Protein AF-A0A0V0QZ47-F1 (afdb_monomer_lite)

Organism: Pseudocohnilembus persalinus (NCBI:txid266149)

pLDDT: mean 82.03, std 21.11, range [30.64, 98.69]

Foldseek 3Di:
DKAFAQPDPPALQGAFLELLQLVLLLFQLGGCSQQVGRYLPAEGDLPGDGLLNLCCVVPVPAAAAAEEADPSVCRHCVNRVVSHPHHDYDDPPDDPLCSLVSQCCSCVVPVHDGPYYDYYDCVLVVCLQVPNPDVVSVVVVVVVVVSVVSVVVVVVVVCVVPVVDDDKDKDKDSFFADPRSNHGRDLPDHALRRGIMDIDIPPCVQFACLAVPQFQAPDCPNNRSLSHAYSSQNSQQSCVVVVGDPDDDHQHKHRGDDDWFANWDDDPLKIFTGQDPDQPWPFWKFKDFQNHTDDIHGSRDGMDDPDPVVSVVNLVGQKMWIAGPNIIHIDGNPPPPPPSVVVCVVPDPPPPPVCVVVVVVVVCVVVVVVVVVVVVVVVVVVVVVVVVVPPDDDDPDPVVVVVVVVVVVVVVVVVVVVVD

Structure (mmCIF, N/CA/C/O backbone):
data_AF-A0A0V0QZ47-F1
#
_entry.id   AF-A0A0V0QZ47-F1
#
loop_
_atom_site.group_PDB
_atom_site.id
_atom_site.type_symbol
_atom_site.label_atom_id
_atom_site.label_alt_id
_atom_site.label_comp_id
_atom_site.label_asym_id
_atom_site.label_entity_id
_atom_site.label_seq_id
_atom_site.pdbx_PDB_ins_code
_atom_site.Cartn_x
_atom_site.Cartn_y
_atom_site.Cartn_z
_atom_site.occupancy
_atom_site.B_iso_or_equiv
_atom_site.auth_seq_id
_atom_site.auth_comp_id
_atom_site.auth_asym_id
_atom_site.auth_atom_id
_atom_site.pdbx_PDB_model_num
ATOM 1 N N . MET A 1 1 ? 5.734 12.785 -1.862 1.00 92.19 1 MET A N 1
ATOM 2 C CA . MET A 1 1 ? 5.568 13.004 -0.408 1.00 92.19 1 MET A CA 1
ATOM 3 C C . MET A 1 1 ? 6.354 11.926 0.332 1.00 92.19 1 MET A C 1
ATOM 5 O O . MET A 1 1 ? 6.414 10.802 -0.159 1.00 92.19 1 MET A O 1
ATOM 9 N N . ILE A 1 2 ? 6.985 12.250 1.467 1.00 96.12 2 ILE A N 1
ATOM 10 C CA . ILE A 1 2 ? 7.538 11.212 2.358 1.00 96.12 2 ILE A CA 1
ATOM 11 C C . ILE A 1 2 ? 6.374 10.350 2.860 1.00 96.12 2 ILE A C 1
ATOM 13 O O . ILE A 1 2 ? 5.298 10.867 3.138 1.00 96.12 2 ILE A O 1
ATOM 17 N N . ALA A 1 3 ? 6.589 9.047 2.966 1.00 97.31 3 ALA A N 1
ATOM 18 C CA . ALA A 1 3 ? 5.653 8.098 3.549 1.00 97.31 3 ALA A CA 1
ATOM 19 C C . ALA A 1 3 ? 6.381 7.206 4.560 1.00 97.31 3 ALA A C 1
ATOM 21 O O . ALA A 1 3 ? 7.601 7.309 4.727 1.00 97.31 3 ALA A O 1
ATOM 22 N N . TYR A 1 4 ? 5.650 6.315 5.227 1.00 97.19 4 TYR A N 1
ATOM 23 C CA . TYR A 1 4 ? 6.252 5.347 6.138 1.00 97.19 4 TYR A CA 1
ATOM 24 C C . TYR A 1 4 ? 5.822 3.900 5.883 1.00 97.19 4 TYR A C 1
ATOM 26 O O . TYR A 1 4 ? 4.698 3.610 5.461 1.00 97.19 4 TYR A O 1
ATOM 34 N N . ALA A 1 5 ? 6.745 2.997 6.202 1.00 97.00 5 ALA A N 1
ATOM 35 C CA . ALA A 1 5 ? 6.612 1.550 6.170 1.00 97.00 5 ALA A CA 1
ATOM 36 C C . ALA A 1 5 ? 6.872 0.931 7.559 1.00 97.00 5 ALA A C 1
ATOM 38 O O . ALA A 1 5 ? 7.309 1.597 8.502 1.00 97.00 5 ALA A O 1
ATOM 39 N N . GLY A 1 6 ? 6.601 -0.370 7.686 1.00 93.56 6 GLY A N 1
ATOM 40 C CA . GLY A 1 6 ? 6.900 -1.156 8.891 1.00 93.56 6 GLY A CA 1
ATOM 41 C C . GLY A 1 6 ? 5.922 -0.984 10.058 1.00 93.56 6 GLY A C 1
ATOM 42 O O . GLY A 1 6 ? 6.195 -1.491 11.144 1.00 93.56 6 GLY A O 1
ATOM 43 N N . GLY A 1 7 ? 4.809 -0.272 9.857 1.00 92.12 7 GLY A N 1
ATOM 44 C CA . GLY A 1 7 ? 3.781 -0.061 10.878 1.00 92.12 7 GLY A CA 1
ATOM 45 C C . GLY A 1 7 ? 4.287 0.595 12.168 1.00 92.12 7 GLY A C 1
ATOM 46 O O . GLY A 1 7 ? 5.392 1.141 12.223 1.00 92.12 7 GLY A O 1
ATOM 47 N N . GLU A 1 8 ? 3.454 0.557 13.205 1.00 89.56 8 GLU A N 1
ATOM 48 C CA . GLU A 1 8 ? 3.720 1.189 14.501 1.00 89.56 8 GLU A CA 1
ATOM 49 C C . GLU A 1 8 ? 4.536 0.238 15.384 1.00 89.56 8 GLU A C 1
ATOM 51 O O . GLU A 1 8 ? 4.085 -0.868 15.677 1.00 89.56 8 GLU A O 1
ATOM 56 N N . VAL A 1 9 ? 5.726 0.655 15.817 1.00 86.19 9 VAL A N 1
ATOM 57 C CA . VAL A 1 9 ? 6.603 -0.162 16.677 1.00 86.19 9 VAL A CA 1
ATOM 58 C C . VAL A 1 9 ? 5.950 -0.435 18.033 1.00 86.19 9 VAL A C 1
ATOM 60 O O . VAL A 1 9 ? 5.280 0.432 18.591 1.00 86.19 9 VAL A O 1
ATOM 63 N N . GLY A 1 10 ? 6.117 -1.655 18.551 1.00 80.56 10 GLY A N 1
ATOM 64 C CA . GLY A 1 10 ? 5.531 -2.097 19.819 1.00 80.56 10 GLY A CA 1
ATOM 65 C C . GLY A 1 10 ? 4.042 -2.439 19.734 1.00 80.56 10 GLY A C 1
ATOM 66 O O . GLY A 1 10 ? 3.440 -2.834 20.733 1.00 80.56 10 GLY A O 1
ATOM 67 N N . ASN A 1 11 ? 3.441 -2.328 18.548 1.00 81.38 11 ASN A N 1
ATOM 68 C CA . ASN A 1 11 ? 2.014 -2.506 18.334 1.00 81.38 11 ASN A CA 1
ATOM 69 C C . ASN A 1 11 ? 1.701 -3.646 17.371 1.00 81.38 11 ASN A C 1
ATOM 71 O O . ASN A 1 11 ? 2.548 -4.202 16.680 1.00 81.38 11 ASN A O 1
ATOM 75 N N . THR A 1 12 ? 0.416 -3.988 17.292 1.00 83.88 12 THR A N 1
ATOM 76 C CA . THR A 1 12 ? -0.062 -5.078 16.428 1.00 83.88 12 THR A CA 1
ATOM 77 C C . THR A 1 12 ? 0.155 -4.821 14.941 1.00 83.88 12 THR A C 1
ATOM 79 O O . THR A 1 12 ? 0.037 -5.760 14.170 1.00 83.88 12 THR A O 1
ATOM 82 N N . THR A 1 13 ? 0.415 -3.584 14.520 1.00 89.75 13 THR A N 1
ATOM 83 C CA . THR A 1 13 ? 0.698 -3.234 13.123 1.00 89.75 13 THR A CA 1
ATOM 84 C C . THR A 1 13 ? 2.189 -3.275 12.801 1.00 89.75 13 THR A C 1
ATOM 86 O O . THR A 1 13 ? 2.532 -3.159 11.628 1.00 89.75 13 THR A O 1
ATOM 89 N N . GLU A 1 14 ? 3.066 -3.462 13.798 1.00 90.06 14 GLU A N 1
ATOM 90 C CA . GLU A 1 14 ? 4.507 -3.548 13.581 1.00 90.06 14 GLU A CA 1
ATOM 91 C C . GLU A 1 14 ? 4.841 -4.637 12.559 1.00 90.06 14 GLU A C 1
ATOM 93 O O . GLU A 1 14 ? 4.364 -5.774 12.629 1.00 90.06 14 GLU A O 1
ATOM 98 N N . GLN A 1 15 ? 5.693 -4.278 11.609 1.00 91.25 15 GLN A N 1
ATOM 99 C CA . GLN A 1 15 ? 6.084 -5.133 10.509 1.00 91.25 15 GLN A CA 1
ATOM 100 C C . GLN A 1 15 ? 7.587 -5.004 10.240 1.00 91.25 15 GLN A C 1
ATOM 102 O O . GLN A 1 15 ? 8.116 -3.890 10.253 1.00 91.25 15 GLN A O 1
ATOM 107 N N . PRO A 1 16 ? 8.282 -6.115 9.929 1.00 91.38 16 PRO A N 1
ATOM 108 C CA . PRO A 1 16 ? 9.663 -6.058 9.468 1.00 91.38 16 PRO A CA 1
ATOM 109 C C . PRO A 1 16 ? 9.806 -5.204 8.205 1.00 91.38 16 PRO A C 1
ATOM 111 O O . PRO A 1 16 ? 9.024 -5.335 7.263 1.00 91.38 16 PRO A O 1
ATOM 114 N N . LEU A 1 17 ? 10.851 -4.380 8.152 1.00 92.94 17 LEU A N 1
ATOM 115 C CA . LEU A 1 17 ? 11.202 -3.556 6.989 1.00 92.94 17 LEU A CA 1
ATOM 116 C C . LEU A 1 17 ? 11.919 -4.412 5.937 1.00 92.94 17 LEU A C 1
ATOM 118 O O . LEU A 1 17 ? 13.105 -4.249 5.676 1.00 92.94 17 LEU A O 1
ATOM 122 N N . LYS A 1 18 ? 11.196 -5.413 5.431 1.00 93.38 18 LYS A N 1
ATOM 123 C CA . LYS A 1 18 ? 11.619 -6.358 4.396 1.00 93.38 18 LYS A CA 1
ATOM 124 C C . LYS A 1 18 ? 10.706 -6.206 3.189 1.00 93.38 18 LYS A C 1
ATOM 126 O O . LYS A 1 18 ? 9.489 -6.091 3.360 1.00 93.38 18 LYS A O 1
ATOM 131 N N . SER A 1 19 ? 11.270 -6.326 1.994 1.00 95.44 19 SER A N 1
ATOM 132 C CA . SER A 1 19 ? 10.555 -6.101 0.738 1.00 95.44 19 SER A CA 1
ATOM 133 C C . SER A 1 19 ? 9.289 -6.940 0.609 1.00 95.44 19 SER A C 1
ATOM 135 O O . SER A 1 19 ? 8.220 -6.406 0.336 1.00 95.44 19 SER A O 1
ATOM 137 N N . GLY A 1 20 ? 9.349 -8.243 0.903 1.00 96.25 20 GLY A N 1
ATOM 138 C CA . GLY A 1 20 ? 8.173 -9.118 0.840 1.00 96.25 20 GLY A CA 1
ATOM 139 C C . GLY A 1 20 ? 7.027 -8.648 1.741 1.00 96.25 20 GLY A C 1
ATOM 140 O O . GLY A 1 20 ? 5.865 -8.681 1.340 1.00 96.25 20 GLY A O 1
ATOM 141 N N . ALA A 1 21 ? 7.346 -8.162 2.944 1.00 96.19 21 ALA A N 1
ATOM 142 C CA . ALA A 1 21 ? 6.348 -7.652 3.873 1.00 96.19 21 ALA A CA 1
ATOM 143 C C . ALA A 1 21 ? 5.767 -6.316 3.382 1.00 96.19 21 ALA A C 1
ATOM 145 O O . ALA A 1 21 ? 4.549 -6.180 3.281 1.00 96.19 21 ALA A O 1
ATOM 146 N N . SER A 1 22 ? 6.624 -5.359 3.019 1.00 97.62 22 SER A N 1
ATOM 147 C CA . SER A 1 22 ? 6.204 -4.034 2.555 1.00 97.62 22 SER A CA 1
ATOM 148 C C . SER A 1 22 ? 5.412 -4.069 1.247 1.00 97.62 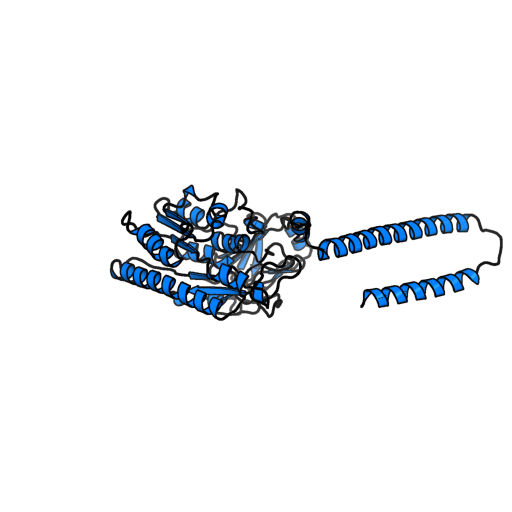22 SER A C 1
ATOM 150 O O . SER A 1 22 ? 4.359 -3.440 1.157 1.00 97.62 22 SER A O 1
ATOM 152 N N . TRP A 1 23 ? 5.843 -4.850 0.252 1.00 98.06 23 TRP A N 1
ATOM 153 C CA . TRP A 1 23 ? 5.089 -5.014 -0.993 1.00 98.06 23 TRP A CA 1
ATOM 154 C C . TRP A 1 23 ? 3.734 -5.669 -0.759 1.00 98.06 23 TRP A C 1
ATOM 156 O O . TRP A 1 23 ? 2.743 -5.264 -1.363 1.00 98.06 23 TRP A O 1
ATOM 166 N N . MET A 1 24 ? 3.648 -6.627 0.167 1.00 97.62 24 MET A N 1
ATOM 167 C CA . MET A 1 24 ? 2.354 -7.192 0.533 1.00 97.62 24 MET A CA 1
ATOM 168 C C . MET A 1 24 ? 1.462 -6.165 1.242 1.00 97.62 24 MET A C 1
ATOM 170 O O . MET A 1 24 ? 0.251 -6.160 1.024 1.00 97.62 24 MET A O 1
ATOM 174 N N . THR A 1 25 ? 2.026 -5.246 2.028 1.00 98.19 25 THR A N 1
ATOM 175 C CA . THR A 1 25 ? 1.259 -4.116 2.564 1.00 98.19 25 THR A CA 1
ATOM 176 C C . THR A 1 25 ? 0.718 -3.224 1.456 1.00 98.19 25 THR A C 1
ATOM 178 O O . THR A 1 25 ? -0.475 -2.926 1.449 1.00 98.19 25 THR A O 1
ATOM 181 N N . ILE A 1 26 ? 1.555 -2.865 0.483 1.00 98.50 26 ILE A N 1
ATOM 182 C CA . ILE A 1 26 ? 1.159 -2.062 -0.682 1.00 98.50 26 ILE A CA 1
ATOM 183 C C . ILE A 1 26 ? 0.062 -2.760 -1.493 1.00 98.50 26 ILE A C 1
ATOM 185 O O . ILE A 1 26 ? -0.861 -2.102 -1.955 1.00 98.50 26 ILE A O 1
ATOM 189 N N . LEU A 1 27 ? 0.124 -4.086 -1.640 1.00 98.00 27 LEU A N 1
ATOM 190 C CA . LEU A 1 27 ? -0.852 -4.864 -2.410 1.00 98.00 27 LEU A CA 1
ATOM 191 C C . LEU A 1 27 ? -2.157 -5.142 -1.656 1.00 98.00 27 LEU A C 1
ATOM 193 O O . LEU A 1 27 ? -3.144 -5.508 -2.291 1.00 98.00 27 LEU A O 1
ATOM 197 N N . THR A 1 28 ? -2.190 -5.001 -0.326 1.00 97.06 28 THR A N 1
ATOM 198 C CA . THR A 1 28 ? -3.361 -5.362 0.503 1.00 97.06 28 THR A CA 1
ATOM 199 C C . THR A 1 28 ? -3.966 -4.207 1.295 1.00 97.06 28 THR A C 1
ATOM 201 O O . THR A 1 28 ? -5.059 -4.366 1.837 1.00 97.06 28 THR A O 1
ATOM 204 N N . GLY A 1 29 ? -3.269 -3.074 1.418 1.00 96.94 29 GLY A N 1
ATOM 205 C CA . GLY A 1 29 ? -3.649 -1.959 2.291 1.00 96.94 29 GLY A CA 1
ATOM 206 C C . GLY A 1 29 ? -3.652 -2.310 3.784 1.00 96.94 29 GLY A C 1
ATOM 207 O O . GLY A 1 29 ? -4.336 -1.673 4.590 1.00 96.94 29 GLY A O 1
ATOM 208 N N . ASN A 1 30 ? -2.939 -3.373 4.155 1.00 95.12 30 ASN A N 1
ATOM 209 C CA . ASN A 1 30 ? -2.915 -3.929 5.498 1.00 95.12 30 ASN A CA 1
ATOM 210 C C . ASN A 1 30 ? -1.495 -4.343 5.889 1.00 95.12 30 ASN A C 1
ATOM 212 O O . ASN A 1 30 ? -0.710 -4.710 5.028 1.00 95.12 30 ASN A O 1
ATOM 216 N N . TRP A 1 31 ? -1.166 -4.328 7.177 1.00 95.00 31 TRP A N 1
ATOM 217 C CA . TRP A 1 31 ? 0.149 -4.736 7.679 1.00 95.00 31 TRP A CA 1
ATOM 218 C C . TRP A 1 31 ? 0.247 -6.260 7.870 1.00 95.00 31 TRP A C 1
ATOM 220 O O . TRP A 1 31 ? -0.719 -7.015 7.689 1.00 95.00 31 TRP A O 1
ATOM 230 N N . ALA A 1 32 ? 1.428 -6.739 8.268 1.00 93.00 32 ALA A N 1
ATOM 231 C CA . ALA A 1 32 ? 1.744 -8.160 8.402 1.00 93.00 32 ALA A CA 1
ATOM 232 C C . ALA A 1 32 ? 0.845 -8.913 9.387 1.00 93.00 32 ALA A C 1
ATOM 234 O O . ALA A 1 32 ? 0.647 -10.122 9.244 1.00 93.00 32 ALA A O 1
ATOM 235 N N . ASN A 1 33 ? 0.223 -8.224 10.339 1.00 88.81 33 ASN A N 1
ATOM 236 C CA . ASN A 1 33 ? -0.803 -8.808 11.198 1.00 88.81 33 ASN A CA 1
ATOM 237 C C . ASN A 1 33 ? -2.042 -9.299 10.438 1.00 88.81 33 ASN A C 1
ATOM 239 O O . ASN A 1 33 ? -2.720 -10.201 10.930 1.00 88.81 33 ASN A O 1
ATOM 243 N N . TYR A 1 34 ? -2.313 -8.787 9.241 1.00 91.19 34 TYR A N 1
ATOM 244 C CA . TYR A 1 34 ? -3.342 -9.292 8.341 1.00 91.19 34 TYR A CA 1
ATOM 245 C C . TYR A 1 34 ? -2.769 -10.293 7.330 1.00 91.19 34 TYR A C 1
ATOM 247 O O . TYR A 1 34 ? -3.167 -11.462 7.315 1.00 91.19 34 TYR A O 1
ATOM 255 N N . HIS A 1 35 ? -1.813 -9.864 6.496 1.00 93.19 35 HIS A N 1
ATOM 256 C CA . HIS A 1 35 ? -1.352 -10.675 5.361 1.00 93.19 35 HIS A CA 1
ATOM 257 C C . HIS A 1 35 ? -0.374 -11.794 5.742 1.00 93.19 35 HIS A C 1
ATOM 259 O O . HIS A 1 35 ? -0.236 -12.7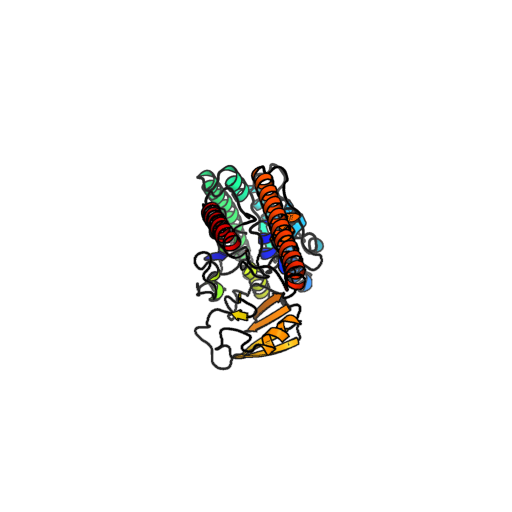61 4.992 1.00 93.19 35 HIS A O 1
ATOM 265 N N . LYS A 1 36 ? 0.242 -11.721 6.929 1.00 92.31 36 LYS A N 1
ATOM 266 C CA . LYS A 1 36 ? 1.201 -12.695 7.489 1.00 92.31 36 LYS A CA 1
ATOM 267 C C . LYS A 1 36 ? 2.528 -12.824 6.729 1.00 92.31 36 LYS A C 1
ATOM 269 O O . LYS A 1 36 ? 3.276 -13.769 6.967 1.00 92.31 36 LYS A O 1
ATOM 274 N N . VAL A 1 37 ? 2.845 -11.883 5.841 1.00 93.44 37 VAL A N 1
ATOM 275 C CA . VAL A 1 37 ? 4.159 -11.816 5.174 1.00 93.44 37 VAL A CA 1
ATOM 276 C C . VAL A 1 37 ? 5.101 -10.986 6.031 1.00 93.44 37 VAL A C 1
ATOM 278 O O . VAL A 1 37 ? 4.808 -9.831 6.309 1.00 93.44 37 VAL A O 1
ATOM 281 N N . VAL A 1 38 ? 6.199 -11.591 6.476 1.00 91.06 38 VAL A N 1
ATOM 282 C CA . VAL A 1 38 ? 7.155 -10.990 7.429 1.00 91.06 38 VAL A CA 1
ATOM 283 C C . VAL A 1 38 ? 8.612 -11.142 6.979 1.00 91.06 38 VAL A C 1
ATOM 285 O O . VAL A 1 38 ? 9.534 -10.708 7.662 1.00 91.06 38 VAL A O 1
ATOM 288 N N . SER A 1 39 ? 8.834 -11.814 5.853 1.00 90.50 39 SER A N 1
ATOM 289 C CA . SER A 1 39 ? 10.146 -12.133 5.304 1.00 90.50 39 SER A CA 1
ATOM 290 C C . SER A 1 39 ? 10.076 -12.141 3.780 1.00 90.50 39 SER A C 1
ATOM 292 O O . SER A 1 39 ? 8.992 -12.145 3.196 1.00 90.50 39 SER A O 1
ATOM 294 N N . ASN A 1 40 ? 11.237 -12.207 3.137 1.00 91.06 40 ASN A N 1
ATOM 295 C CA . ASN A 1 40 ? 11.337 -12.307 1.682 1.00 91.06 40 ASN A CA 1
ATOM 296 C C . ASN A 1 40 ? 11.122 -13.744 1.173 1.00 91.06 40 ASN A C 1
ATOM 298 O O . ASN A 1 40 ? 11.129 -13.984 -0.029 1.00 91.06 40 ASN A O 1
ATOM 302 N N . GLN A 1 41 ? 10.956 -14.711 2.077 1.00 88.44 41 GLN A N 1
ATOM 303 C CA . GLN A 1 41 ? 10.890 -16.137 1.761 1.00 88.44 41 GLN A CA 1
ATOM 304 C C . GLN A 1 41 ? 9.488 -16.723 1.958 1.00 88.44 41 GLN A C 1
ATOM 306 O O . GLN A 1 41 ? 9.218 -17.833 1.499 1.00 88.44 41 GLN A O 1
ATOM 311 N N . ASN A 1 42 ? 8.583 -16.006 2.632 1.00 91.94 42 ASN A N 1
ATOM 312 C CA . ASN A 1 42 ? 7.255 -16.515 2.955 1.00 91.94 42 ASN A CA 1
ATOM 313 C C . ASN A 1 42 ? 6.155 -15.866 2.107 1.00 91.94 42 ASN A C 1
ATOM 315 O O . ASN A 1 42 ? 6.223 -14.697 1.751 1.00 91.94 42 ASN A O 1
ATOM 319 N N . GLY A 1 43 ? 5.115 -16.641 1.802 1.00 91.38 43 GLY A N 1
ATOM 320 C CA . GLY A 1 43 ? 3.924 -16.138 1.115 1.00 91.38 43 GLY A CA 1
ATOM 321 C C . GLY A 1 43 ? 2.791 -15.777 2.076 1.00 91.38 43 GLY A C 1
ATOM 322 O O . GLY A 1 43 ? 2.873 -16.075 3.274 1.00 91.38 43 GLY A O 1
ATOM 323 N N . PRO A 1 44 ? 1.708 -15.182 1.556 1.00 93.75 44 PRO A N 1
ATOM 324 C CA . PRO A 1 44 ? 0.605 -14.697 2.372 1.00 93.75 44 PRO A CA 1
ATOM 325 C C . PRO A 1 44 ? -0.220 -15.833 2.981 1.00 93.75 44 PRO A C 1
ATOM 327 O O . PRO A 1 44 ? -0.214 -16.976 2.499 1.00 93.75 44 PRO A O 1
ATOM 330 N N . SER A 1 45 ? -0.982 -15.499 4.024 1.00 90.50 45 SER A N 1
ATOM 331 C CA . SER A 1 45 ? -2.041 -16.371 4.543 1.00 90.50 45 SER A CA 1
ATOM 332 C C . SER A 1 45 ? -3.132 -16.603 3.495 1.00 90.50 45 SER A C 1
ATOM 334 O O . SER A 1 45 ? -3.360 -15.757 2.635 1.00 90.50 45 SER A O 1
ATOM 336 N N . LYS A 1 46 ? -3.859 -17.725 3.584 1.00 88.75 46 LYS A N 1
ATOM 337 C CA . LYS A 1 46 ? -4.952 -18.062 2.644 1.00 88.75 46 LYS A CA 1
ATOM 338 C C . LYS A 1 46 ? -6.092 -17.036 2.622 1.00 88.75 46 LYS A C 1
ATOM 340 O O . LYS A 1 46 ? -6.845 -16.983 1.661 1.00 88.75 46 LYS A O 1
ATOM 345 N N . THR A 1 47 ? -6.250 -16.265 3.695 1.00 87.12 47 THR A N 1
ATOM 346 C CA . THR A 1 47 ? -7.324 -15.274 3.849 1.00 87.12 47 THR A CA 1
ATOM 347 C C . THR A 1 47 ? -6.917 -13.877 3.397 1.00 87.12 47 THR A C 1
ATOM 349 O O . THR A 1 47 ? -7.762 -12.984 3.383 1.00 87.12 47 THR A O 1
ATOM 352 N N . SER A 1 48 ? -5.637 -13.664 3.082 1.00 91.19 48 SER A N 1
ATOM 353 C CA . SER A 1 48 ? -5.155 -12.378 2.597 1.00 91.19 48 SER A CA 1
ATOM 354 C C . SER A 1 48 ? -5.646 -12.142 1.175 1.00 91.19 48 SER A C 1
ATOM 356 O O . SER A 1 48 ? -5.493 -13.013 0.318 1.00 91.19 48 SER A O 1
ATOM 358 N N . LYS A 1 49 ? -6.233 -10.966 0.958 1.00 93.88 49 LYS A N 1
ATOM 359 C CA . LYS A 1 49 ? -6.729 -10.502 -0.335 1.00 93.88 49 LYS A CA 1
ATOM 360 C C . LYS A 1 49 ? -5.911 -9.305 -0.777 1.00 93.88 49 LYS A C 1
ATOM 362 O O . LYS A 1 49 ? -5.813 -8.326 -0.034 1.00 93.88 49 LYS A O 1
ATOM 367 N N . THR A 1 50 ? -5.351 -9.390 -1.972 1.00 97.06 50 THR A N 1
ATOM 368 C CA . THR A 1 50 ? -4.720 -8.261 -2.650 1.00 97.06 50 THR A CA 1
ATOM 369 C C . THR A 1 50 ? -5.760 -7.417 -3.381 1.00 97.06 50 THR A C 1
ATOM 371 O O . THR A 1 50 ? -6.915 -7.821 -3.542 1.00 97.06 50 THR A O 1
ATOM 374 N N . ILE A 1 51 ? -5.345 -6.253 -3.870 1.00 97.94 51 ILE A N 1
ATOM 375 C CA . ILE A 1 51 ? -6.150 -5.383 -4.726 1.00 97.94 51 ILE A CA 1
ATOM 376 C C . ILE A 1 51 ? -6.750 -6.117 -5.939 1.00 97.94 51 ILE A C 1
ATOM 378 O O . ILE A 1 51 ? -7.913 -5.887 -6.262 1.00 97.94 51 ILE A O 1
ATOM 382 N N . PHE A 1 52 ? -6.029 -7.077 -6.532 1.00 98.31 52 PHE A N 1
ATOM 383 C CA . PHE A 1 52 ? -6.520 -7.886 -7.654 1.00 98.31 52 PHE A CA 1
ATOM 384 C C . PHE A 1 52 ? -7.812 -8.638 -7.312 1.00 98.31 52 PHE A C 1
ATOM 386 O O . PHE A 1 52 ? -8.745 -8.682 -8.113 1.00 98.31 52 PHE A O 1
ATOM 393 N N . ASN A 1 53 ? -7.897 -9.177 -6.092 1.00 97.00 53 ASN A N 1
ATOM 394 C CA . ASN A 1 53 ? -9.089 -9.861 -5.598 1.00 97.00 53 ASN A CA 1
ATOM 395 C C . ASN A 1 53 ? -10.280 -8.905 -5.510 1.00 97.00 53 ASN A C 1
ATOM 397 O O . ASN A 1 53 ? -11.361 -9.219 -6.006 1.00 97.00 53 ASN A O 1
ATOM 401 N N . TYR A 1 54 ? -10.075 -7.737 -4.892 1.00 97.44 54 TYR A N 1
ATOM 402 C CA . TYR A 1 54 ? -11.127 -6.737 -4.706 1.00 97.44 54 TYR A CA 1
ATOM 403 C C . TYR A 1 54 ? -11.673 -6.246 -6.046 1.00 97.44 54 TYR A C 1
ATOM 405 O O . TYR A 1 54 ? -12.892 -6.226 -6.224 1.00 97.44 54 TYR A O 1
ATOM 413 N N . ILE A 1 55 ? -10.784 -5.930 -6.995 1.00 98.31 55 ILE A N 1
ATOM 414 C CA . ILE A 1 55 ? -11.180 -5.486 -8.333 1.00 98.31 55 ILE A CA 1
ATOM 415 C C . ILE A 1 55 ? -11.945 -6.594 -9.051 1.00 98.31 55 ILE A C 1
ATOM 417 O O . ILE A 1 55 ? -13.114 -6.404 -9.381 1.00 98.31 55 ILE A O 1
ATOM 421 N N . LYS A 1 56 ? -11.354 -7.781 -9.221 1.00 97.88 56 LYS A N 1
ATOM 422 C CA . LYS A 1 56 ? -11.975 -8.834 -10.033 1.00 97.88 56 LYS A CA 1
ATOM 423 C C . LYS A 1 56 ? -13.280 -9.368 -9.433 1.00 97.88 56 LYS A C 1
ATOM 425 O O . LYS A 1 56 ? -14.165 -9.791 -10.171 1.00 97.88 56 LYS A O 1
ATOM 430 N N . LYS A 1 57 ? -13.451 -9.342 -8.105 1.00 97.06 57 LYS A N 1
ATOM 431 C CA . LYS A 1 57 ? -14.705 -9.782 -7.468 1.00 97.06 57 LYS A CA 1
ATOM 432 C C . LYS A 1 57 ? -15.894 -8.873 -7.755 1.00 97.06 57 LYS A C 1
ATOM 434 O O . LYS A 1 57 ? -17.009 -9.382 -7.810 1.00 97.06 57 LYS A O 1
ATOM 439 N N . GLN A 1 58 ? -15.670 -7.573 -7.909 1.00 97.88 58 GLN A N 1
ATOM 440 C CA . GLN A 1 58 ? -16.742 -6.597 -8.138 1.00 97.88 58 GLN A CA 1
ATOM 441 C C . GLN A 1 58 ? -16.834 -6.161 -9.599 1.00 97.88 58 GLN A C 1
ATOM 443 O O . GLN A 1 58 ? -17.910 -5.804 -10.069 1.00 97.88 58 GLN A O 1
ATOM 448 N N . LYS A 1 59 ? -15.729 -6.265 -10.339 1.00 97.81 59 LYS A N 1
ATOM 449 C CA . LYS A 1 59 ? -15.638 -6.012 -11.776 1.00 97.81 59 LYS A CA 1
ATOM 450 C C . LYS A 1 59 ? -15.033 -7.236 -12.483 1.00 97.81 59 LYS A C 1
ATOM 452 O O . LYS A 1 59 ? -13.876 -7.196 -12.881 1.00 97.81 59 LYS A O 1
ATOM 457 N N . PRO A 1 60 ? -15.780 -8.342 -12.673 1.00 97.44 60 PRO A N 1
ATOM 458 C CA . PRO A 1 60 ? -15.232 -9.586 -13.236 1.00 97.44 60 PRO A CA 1
ATOM 459 C C . PRO A 1 60 ? -14.632 -9.459 -14.642 1.00 97.44 60 PRO A C 1
ATOM 461 O O . PRO A 1 60 ? -13.803 -10.280 -15.023 1.00 97.44 60 PRO A O 1
ATOM 464 N N . HIS A 1 61 ? -15.038 -8.436 -15.397 1.00 96.38 61 HIS A N 1
ATOM 465 C CA . HIS A 1 61 ? -14.552 -8.160 -16.750 1.00 96.38 61 HIS A CA 1
ATOM 466 C C . HIS A 1 61 ? -13.349 -7.212 -16.801 1.00 96.38 61 HIS A C 1
ATOM 468 O O . HIS A 1 61 ? -12.832 -6.983 -17.888 1.00 96.38 61 HIS A O 1
ATOM 474 N N . SER A 1 62 ? -12.903 -6.662 -15.665 1.00 97.25 62 SER A N 1
ATOM 475 C CA . SER A 1 62 ? -11.736 -5.777 -15.645 1.00 97.25 62 SER A CA 1
ATOM 476 C C . SER A 1 62 ? -10.494 -6.527 -16.113 1.00 97.25 62 SER A C 1
ATOM 478 O O . SER A 1 62 ? -10.304 -7.658 -15.661 1.00 97.25 62 SER A O 1
ATOM 480 N N . LYS A 1 63 ? -9.615 -5.918 -16.904 1.00 97.69 63 LYS A N 1
ATOM 481 C CA . LYS A 1 63 ? -8.312 -6.509 -17.242 1.00 97.69 63 LYS A CA 1
ATOM 482 C C . LYS A 1 63 ? -7.253 -6.052 -16.238 1.00 97.69 63 LYS A C 1
ATOM 484 O O . LYS A 1 63 ? -7.098 -4.858 -16.009 1.00 97.69 63 LYS A O 1
ATOM 489 N N . LEU A 1 64 ? -6.529 -6.988 -15.627 1.00 98.50 64 LEU A N 1
ATOM 490 C CA . LEU A 1 64 ? -5.541 -6.723 -14.578 1.00 98.50 64 LEU A CA 1
ATOM 491 C C . LEU A 1 64 ? -4.148 -7.199 -15.004 1.00 98.50 64 LEU A C 1
ATOM 493 O O . LEU A 1 64 ? -3.974 -8.343 -15.431 1.00 98.50 64 LEU A O 1
ATOM 497 N N . SER A 1 65 ? -3.158 -6.320 -14.852 1.00 98.56 65 SER A N 1
ATOM 498 C CA . SER A 1 65 ? -1.773 -6.537 -15.270 1.00 98.56 65 SER A CA 1
ATOM 499 C C . SER A 1 65 ? -0.805 -6.478 -14.085 1.00 98.56 65 SER A C 1
ATOM 501 O O . SER A 1 65 ? -0.921 -5.630 -13.196 1.00 98.56 65 SER A O 1
ATOM 503 N N . TYR A 1 66 ? 0.158 -7.396 -14.064 1.00 98.56 66 TYR A N 1
ATOM 504 C CA . TYR A 1 66 ? 1.160 -7.544 -13.015 1.00 98.56 66 TYR A CA 1
ATOM 505 C C . TYR A 1 66 ? 2.525 -7.874 -13.616 1.00 98.56 66 TYR A C 1
ATOM 507 O O . TYR A 1 66 ? 2.786 -8.997 -14.052 1.00 98.56 66 TYR A O 1
ATOM 515 N N . ILE A 1 67 ? 3.411 -6.886 -13.627 1.00 98.62 67 ILE A N 1
ATOM 516 C CA . ILE A 1 67 ? 4.748 -6.976 -14.206 1.00 98.62 67 ILE A CA 1
ATOM 517 C C . ILE A 1 67 ? 5.760 -6.816 -13.080 1.00 98.62 67 ILE A C 1
ATOM 519 O O . ILE A 1 67 ? 5.672 -5.887 -12.281 1.00 98.62 67 ILE A O 1
ATOM 523 N N . TYR A 1 68 ? 6.715 -7.730 -12.980 1.00 97.94 68 TYR A N 1
ATOM 524 C CA . TYR A 1 68 ? 7.672 -7.718 -11.878 1.00 97.94 68 TYR A CA 1
ATOM 525 C C . TYR A 1 68 ? 9.034 -8.241 -12.306 1.00 97.94 68 TYR A C 1
ATOM 527 O O . TYR A 1 68 ? 9.147 -9.137 -13.140 1.00 97.94 68 TYR A O 1
ATOM 535 N N . HIS A 1 69 ? 10.085 -7.709 -11.701 1.00 97.12 69 HIS A N 1
ATOM 536 C CA . HIS A 1 69 ? 11.444 -8.190 -11.900 1.00 97.12 69 HIS A CA 1
ATOM 537 C C . HIS A 1 69 ? 11.796 -9.246 -10.836 1.00 97.12 69 HIS A C 1
ATOM 539 O O . HIS A 1 69 ? 12.225 -10.361 -11.162 1.00 97.12 69 HIS A O 1
ATOM 545 N N . TRP A 1 70 ? 11.506 -8.962 -9.566 1.00 95.25 70 TRP A N 1
ATOM 546 C CA . TRP A 1 70 ? 11.853 -9.833 -8.448 1.00 95.25 70 TRP A CA 1
ATOM 547 C C . TRP A 1 70 ? 10.965 -11.084 -8.391 1.00 95.25 70 TRP A C 1
ATOM 549 O O . TRP A 1 70 ? 9.743 -11.006 -8.267 1.00 95.25 70 TRP A O 1
ATOM 559 N N . ALA A 1 71 ? 11.565 -12.277 -8.449 1.00 92.25 71 ALA A N 1
ATOM 560 C CA . ALA A 1 71 ? 10.836 -13.544 -8.616 1.00 92.25 71 ALA A CA 1
ATOM 561 C C . ALA A 1 71 ? 9.781 -13.817 -7.525 1.00 92.25 71 ALA A C 1
ATOM 563 O O . ALA A 1 71 ? 8.770 -14.474 -7.776 1.00 92.25 71 ALA A O 1
ATOM 564 N N . GLN A 1 72 ? 10.017 -13.311 -6.318 1.00 93.00 72 GLN A N 1
ATOM 565 C CA . GLN A 1 72 ? 9.188 -13.517 -5.139 1.00 93.00 72 GLN A CA 1
ATOM 566 C C . GLN A 1 72 ? 7.804 -12.870 -5.271 1.00 93.00 72 GLN A C 1
ATOM 568 O O . GLN A 1 72 ? 6.880 -13.323 -4.595 1.00 93.00 72 GLN A O 1
ATOM 573 N N . PHE A 1 73 ? 7.615 -11.903 -6.178 1.00 94.75 73 PHE A N 1
ATOM 574 C CA . PHE A 1 73 ? 6.305 -11.313 -6.484 1.00 94.75 73 PHE A CA 1
ATOM 575 C C . PHE A 1 73 ? 5.268 -12.381 -6.874 1.00 94.75 73 PHE A C 1
ATOM 577 O O . PHE A 1 73 ? 4.129 -12.324 -6.413 1.00 94.75 73 PHE A O 1
ATOM 584 N N . GLN A 1 74 ? 5.673 -13.450 -7.576 1.00 93.12 74 GLN A N 1
ATOM 585 C CA . GLN A 1 74 ? 4.785 -14.586 -7.869 1.00 93.12 74 GLN A CA 1
ATOM 586 C C . GLN A 1 74 ? 4.227 -15.245 -6.594 1.00 93.12 74 GLN A C 1
ATOM 588 O O . GLN A 1 74 ? 3.060 -15.633 -6.537 1.00 93.12 74 GLN A O 1
ATOM 593 N N . THR A 1 75 ? 5.053 -15.359 -5.552 1.00 93.94 75 THR A N 1
ATOM 594 C CA . THR A 1 75 ? 4.657 -15.930 -4.258 1.00 93.94 75 THR A CA 1
ATOM 595 C C . THR A 1 75 ? 3.739 -14.988 -3.482 1.00 93.94 75 THR A C 1
ATOM 597 O O . THR A 1 75 ? 2.831 -15.468 -2.798 1.00 93.94 75 THR A O 1
ATOM 600 N N . LEU A 1 76 ? 3.942 -13.668 -3.585 1.00 95.00 76 LEU A N 1
ATOM 601 C CA . LEU A 1 76 ? 3.143 -12.666 -2.870 1.00 95.00 76 LEU A CA 1
ATOM 602 C C . LEU A 1 76 ? 1.679 -12.667 -3.318 1.00 95.00 76 LEU A C 1
ATOM 604 O O . LEU A 1 76 ? 0.787 -12.599 -2.479 1.00 95.00 76 LEU A O 1
ATOM 608 N N . VAL A 1 77 ? 1.420 -12.827 -4.617 1.00 94.75 77 VAL A N 1
ATOM 609 C CA . VAL A 1 77 ? 0.053 -12.825 -5.171 1.00 94.75 77 VAL A CA 1
ATOM 610 C C . VAL A 1 77 ? -0.509 -14.224 -5.423 1.00 94.75 77 VAL A C 1
ATOM 612 O O . VAL A 1 77 ? -1.569 -14.357 -6.022 1.00 94.75 77 VAL A O 1
ATOM 615 N N . ARG A 1 78 ? 0.150 -15.292 -4.952 1.00 94.31 78 ARG A N 1
ATOM 616 C CA . ARG A 1 78 ? -0.199 -16.690 -5.288 1.00 94.31 78 ARG A CA 1
ATOM 617 C C . ARG A 1 78 ? -1.668 -17.077 -5.068 1.00 94.31 78 ARG A C 1
ATOM 619 O O . ARG A 1 78 ? -2.174 -17.941 -5.772 1.00 94.31 78 ARG A O 1
ATOM 626 N N . ASN A 1 79 ? -2.339 -16.466 -4.087 1.00 94.88 79 ASN A N 1
ATOM 627 C CA . ASN A 1 79 ? -3.752 -16.734 -3.789 1.00 94.88 79 ASN A CA 1
ATOM 628 C C . ASN A 1 79 ? -4.710 -16.077 -4.796 1.00 94.88 79 ASN A C 1
ATOM 630 O O . ASN A 1 79 ? -5.858 -16.499 -4.890 1.00 94.88 79 ASN A O 1
ATOM 634 N N . ASP A 1 80 ? -4.240 -15.044 -5.494 1.00 95.94 80 ASP A N 1
ATOM 635 C CA . ASP A 1 80 ? -5.020 -14.166 -6.363 1.00 95.94 80 ASP A CA 1
ATOM 636 C C . ASP A 1 80 ? -4.540 -14.216 -7.828 1.00 95.94 80 ASP A C 1
ATOM 638 O O . ASP A 1 80 ? -5.054 -13.474 -8.659 1.00 95.94 80 ASP A O 1
ATOM 642 N N . LEU A 1 81 ? -3.588 -15.099 -8.175 1.00 94.25 81 LEU A N 1
ATOM 643 C CA . LEU A 1 81 ? -3.048 -15.246 -9.539 1.00 94.25 81 LEU A CA 1
ATOM 644 C C . LEU A 1 81 ? -4.139 -15.484 -10.589 1.00 94.25 81 LEU A C 1
ATOM 646 O O . LEU A 1 81 ? -4.040 -14.991 -11.703 1.00 94.25 81 LEU A O 1
ATOM 650 N N . ASN A 1 82 ? -5.197 -16.210 -10.230 1.00 95.44 82 ASN A N 1
ATOM 651 C CA . ASN A 1 82 ? -6.328 -16.486 -11.115 1.00 95.44 82 ASN A CA 1
ATOM 652 C C . ASN A 1 82 ? -7.183 -15.246 -11.433 1.00 95.44 82 ASN A C 1
ATOM 654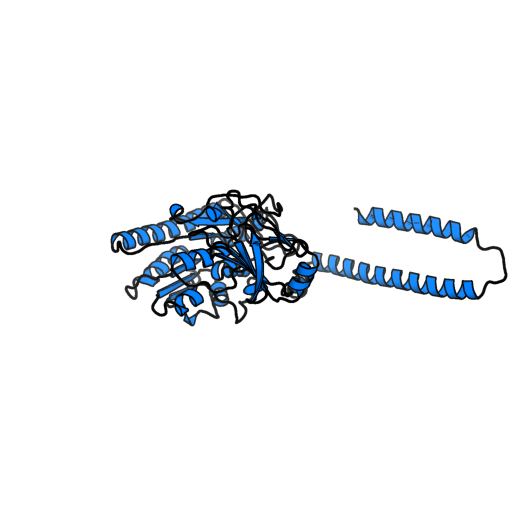 O O . ASN A 1 82 ? -8.063 -15.325 -12.285 1.00 95.44 82 ASN A O 1
ATOM 658 N N . TYR A 1 83 ? -6.975 -14.133 -10.727 1.00 97.50 83 TYR A N 1
ATOM 659 C CA . TYR A 1 83 ? -7.611 -12.854 -11.023 1.00 97.50 83 TYR A CA 1
ATOM 660 C C . TYR A 1 83 ? -6.741 -11.956 -11.909 1.00 97.50 83 TYR A C 1
ATOM 662 O O . TYR A 1 83 ? -7.206 -10.892 -12.301 1.00 97.50 83 TYR A O 1
ATOM 670 N N . ILE A 1 84 ? -5.502 -12.343 -12.220 1.00 97.62 84 ILE A N 1
ATOM 671 C CA . ILE A 1 84 ? -4.569 -11.522 -12.992 1.00 97.62 84 ILE A CA 1
ATOM 672 C C . ILE A 1 84 ? -4.511 -12.057 -14.422 1.00 97.62 84 ILE A C 1
ATOM 674 O O . ILE A 1 84 ? -4.067 -13.181 -14.643 1.00 97.62 84 ILE A O 1
ATOM 678 N N . ASP A 1 85 ? -4.954 -11.253 -15.386 1.00 97.75 85 ASP A N 1
ATOM 679 C CA . ASP A 1 85 ? -5.052 -11.672 -16.790 1.00 97.75 85 ASP A CA 1
ATOM 680 C C . ASP A 1 85 ? -3.677 -11.669 -17.468 1.00 97.75 85 ASP A C 1
ATOM 682 O O . ASP A 1 85 ? -3.350 -12.573 -18.233 1.00 97.75 85 ASP A O 1
ATOM 686 N N . TYR A 1 86 ? -2.840 -10.682 -17.136 1.00 97.94 86 TYR A N 1
ATOM 687 C CA . TYR A 1 86 ? -1.475 -10.575 -17.640 1.00 97.94 86 TYR A CA 1
ATOM 688 C C . TYR A 1 86 ? -0.484 -10.529 -16.478 1.00 97.94 86 TYR A C 1
ATOM 690 O O . TYR A 1 86 ? -0.351 -9.510 -15.808 1.00 97.94 86 TYR A O 1
ATOM 698 N N . HIS A 1 87 ? 0.229 -11.629 -16.223 1.00 96.56 87 HIS A N 1
ATOM 699 C CA . HIS A 1 87 ? 1.284 -11.675 -15.209 1.00 96.56 87 HIS A CA 1
ATOM 700 C C . HIS A 1 87 ? 2.627 -12.068 -15.837 1.00 96.56 87 HIS A C 1
ATOM 702 O O . HIS A 1 87 ? 2.777 -13.161 -16.388 1.00 96.56 87 HIS A O 1
ATOM 708 N N . LYS A 1 88 ? 3.628 -11.185 -15.765 1.00 97.31 88 LYS A N 1
ATOM 709 C CA . LYS A 1 88 ? 4.941 -11.418 -16.382 1.00 97.31 88 LYS A CA 1
ATOM 710 C C . LYS A 1 88 ? 6.078 -11.065 -15.442 1.00 97.31 88 LYS A C 1
ATOM 712 O O . LYS A 1 88 ? 6.172 -9.953 -14.931 1.00 97.31 88 LYS A O 1
ATOM 717 N N . LYS A 1 89 ? 6.976 -12.034 -15.279 1.00 97.25 89 LYS A N 1
ATOM 718 C CA . LYS A 1 89 ? 8.284 -11.815 -14.682 1.00 97.25 89 LYS A CA 1
ATOM 719 C C . LYS A 1 89 ? 9.257 -11.358 -15.769 1.00 97.25 89 LYS A C 1
ATOM 721 O O . LYS A 1 89 ? 9.241 -11.934 -16.854 1.00 97.25 89 LYS A O 1
ATOM 726 N N . LEU A 1 90 ? 10.140 -10.412 -15.466 1.00 97.25 90 LEU A N 1
ATOM 727 C CA . LEU A 1 90 ? 11.298 -10.133 -16.310 1.00 97.25 90 LEU A CA 1
ATOM 728 C C . LEU A 1 90 ? 12.186 -11.385 -16.434 1.00 97.25 90 LEU A C 1
ATOM 730 O O . LEU A 1 90 ? 12.604 -11.981 -15.433 1.00 97.25 90 LEU A O 1
ATOM 734 N N . ASP A 1 91 ? 12.475 -11.789 -17.671 1.00 93.94 91 ASP A N 1
ATOM 735 C CA . ASP A 1 91 ? 13.293 -12.969 -17.941 1.00 93.94 91 ASP A CA 1
ATOM 736 C C . ASP A 1 91 ? 14.732 -12.790 -17.450 1.00 93.94 91 ASP A C 1
ATOM 738 O O . ASP A 1 91 ? 15.339 -11.721 -17.548 1.00 93.94 91 ASP A O 1
ATOM 742 N N . LYS A 1 92 ? 15.319 -13.884 -16.953 1.00 90.19 92 LYS A N 1
ATOM 743 C CA . LYS A 1 92 ? 16.694 -13.878 -16.447 1.00 90.19 92 LYS A CA 1
ATOM 744 C C . LYS A 1 92 ? 17.662 -13.407 -17.539 1.00 90.19 92 LYS A C 1
ATOM 746 O O . LYS A 1 92 ? 17.700 -13.977 -18.625 1.00 90.19 92 LYS A O 1
ATOM 751 N N . GLY A 1 93 ? 18.492 -12.418 -17.209 1.00 88.81 93 GLY A N 1
ATOM 752 C CA . GLY A 1 93 ? 19.505 -11.868 -18.115 1.00 88.81 93 GLY A CA 1
ATOM 753 C C . GLY A 1 93 ? 18.989 -10.782 -19.062 1.00 88.81 93 GLY A C 1
ATOM 754 O O . GLY A 1 93 ? 19.790 -10.211 -19.800 1.00 88.81 93 GLY A O 1
ATOM 755 N N . LYS A 1 94 ? 17.689 -10.460 -19.041 1.00 93.19 94 LYS A N 1
ATOM 756 C CA . LYS A 1 94 ? 17.177 -9.244 -19.681 1.00 93.19 94 LYS A CA 1
ATOM 757 C C . LYS A 1 94 ? 17.525 -8.023 -18.835 1.00 93.19 94 LYS A C 1
ATOM 759 O O . LYS A 1 94 ? 17.581 -8.094 -17.611 1.00 93.19 94 LYS A O 1
ATOM 764 N N . GLN A 1 95 ? 17.750 -6.900 -19.509 1.00 95.06 95 GLN A N 1
ATOM 765 C CA . GLN A 1 95 ? 17.860 -5.606 -18.846 1.00 95.06 95 GLN A CA 1
ATOM 766 C C . GLN A 1 95 ? 16.485 -5.169 -18.335 1.00 95.06 95 GLN A C 1
ATOM 768 O O . GLN A 1 95 ? 15.462 -5.478 -18.946 1.00 95.06 95 GLN A O 1
ATOM 773 N N . GLU A 1 96 ? 16.467 -4.408 -17.243 1.00 95.44 96 GLU A N 1
ATOM 774 C CA . GLU A 1 96 ? 15.231 -3.908 -16.631 1.00 95.44 96 GLU A CA 1
ATOM 775 C C . GLU A 1 96 ? 14.428 -2.983 -17.558 1.00 95.44 96 GLU A C 1
ATOM 777 O O . GLU A 1 96 ? 13.208 -2.919 -17.452 1.00 95.44 96 GLU A O 1
ATOM 782 N N . SER A 1 97 ? 15.076 -2.367 -18.552 1.00 96.56 97 SER A N 1
ATOM 783 C CA . SER A 1 97 ? 14.415 -1.603 -19.618 1.00 96.56 97 SER A CA 1
ATOM 784 C C . SER A 1 97 ? 13.358 -2.398 -20.392 1.00 96.56 97 SER A C 1
ATOM 786 O O . SER A 1 97 ? 12.403 -1.803 -20.886 1.00 96.56 97 SER A O 1
ATOM 788 N N . TYR A 1 98 ? 13.458 -3.732 -20.434 1.00 97.94 98 TYR A N 1
ATOM 789 C CA . TYR A 1 98 ? 12.470 -4.608 -21.074 1.00 97.94 98 TYR A CA 1
ATOM 790 C C . TYR A 1 98 ? 11.125 -4.664 -20.319 1.00 97.94 98 TYR A C 1
ATOM 792 O O . TYR A 1 98 ? 10.137 -5.166 -20.847 1.00 97.94 98 TYR A O 1
ATOM 800 N N . ILE A 1 99 ? 11.041 -4.118 -19.097 1.00 98.19 99 ILE A N 1
ATOM 801 C CA . ILE A 1 99 ? 9.757 -3.904 -18.408 1.00 98.19 99 ILE A CA 1
ATOM 802 C C . ILE A 1 99 ? 8.827 -3.011 -19.238 1.00 98.19 99 ILE A C 1
ATOM 804 O O . ILE A 1 99 ? 7.620 -3.244 -19.240 1.00 98.19 99 ILE A O 1
ATOM 808 N N . TYR A 1 100 ? 9.371 -2.037 -19.975 1.00 98.31 100 TYR A N 1
ATOM 809 C CA . TYR A 1 100 ? 8.575 -1.209 -20.881 1.00 98.31 100 TYR A CA 1
ATOM 810 C C . TYR A 1 100 ? 7.907 -2.050 -21.978 1.00 98.31 100 TYR A C 1
ATOM 812 O O . TYR A 1 100 ? 6.710 -1.913 -22.215 1.00 98.31 100 TYR A O 1
ATOM 820 N N . ASP A 1 101 ? 8.636 -2.994 -22.576 1.00 98.00 101 ASP A N 1
ATOM 821 C CA . ASP A 1 101 ? 8.085 -3.885 -23.603 1.00 98.00 101 ASP A CA 1
ATOM 822 C C . ASP A 1 101 ? 6.997 -4.805 -23.024 1.00 98.00 101 ASP A C 1
ATOM 824 O O . ASP A 1 101 ? 5.964 -5.029 -23.655 1.00 98.00 101 ASP A O 1
ATOM 828 N N . LEU A 1 102 ? 7.184 -5.296 -21.791 1.00 98.25 102 LEU A N 1
ATOM 829 C CA . LEU A 1 102 ? 6.157 -6.067 -21.082 1.00 98.25 102 LEU A CA 1
ATOM 830 C C . LEU A 1 102 ? 4.911 -5.227 -20.775 1.00 98.25 102 LEU A C 1
ATOM 832 O O . LEU A 1 102 ? 3.805 -5.770 -20.801 1.00 98.25 102 LEU A O 1
ATOM 836 N N . PHE A 1 103 ? 5.076 -3.935 -20.482 1.00 98.31 103 PHE A N 1
ATOM 837 C CA . PHE A 1 103 ? 3.968 -3.001 -20.300 1.00 98.31 103 PHE A CA 1
ATOM 838 C C . PHE A 1 103 ? 3.183 -2.812 -21.602 1.00 98.31 103 PHE A C 1
ATOM 840 O O . PHE A 1 103 ? 1.962 -2.974 -21.580 1.00 98.31 103 PHE A O 1
ATOM 847 N N . LEU A 1 104 ? 3.859 -2.579 -22.732 1.00 97.94 104 LEU A N 1
ATOM 848 C CA . LEU A 1 104 ? 3.214 -2.470 -24.046 1.00 97.94 104 LEU A CA 1
ATOM 849 C C . LEU A 1 104 ? 2.429 -3.742 -24.408 1.00 97.94 104 LEU A C 1
ATOM 851 O O . LEU A 1 104 ? 1.239 -3.672 -24.716 1.00 97.94 104 LEU A O 1
ATOM 855 N N . GLN A 1 105 ? 3.054 -4.915 -24.271 1.00 97.69 105 GLN A N 1
ATOM 856 C CA . GLN A 1 105 ? 2.406 -6.214 -24.512 1.00 97.69 105 GLN A CA 1
ATOM 857 C C . GLN A 1 105 ? 1.146 -6.405 -23.662 1.00 97.69 105 GLN A C 1
ATOM 859 O O . GLN A 1 105 ? 0.153 -6.952 -24.139 1.00 97.69 105 GLN A O 1
ATOM 864 N N . SER A 1 106 ? 1.144 -5.900 -22.420 1.00 96.75 106 SER A N 1
ATOM 865 C CA . SER A 1 106 ? 0.023 -6.094 -21.498 1.00 96.75 106 SER A CA 1
ATOM 866 C C . SER A 1 106 ? -1.309 -5.550 -22.010 1.00 96.75 106 SER A C 1
ATOM 868 O O . SER A 1 106 ? -2.355 -6.032 -21.575 1.00 96.75 106 SER A O 1
ATOM 870 N N . TYR A 1 107 ? -1.297 -4.597 -22.946 1.00 93.62 107 TYR A N 1
ATOM 871 C CA . TYR A 1 107 ? -2.512 -4.058 -23.549 1.00 93.62 107 TYR A CA 1
ATOM 872 C C . TYR A 1 107 ? -2.586 -4.207 -25.072 1.00 93.62 107 TYR A C 1
ATOM 874 O O . TYR A 1 107 ? -3.694 -4.292 -25.600 1.00 93.62 107 TYR A O 1
ATOM 882 N N . GLN A 1 108 ? -1.453 -4.275 -25.778 1.00 93.44 108 GLN A N 1
ATOM 883 C CA . GLN A 1 108 ? -1.421 -4.362 -27.241 1.00 93.44 108 GLN A CA 1
ATOM 884 C C . GLN A 1 108 ? -1.822 -5.742 -27.764 1.00 93.44 108 GLN A C 1
ATOM 886 O O . GLN A 1 108 ? -2.562 -5.805 -28.743 1.00 93.44 108 GLN A O 1
ATOM 891 N N . ASP A 1 109 ? -1.409 -6.823 -27.094 1.00 89.88 109 ASP A N 1
ATOM 892 C CA . ASP A 1 109 ? -1.633 -8.195 -27.579 1.00 89.88 109 ASP A CA 1
ATOM 893 C C . ASP A 1 109 ? -3.130 -8.521 -27.727 1.00 89.88 109 ASP A C 1
ATOM 895 O O . ASP A 1 109 ? -3.539 -9.147 -28.703 1.00 89.88 109 ASP A O 1
ATOM 899 N N . ASP A 1 110 ? -3.955 -8.024 -26.800 1.00 88.81 110 ASP A N 1
ATOM 900 C CA . ASP A 1 110 ? -5.414 -8.205 -26.830 1.00 88.81 110 ASP A CA 1
ATOM 901 C C . ASP A 1 110 ? -6.173 -6.942 -27.263 1.00 88.81 110 ASP A C 1
ATOM 903 O O . ASP A 1 110 ? -7.401 -6.946 -27.277 1.00 88.81 110 ASP A O 1
ATOM 907 N N . MET A 1 111 ? -5.472 -5.839 -27.555 1.00 90.19 111 MET A N 1
ATOM 908 C CA . MET A 1 111 ? -6.056 -4.505 -27.774 1.00 90.19 111 MET A CA 1
ATOM 909 C C . MET A 1 111 ? -6.995 -4.036 -26.639 1.00 90.19 111 MET A C 1
ATOM 911 O O . MET A 1 111 ? -8.003 -3.371 -26.880 1.00 90.19 111 MET A O 1
ATOM 915 N N . ILE A 1 112 ? -6.672 -4.374 -25.385 1.00 93.00 112 ILE A N 1
ATOM 916 C CA . ILE A 1 112 ? -7.457 -4.018 -24.189 1.00 93.00 112 ILE A CA 1
ATOM 917 C C . ILE A 1 112 ? -6.537 -3.354 -23.170 1.00 93.00 112 ILE A C 1
ATOM 919 O O . ILE A 1 112 ? -5.607 -3.997 -22.683 1.00 93.00 112 ILE A O 1
ATOM 923 N N . ILE A 1 113 ? -6.847 -2.108 -22.804 1.00 94.50 113 ILE A N 1
ATOM 924 C CA . ILE A 1 113 ? -6.160 -1.345 -21.753 1.00 94.50 113 ILE A CA 1
ATOM 925 C C . ILE A 1 113 ? -6.555 -1.915 -20.377 1.00 94.50 113 ILE A C 1
ATOM 927 O O . ILE A 1 113 ? -7.749 -1.964 -20.080 1.00 94.50 113 ILE A O 1
ATOM 931 N N . PRO A 1 114 ? -5.600 -2.359 -19.538 1.00 96.69 114 PRO A N 1
ATOM 932 C CA . PRO A 1 114 ? -5.891 -2.832 -18.190 1.00 96.69 114 PRO A CA 1
ATOM 933 C C . PRO A 1 114 ? -6.500 -1.751 -17.287 1.00 96.69 114 PRO A C 1
ATOM 935 O O . PRO A 1 114 ? -5.981 -0.641 -17.209 1.00 96.69 114 PRO A O 1
ATOM 938 N N . ASP A 1 115 ? -7.535 -2.110 -16.525 1.00 97.38 115 ASP A N 1
ATOM 939 C CA . ASP A 1 115 ? -8.133 -1.270 -15.477 1.00 97.38 115 ASP A CA 1
ATOM 940 C C . ASP A 1 115 ? -7.196 -1.073 -14.275 1.00 97.38 115 ASP A C 1
ATOM 942 O O . ASP A 1 115 ? -7.341 -0.126 -13.502 1.00 97.38 115 ASP A O 1
ATOM 946 N N . PHE A 1 116 ? -6.247 -1.993 -14.079 1.00 98.50 116 PHE A N 1
ATOM 947 C CA . PHE A 1 116 ? -5.206 -1.876 -13.066 1.00 98.50 116 PHE A CA 1
ATOM 948 C C . PHE A 1 116 ? -3.926 -2.561 -13.532 1.00 98.50 116 PHE A C 1
ATOM 950 O O . PHE A 1 116 ? -3.931 -3.742 -13.887 1.00 98.50 116 PHE A O 1
ATOM 957 N N . THR A 1 117 ? -2.823 -1.823 -13.461 1.00 98.50 117 THR A N 1
ATOM 958 C CA . THR A 1 117 ? -1.483 -2.313 -13.778 1.00 98.50 117 THR A CA 1
ATOM 959 C C . THR A 1 117 ? -0.566 -2.056 -12.596 1.00 98.50 117 THR A C 1
ATOM 961 O O . THR A 1 117 ? -0.456 -0.929 -12.118 1.00 98.50 117 THR A O 1
ATOM 964 N N . PHE A 1 118 ? 0.120 -3.099 -12.143 1.00 98.69 118 PHE A N 1
ATOM 965 C CA . PHE A 1 118 ? 1.171 -2.999 -11.142 1.00 98.69 118 PHE A CA 1
ATOM 966 C C . PHE A 1 118 ? 2.510 -3.393 -11.774 1.00 98.69 118 PHE A C 1
ATOM 968 O O . PHE A 1 118 ? 2.610 -4.456 -12.387 1.00 98.69 118 PHE A O 1
ATOM 975 N N . ILE A 1 119 ? 3.531 -2.550 -11.604 1.00 98.62 119 ILE A N 1
ATOM 976 C CA . ILE A 1 119 ? 4.871 -2.725 -12.181 1.00 98.62 119 ILE A CA 1
ATOM 977 C C . ILE A 1 119 ? 5.912 -2.618 -11.064 1.00 98.62 119 ILE A C 1
ATOM 979 O O . ILE A 1 119 ? 5.897 -1.642 -10.316 1.00 98.62 119 ILE A O 1
ATOM 983 N N . GLN A 1 120 ? 6.819 -3.592 -10.956 1.00 98.06 120 GLN A N 1
ATOM 984 C CA . GLN A 1 120 ? 7.944 -3.549 -10.016 1.00 98.06 120 GLN A CA 1
ATOM 985 C C . GLN A 1 120 ? 9.310 -3.598 -10.707 1.00 98.06 120 GLN A C 1
ATOM 987 O O . GLN A 1 120 ? 9.566 -4.462 -11.545 1.00 98.06 120 GLN A O 1
ATOM 992 N N . PHE A 1 121 ? 10.188 -2.704 -10.246 1.00 97.94 121 PHE A N 1
ATOM 993 C CA . PHE A 1 121 ? 11.609 -2.586 -10.574 1.00 97.94 121 PHE A CA 1
ATOM 994 C C . PHE A 1 121 ? 12.472 -3.075 -9.396 1.00 97.94 121 PHE A C 1
ATOM 996 O O . PHE A 1 121 ? 12.095 -2.874 -8.239 1.00 97.94 121 PHE A O 1
ATOM 1003 N N . ASP A 1 122 ? 13.614 -3.707 -9.677 1.00 96.12 122 ASP A N 1
ATOM 1004 C CA . ASP A 1 122 ? 14.476 -4.402 -8.699 1.00 96.12 122 ASP A CA 1
ATOM 1005 C C . ASP A 1 122 ? 15.940 -3.938 -8.733 1.00 96.12 122 ASP A C 1
ATOM 1007 O O . ASP A 1 122 ? 16.649 -4.052 -7.736 1.00 96.12 122 ASP A O 1
ATOM 1011 N N . ASN A 1 123 ? 16.428 -3.374 -9.845 1.00 96.44 123 ASN A N 1
ATOM 1012 C CA . ASN A 1 123 ? 17.857 -3.063 -9.961 1.00 96.44 123 ASN A CA 1
ATOM 1013 C C . ASN A 1 123 ? 18.334 -2.026 -8.940 1.00 96.44 123 ASN A C 1
ATOM 1015 O O . ASN A 1 123 ? 19.459 -2.135 -8.453 1.00 96.44 123 ASN A O 1
ATOM 1019 N N . ILE A 1 124 ? 17.496 -1.042 -8.588 1.00 96.12 124 ILE A N 1
ATOM 1020 C CA . ILE A 1 124 ? 17.822 -0.072 -7.529 1.00 96.12 124 ILE A CA 1
ATOM 1021 C C . ILE A 1 124 ? 18.111 -0.814 -6.215 1.00 96.12 124 ILE A C 1
ATOM 1023 O O . ILE A 1 124 ? 19.045 -0.454 -5.492 1.00 96.12 124 ILE A O 1
ATOM 1027 N N . ASP A 1 125 ? 17.349 -1.872 -5.911 1.00 95.19 125 ASP A N 1
ATOM 1028 C CA . ASP A 1 125 ? 17.555 -2.664 -4.701 1.00 95.19 125 ASP A CA 1
ATOM 1029 C C . ASP A 1 125 ? 18.870 -3.451 -4.747 1.00 95.19 125 ASP A C 1
ATOM 1031 O O . ASP A 1 125 ? 19.668 -3.391 -3.804 1.00 95.19 125 ASP A O 1
ATOM 1035 N N . HIS A 1 126 ? 19.139 -4.098 -5.882 1.00 94.88 126 HIS A N 1
ATOM 1036 C CA . HIS A 1 126 ? 20.380 -4.827 -6.121 1.00 94.88 126 HIS A CA 1
ATOM 1037 C C . HIS A 1 126 ? 21.626 -3.946 -5.983 1.00 94.88 126 HIS A C 1
ATOM 1039 O O . HIS A 1 126 ? 22.556 -4.323 -5.264 1.00 94.88 126 HIS A O 1
ATOM 1045 N N . VAL A 1 127 ? 21.635 -2.768 -6.615 1.00 96.06 127 VAL A N 1
ATOM 1046 C CA . VAL A 1 127 ? 22.755 -1.818 -6.520 1.00 96.06 127 VAL A CA 1
ATOM 1047 C C . VAL A 1 127 ? 22.879 -1.263 -5.101 1.00 96.06 127 VAL A C 1
ATOM 1049 O O . VAL A 1 127 ? 23.982 -1.147 -4.567 1.00 96.06 127 VAL A O 1
ATOM 1052 N N . GLY A 1 128 ? 21.756 -0.988 -4.434 1.00 95.56 128 GLY A N 1
ATOM 1053 C CA . GLY A 1 128 ? 21.767 -0.574 -3.033 1.00 95.56 128 GLY A CA 1
ATOM 1054 C C . GLY A 1 128 ? 22.437 -1.614 -2.133 1.00 95.56 128 GLY A C 1
ATOM 1055 O O . GLY A 1 128 ? 23.267 -1.267 -1.297 1.00 95.56 128 GLY A O 1
ATOM 1056 N N . HIS A 1 129 ? 22.149 -2.902 -2.321 1.00 94.75 129 HIS A N 1
ATOM 1057 C CA . HIS A 1 129 ? 22.794 -3.969 -1.554 1.00 94.75 129 HIS A CA 1
ATOM 1058 C C . HIS A 1 129 ? 24.299 -4.098 -1.820 1.00 94.75 129 HIS A C 1
ATOM 1060 O O . HIS A 1 129 ? 25.071 -4.274 -0.871 1.00 94.75 129 HIS A O 1
ATOM 1066 N N . SER A 1 130 ? 24.739 -4.004 -3.077 1.00 96.31 130 SER A N 1
ATOM 1067 C CA . SER A 1 130 ? 26.161 -4.124 -3.419 1.00 96.31 130 SER A CA 1
ATOM 1068 C C . SER A 1 130 ? 26.961 -2.896 -2.971 1.00 96.31 130 SER A C 1
ATOM 1070 O O . SER A 1 130 ? 28.037 -3.013 -2.367 1.00 96.31 130 SER A O 1
ATOM 1072 N N . GLU A 1 131 ? 26.428 -1.701 -3.207 1.00 96.06 131 GLU A N 1
ATOM 1073 C CA . GLU A 1 131 ? 27.211 -0.466 -3.226 1.00 96.06 131 GLU A CA 1
ATOM 1074 C C . GLU A 1 131 ? 26.731 0.615 -2.257 1.00 96.06 131 GLU A C 1
ATOM 1076 O O . GLU A 1 131 ? 27.499 1.520 -1.938 1.00 96.06 131 GLU A O 1
ATOM 1081 N N . GLY A 1 132 ? 25.547 0.470 -1.666 1.00 94.19 132 GLY A N 1
ATOM 1082 C CA . GLY A 1 132 ? 24.974 1.475 -0.773 1.00 94.19 132 GLY A CA 1
ATOM 1083 C C . GLY A 1 132 ? 24.389 2.656 -1.544 1.00 94.19 132 GLY A C 1
ATOM 1084 O O . GLY A 1 132 ? 24.073 2.533 -2.722 1.00 94.19 132 GLY A O 1
ATOM 1085 N N . LEU A 1 133 ? 24.270 3.821 -0.899 1.00 92.38 133 LEU A N 1
ATOM 1086 C CA . LEU A 1 133 ? 23.824 5.067 -1.549 1.00 92.38 133 LEU A CA 1
ATOM 1087 C C . LEU A 1 133 ? 24.969 5.715 -2.360 1.00 92.38 133 LEU A C 1
ATOM 1089 O O . LEU A 1 133 ? 25.369 6.848 -2.094 1.00 92.38 133 LEU A O 1
ATOM 1093 N N . SER A 1 134 ? 25.559 4.953 -3.284 1.00 95.38 134 SER A N 1
ATOM 1094 C CA . SER A 1 134 ? 26.681 5.371 -4.135 1.00 95.38 134 SER A CA 1
ATOM 1095 C C . SER A 1 134 ? 26.221 6.178 -5.360 1.00 95.38 134 SER A C 1
ATOM 1097 O O . SER A 1 134 ? 25.027 6.342 -5.607 1.00 95.38 134 SER A O 1
ATOM 1099 N N . GLN A 1 135 ? 27.171 6.654 -6.176 1.00 96.81 135 GLN A N 1
ATOM 1100 C CA . GLN A 1 135 ? 26.836 7.243 -7.477 1.00 96.81 135 GLN A CA 1
ATOM 1101 C C . GLN A 1 135 ? 26.123 6.231 -8.384 1.00 96.81 135 GLN A C 1
ATOM 1103 O O . GLN A 1 135 ? 25.114 6.584 -8.979 1.00 96.81 135 GLN A O 1
ATOM 1108 N N . ASN A 1 136 ? 26.556 4.966 -8.402 1.00 96.94 136 ASN A N 1
ATOM 1109 C CA . ASN A 1 136 ? 25.893 3.919 -9.185 1.00 96.94 136 ASN A CA 1
ATOM 1110 C C . ASN A 1 136 ? 24.448 3.677 -8.724 1.00 96.94 136 ASN A C 1
ATOM 1112 O O . ASN A 1 136 ? 23.584 3.383 -9.545 1.00 96.94 136 ASN A O 1
ATOM 1116 N N . TYR A 1 137 ? 24.155 3.828 -7.427 1.00 96.25 137 TYR A N 1
ATOM 1117 C CA . TYR A 1 137 ? 22.776 3.793 -6.935 1.00 96.25 137 TYR A CA 1
ATOM 1118 C C . TYR A 1 137 ? 21.945 4.935 -7.527 1.00 96.25 137 TYR A C 1
ATOM 1120 O O . TYR A 1 137 ? 20.846 4.696 -8.022 1.00 96.25 137 TYR A O 1
ATOM 1128 N N . ASN A 1 138 ? 22.478 6.160 -7.528 1.00 96.62 138 ASN A N 1
ATOM 1129 C CA . ASN A 1 138 ? 21.804 7.308 -8.141 1.00 96.62 138 ASN A CA 1
ATOM 1130 C C . ASN A 1 138 ? 21.623 7.116 -9.651 1.00 96.62 138 ASN A C 1
ATOM 1132 O O . ASN A 1 138 ? 20.542 7.376 -10.171 1.00 96.62 138 ASN A O 1
ATOM 1136 N N . ASP A 1 139 ? 22.641 6.611 -10.345 1.00 97.88 139 ASP A N 1
ATOM 1137 C CA . ASP A 1 139 ? 22.569 6.310 -11.775 1.00 97.88 139 ASP A CA 1
ATOM 1138 C C . ASP A 1 139 ? 21.479 5.265 -12.049 1.00 97.88 139 ASP A C 1
ATOM 1140 O O . ASP A 1 139 ? 20.671 5.443 -12.956 1.00 97.88 139 ASP A O 1
ATOM 1144 N N . GLN A 1 140 ? 21.361 4.231 -11.210 1.00 97.69 140 GLN A N 1
ATOM 1145 C CA . GLN A 1 140 ? 20.295 3.236 -11.335 1.00 97.69 140 GLN A CA 1
ATOM 1146 C C . GLN A 1 140 ? 18.897 3.817 -11.062 1.00 97.69 140 GLN A C 1
ATOM 1148 O O . GLN A 1 140 ? 17.926 3.403 -11.703 1.00 97.69 140 GLN A O 1
ATOM 1153 N N . VAL A 1 141 ? 18.775 4.788 -10.150 1.00 97.25 141 VAL A N 1
ATOM 1154 C CA . VAL A 1 141 ? 17.530 5.554 -9.969 1.00 97.25 141 VAL A CA 1
ATOM 1155 C C . VAL A 1 141 ? 17.191 6.317 -11.253 1.00 97.25 141 VAL A C 1
ATOM 1157 O O . VAL A 1 141 ? 16.059 6.211 -11.720 1.00 97.25 141 VAL A O 1
ATOM 1160 N N . PHE A 1 142 ? 18.157 7.007 -11.870 1.00 98.00 142 PHE A N 1
ATOM 1161 C CA . PHE A 1 142 ? 17.945 7.721 -13.137 1.00 98.00 142 PHE A CA 1
ATOM 1162 C C . PHE A 1 142 ? 17.591 6.788 -14.301 1.00 98.00 142 PHE A C 1
ATOM 1164 O O . PHE A 1 142 ? 16.726 7.119 -15.109 1.00 98.00 142 PHE A O 1
ATOM 1171 N N . GLU A 1 143 ? 18.217 5.615 -14.404 1.00 98.12 143 GLU A N 1
ATOM 1172 C CA . GLU A 1 143 ? 17.863 4.639 -15.441 1.00 98.12 143 GLU A CA 1
ATOM 1173 C C . GLU A 1 143 ? 16.442 4.094 -15.252 1.00 98.12 143 GLU A C 1
ATOM 1175 O O . GLU A 1 143 ? 15.699 3.955 -16.223 1.00 98.12 143 GLU A O 1
ATOM 1180 N N . THR A 1 144 ? 16.027 3.848 -14.007 1.00 97.81 144 THR A N 1
ATOM 1181 C CA . THR A 1 144 ? 14.652 3.424 -13.700 1.00 97.81 144 THR A CA 1
ATOM 1182 C C . THR A 1 144 ? 13.646 4.531 -14.022 1.00 97.81 144 THR A C 1
ATOM 1184 O O . THR A 1 144 ? 12.608 4.267 -14.629 1.00 97.81 144 THR A O 1
ATOM 1187 N N . ASP A 1 145 ? 13.973 5.780 -13.685 1.00 97.81 145 ASP A N 1
ATOM 1188 C CA . ASP A 1 145 ? 13.160 6.961 -13.990 1.00 97.81 145 ASP A CA 1
ATOM 1189 C C . ASP A 1 145 ? 12.931 7.132 -15.502 1.00 97.81 145 ASP A C 1
ATOM 1191 O O . ASP A 1 145 ? 11.798 7.342 -15.930 1.00 97.81 145 ASP A O 1
ATOM 1195 N N . LYS A 1 146 ? 13.952 6.903 -16.341 1.00 98.44 146 LYS A N 1
ATOM 1196 C CA . LYS A 1 146 ? 13.792 6.899 -17.811 1.00 98.44 146 LYS A CA 1
ATOM 1197 C C . LYS A 1 146 ? 12.788 5.852 -18.297 1.00 98.44 146 LYS A C 1
ATOM 1199 O O . LYS A 1 146 ? 12.068 6.098 -19.264 1.00 98.44 146 LYS A O 1
ATOM 1204 N N . ILE A 1 147 ? 12.748 4.673 -17.671 1.00 98.44 147 ILE A N 1
ATOM 1205 C CA . ILE A 1 147 ? 11.784 3.619 -18.027 1.00 98.44 147 ILE A CA 1
ATOM 1206 C C . ILE A 1 147 ? 10.370 4.051 -17.628 1.00 98.44 147 ILE A C 1
ATOM 1208 O O . ILE A 1 147 ? 9.441 3.906 -18.423 1.00 98.44 147 ILE A O 1
ATOM 1212 N N . ILE A 1 148 ? 10.215 4.627 -16.433 1.00 98.31 148 ILE A N 1
ATOM 1213 C CA . ILE A 1 148 ? 8.943 5.194 -15.969 1.00 98.31 148 ILE A CA 1
ATOM 1214 C C . ILE A 1 148 ? 8.479 6.307 -16.918 1.00 98.31 148 ILE A C 1
ATOM 1216 O O . ILE A 1 148 ? 7.322 6.293 -17.325 1.00 98.31 148 ILE A O 1
ATOM 1220 N N . GLY A 1 149 ? 9.370 7.207 -17.342 1.00 98.31 149 GLY A N 1
ATOM 1221 C CA . GLY A 1 149 ? 9.068 8.270 -18.304 1.00 98.31 149 GLY A CA 1
ATOM 1222 C C . GLY A 1 149 ? 8.429 7.743 -19.590 1.00 98.31 149 GLY A C 1
ATOM 1223 O O . GLY A 1 149 ? 7.372 8.226 -19.982 1.00 98.31 149 GLY A O 1
ATOM 1224 N N . LYS A 1 150 ? 8.978 6.672 -20.177 1.00 98.44 150 LYS A N 1
ATOM 1225 C CA . LYS A 1 150 ? 8.393 6.025 -21.369 1.00 98.44 150 LYS A CA 1
ATOM 1226 C C . LYS A 1 150 ? 6.999 5.445 -21.119 1.00 98.44 150 LYS A C 1
ATOM 1228 O O . LYS A 1 150 ? 6.128 5.535 -21.979 1.00 98.44 150 LYS A O 1
ATOM 1233 N N . ILE A 1 151 ? 6.777 4.839 -19.950 1.00 98.19 151 ILE A N 1
ATOM 1234 C CA . ILE A 1 151 ? 5.452 4.329 -19.561 1.00 98.19 151 ILE A CA 1
ATOM 1235 C C . ILE A 1 151 ? 4.454 5.490 -19.480 1.00 98.19 151 ILE A C 1
ATOM 1237 O O . ILE A 1 151 ? 3.344 5.382 -19.994 1.00 98.19 151 ILE A O 1
ATOM 1241 N N . LEU A 1 152 ? 4.853 6.605 -18.865 1.00 97.62 152 LEU A N 1
ATOM 1242 C CA . LEU A 1 152 ? 4.009 7.790 -18.713 1.00 97.62 152 LEU A CA 1
ATOM 1243 C C . LEU A 1 152 ? 3.698 8.463 -20.054 1.00 97.62 152 LEU A C 1
ATOM 1245 O O . LEU A 1 152 ? 2.541 8.788 -20.301 1.00 97.62 152 LEU A O 1
ATOM 1249 N N . GLU A 1 153 ? 4.692 8.616 -20.932 1.00 97.56 153 GLU A N 1
ATOM 1250 C CA . GLU A 1 153 ? 4.500 9.117 -22.300 1.00 97.56 153 GLU A CA 1
ATOM 1251 C C . GLU A 1 153 ? 3.449 8.285 -23.043 1.00 97.56 153 GLU A C 1
ATOM 1253 O O . GLU A 1 153 ? 2.513 8.828 -23.627 1.00 97.56 153 GLU A O 1
ATOM 1258 N N . ASN A 1 154 ? 3.537 6.958 -22.944 1.00 96.31 154 ASN A N 1
ATOM 1259 C CA . ASN A 1 154 ? 2.580 6.074 -23.591 1.00 96.31 154 ASN A CA 1
ATOM 1260 C C . ASN A 1 154 ? 1.177 6.116 -22.949 1.00 96.31 154 ASN A C 1
ATOM 1262 O O . ASN A 1 154 ? 0.175 6.011 -23.656 1.00 96.31 154 ASN A O 1
ATOM 1266 N N . ILE A 1 155 ? 1.070 6.321 -21.632 1.00 95.31 155 ILE A N 1
ATOM 1267 C CA . ILE A 1 155 ? -0.227 6.565 -20.975 1.00 95.31 155 ILE A CA 1
ATOM 1268 C C . ILE A 1 155 ? -0.861 7.868 -21.483 1.00 95.31 155 ILE A C 1
ATOM 1270 O O . ILE A 1 155 ? -2.066 7.897 -21.740 1.00 95.31 155 ILE A O 1
ATOM 1274 N N . GLU A 1 156 ? -0.077 8.931 -21.673 1.00 94.56 156 GLU A N 1
ATOM 1275 C CA . GLU A 1 156 ? -0.579 10.185 -22.247 1.00 94.56 156 GLU A CA 1
ATOM 1276 C C . GLU A 1 156 ? -1.048 10.004 -23.699 1.00 94.56 156 GLU A C 1
ATOM 1278 O O . GLU A 1 156 ? -2.098 10.530 -2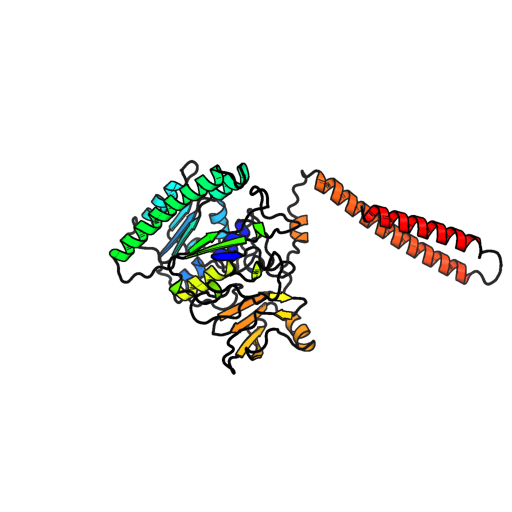4.072 1.00 94.56 156 GLU A O 1
ATOM 1283 N N . GLU A 1 157 ? -0.357 9.191 -24.507 1.00 94.50 157 GLU A N 1
ATOM 1284 C CA . GLU A 1 157 ? -0.826 8.817 -25.851 1.00 94.50 157 GLU A CA 1
ATOM 1285 C C . GLU A 1 157 ? -2.168 8.069 -25.807 1.00 94.50 157 GLU A C 1
ATOM 1287 O O . GLU A 1 157 ? -3.093 8.405 -26.553 1.00 94.50 157 GLU A O 1
ATOM 1292 N N . ILE A 1 158 ? -2.307 7.091 -24.904 1.00 93.06 158 ILE A N 1
ATOM 1293 C CA . ILE A 1 158 ? -3.558 6.348 -24.693 1.00 93.06 158 ILE A CA 1
ATOM 1294 C C . ILE A 1 158 ? -4.694 7.306 -24.312 1.00 93.06 158 ILE A C 1
ATOM 1296 O O . ILE A 1 158 ? -5.792 7.237 -24.870 1.00 93.06 158 ILE A O 1
ATOM 1300 N N . LYS A 1 159 ? -4.432 8.230 -23.385 1.00 93.56 159 LYS A N 1
ATOM 1301 C CA . LYS A 1 159 ? -5.402 9.228 -22.924 1.00 93.56 159 LYS A CA 1
ATOM 1302 C C . LYS A 1 159 ? -5.798 10.204 -24.035 1.00 93.56 159 LYS A C 1
ATOM 1304 O O . LYS A 1 159 ? -6.973 10.546 -24.159 1.00 93.56 159 LYS A O 1
ATOM 1309 N N . ALA A 1 160 ? -4.852 10.613 -24.880 1.00 93.56 160 ALA A N 1
ATOM 1310 C CA . ALA A 1 160 ? -5.126 11.467 -26.035 1.00 93.56 160 ALA A CA 1
ATOM 1311 C C . ALA A 1 160 ? -6.040 10.781 -27.066 1.00 93.56 160 ALA A C 1
ATOM 1313 O O . ALA A 1 160 ? -6.855 11.446 -27.707 1.00 93.56 160 ALA A O 1
ATOM 1314 N N . GLN A 1 161 ? -5.937 9.456 -27.203 1.00 92.50 161 GLN A N 1
ATOM 1315 C CA . GLN A 1 161 ? -6.777 8.653 -28.098 1.00 92.50 161 GLN A CA 1
ATOM 1316 C C . GLN A 1 161 ? -8.138 8.287 -27.487 1.00 92.50 161 GLN A C 1
ATOM 1318 O O . GLN A 1 161 ? -9.081 7.997 -28.224 1.00 92.50 161 GLN A O 1
ATOM 1323 N N . ASN A 1 162 ? -8.265 8.308 -26.158 1.00 89.50 162 ASN A N 1
ATOM 1324 C CA . ASN A 1 162 ? -9.493 7.958 -25.455 1.00 89.50 162 ASN A CA 1
ATOM 1325 C C . ASN A 1 162 ? -9.740 8.883 -24.253 1.00 89.50 162 ASN A C 1
ATOM 1327 O O . ASN A 1 162 ? -9.357 8.595 -23.120 1.00 89.50 162 ASN A O 1
ATOM 1331 N N . GLN A 1 163 ? -10.449 9.983 -24.511 1.00 86.38 163 GLN A N 1
ATOM 1332 C CA . GLN A 1 163 ? -10.731 11.031 -23.522 1.00 86.38 163 GLN A CA 1
ATOM 1333 C C . GLN A 1 163 ? -11.645 10.587 -22.367 1.00 86.38 163 GLN A C 1
ATOM 1335 O O . GLN A 1 163 ? -11.782 11.320 -21.394 1.00 86.38 163 GLN A O 1
ATOM 1340 N N . ASN A 1 164 ? -12.261 9.403 -22.453 1.00 90.38 164 ASN A N 1
ATOM 1341 C CA . ASN A 1 164 ? -13.100 8.857 -21.384 1.00 90.38 164 ASN A CA 1
ATOM 1342 C C . ASN A 1 164 ? -12.292 8.097 -20.319 1.00 90.38 164 ASN A C 1
ATOM 1344 O O . ASN A 1 164 ? -12.876 7.601 -19.357 1.00 90.38 164 ASN A O 1
ATOM 1348 N N . LEU A 1 165 ? -10.976 7.945 -20.505 1.00 92.31 165 LEU A N 1
ATOM 1349 C CA . LEU A 1 165 ? -10.111 7.274 -19.543 1.00 92.31 165 LEU A CA 1
ATOM 1350 C C . LEU A 1 165 ? -9.594 8.256 -18.494 1.00 92.31 165 LEU A C 1
ATOM 1352 O O . LEU A 1 165 ? -8.966 9.268 -18.808 1.00 92.31 165 LEU A O 1
ATOM 1356 N N . GLU A 1 166 ? -9.795 7.891 -17.234 1.00 94.25 166 GLU A N 1
ATOM 1357 C CA . GLU A 1 166 ? -9.189 8.551 -16.086 1.00 94.25 166 GLU A CA 1
ATOM 1358 C C . GLU A 1 166 ? -8.086 7.659 -15.514 1.00 94.25 166 GLU A C 1
ATOM 1360 O O . GLU A 1 166 ? -8.271 6.455 -15.334 1.00 94.25 166 GLU A O 1
ATOM 1365 N N . PHE A 1 167 ? -6.936 8.256 -15.209 1.00 96.38 167 PHE A N 1
ATOM 1366 C CA . PHE A 1 167 ? -5.787 7.553 -14.651 1.00 96.38 167 PHE A CA 1
ATOM 1367 C C . PHE A 1 167 ? -5.480 8.084 -13.256 1.00 96.38 167 PHE A C 1
ATOM 1369 O O . PHE A 1 167 ? -5.415 9.294 -13.056 1.00 96.38 167 PHE A O 1
ATOM 1376 N N . LEU A 1 168 ? -5.231 7.167 -12.321 1.00 98.00 168 LEU A N 1
ATOM 1377 C CA . LEU A 1 168 ? -4.600 7.449 -11.038 1.00 98.00 168 LEU A CA 1
ATOM 1378 C C . LEU A 1 168 ? -3.282 6.680 -10.975 1.00 98.00 168 LEU A C 1
ATOM 1380 O O . LEU A 1 168 ? -3.272 5.449 -10.942 1.00 98.00 168 LEU A O 1
ATOM 1384 N N . ILE A 1 169 ? -2.170 7.409 -10.959 1.00 98.25 169 ILE A N 1
ATOM 1385 C CA . ILE A 1 169 ? -0.822 6.844 -11.017 1.00 98.25 169 ILE A CA 1
ATOM 1386 C C . ILE A 1 169 ? -0.115 7.103 -9.693 1.00 98.25 169 ILE A C 1
ATOM 1388 O O . ILE A 1 169 ? -0.035 8.246 -9.238 1.00 98.25 169 ILE A O 1
ATOM 1392 N N . PHE A 1 170 ? 0.443 6.045 -9.103 1.00 98.56 170 PHE A N 1
ATOM 1393 C CA . PHE A 1 170 ? 1.317 6.125 -7.937 1.00 98.56 170 PHE A CA 1
ATOM 1394 C C . PHE A 1 170 ? 2.708 5.572 -8.253 1.00 98.56 170 PHE A C 1
ATOM 1396 O O . PHE A 1 170 ? 2.835 4.504 -8.847 1.00 98.56 170 PHE A O 1
ATOM 1403 N N . ILE A 1 171 ? 3.742 6.270 -7.784 1.00 98.19 171 ILE A N 1
ATOM 1404 C CA . ILE A 1 171 ? 5.126 5.787 -7.722 1.00 98.19 171 ILE A CA 1
ATOM 1405 C C . ILE A 1 171 ? 5.481 5.659 -6.248 1.00 98.19 171 ILE A C 1
ATOM 1407 O O . ILE A 1 171 ? 5.364 6.631 -5.499 1.00 98.19 171 ILE A O 1
ATOM 1411 N N . VAL A 1 172 ? 5.884 4.465 -5.820 1.00 98.06 172 VAL A N 1
ATOM 1412 C CA . VAL A 1 172 ? 6.070 4.167 -4.398 1.00 98.06 172 VAL A CA 1
ATOM 1413 C C . VAL A 1 172 ? 7.331 3.361 -4.143 1.00 98.06 172 VAL A C 1
ATOM 1415 O O . VAL A 1 172 ? 7.745 2.573 -4.991 1.00 98.06 172 VAL A O 1
ATOM 1418 N N . THR A 1 173 ? 7.912 3.530 -2.958 1.00 97.81 173 THR A N 1
ATOM 1419 C CA . THR A 1 173 ? 8.945 2.620 -2.445 1.00 97.81 173 THR A CA 1
ATOM 1420 C C . THR A 1 173 ? 8.374 1.758 -1.325 1.00 97.81 173 THR A C 1
ATOM 1422 O O . THR A 1 173 ? 7.504 2.183 -0.566 1.00 97.81 173 THR A O 1
ATOM 1425 N N . ASP A 1 174 ? 8.847 0.528 -1.203 1.00 96.81 174 ASP A N 1
ATOM 1426 C CA . ASP A 1 174 ? 8.390 -0.431 -0.200 1.00 96.81 174 ASP A CA 1
ATOM 1427 C C . ASP A 1 174 ? 8.898 -0.094 1.209 1.00 96.81 174 ASP A C 1
ATOM 1429 O O . ASP A 1 174 ? 8.150 -0.172 2.186 1.00 96.81 174 ASP A O 1
ATOM 1433 N N . HIS A 1 175 ? 10.159 0.306 1.321 1.00 95.88 175 HIS A N 1
ATOM 1434 C CA . HIS A 1 175 ? 10.791 0.806 2.537 1.00 95.88 175 HIS A CA 1
ATOM 1435 C C . HIS A 1 175 ? 12.082 1.563 2.186 1.00 95.88 175 HIS A C 1
ATOM 1437 O O . HIS A 1 175 ? 12.415 1.765 1.018 1.00 95.88 175 HIS A O 1
ATOM 1443 N N . GLY A 1 176 ? 12.810 2.002 3.209 1.00 95.00 176 GLY A N 1
ATOM 1444 C CA . GLY A 1 176 ? 14.113 2.632 3.058 1.00 95.00 176 GLY A CA 1
ATOM 1445 C C . GLY A 1 176 ? 15.247 1.689 3.446 1.00 95.00 176 GLY A C 1
ATOM 1446 O O . GLY A 1 176 ? 15.078 0.471 3.513 1.00 95.00 176 GLY A O 1
ATOM 1447 N N . ARG A 1 177 ? 16.428 2.244 3.712 1.00 92.25 177 ARG A N 1
ATOM 1448 C CA . ARG A 1 177 ? 17.653 1.476 3.981 1.00 92.25 177 ARG A CA 1
ATOM 1449 C C . ARG A 1 177 ? 18.324 1.920 5.271 1.00 92.25 177 ARG A C 1
ATOM 1451 O O . ARG A 1 177 ? 18.011 2.974 5.826 1.00 92.25 177 ARG A O 1
ATOM 1458 N N . ASP A 1 178 ? 19.248 1.110 5.767 1.00 90.38 178 ASP A N 1
ATOM 1459 C CA . ASP A 1 178 ? 20.091 1.472 6.899 1.00 90.38 178 ASP A CA 1
ATOM 1460 C C . ASP A 1 178 ? 20.949 2.712 6.593 1.00 90.38 178 ASP A C 1
ATOM 1462 O O . ASP A 1 178 ? 21.046 3.174 5.456 1.00 90.38 178 ASP A O 1
ATOM 1466 N N . LYS A 1 179 ? 21.617 3.258 7.614 1.00 86.44 179 LYS A N 1
ATOM 1467 C CA . LYS A 1 179 ? 22.469 4.452 7.457 1.00 86.44 179 LYS A CA 1
ATOM 1468 C C . LYS A 1 179 ? 23.590 4.297 6.420 1.00 86.44 179 LYS A C 1
ATOM 1470 O O . LYS A 1 179 ? 24.104 5.305 5.947 1.00 86.44 179 LYS A O 1
ATOM 1475 N N . LYS A 1 180 ? 23.999 3.065 6.097 1.00 85.31 180 LYS A N 1
ATOM 1476 C CA . LYS A 1 180 ? 25.021 2.776 5.078 1.00 85.31 180 LYS A CA 1
ATOM 1477 C C . LYS A 1 180 ? 24.420 2.583 3.682 1.00 85.31 180 LYS A C 1
ATOM 1479 O O . LYS A 1 180 ? 25.168 2.504 2.711 1.00 85.31 180 LYS A O 1
ATOM 1484 N N . GLY A 1 181 ? 23.097 2.478 3.574 1.00 88.81 181 GLY A N 1
ATOM 1485 C CA . GLY A 1 181 ? 22.388 2.188 2.336 1.00 88.81 181 GLY A CA 1
ATOM 1486 C C . GLY A 1 181 ? 22.507 0.748 1.854 1.00 88.81 181 GLY A C 1
ATOM 1487 O O . GLY A 1 181 ? 22.079 0.468 0.743 1.00 88.81 181 GLY A O 1
ATOM 1488 N N . LYS A 1 182 ? 23.111 -0.163 2.621 1.00 91.25 182 LYS A N 1
ATOM 1489 C CA . LYS A 1 182 ? 23.428 -1.524 2.142 1.00 91.25 182 LYS A CA 1
ATOM 1490 C C . LYS A 1 182 ? 22.503 -2.588 2.693 1.00 91.25 182 LYS A C 1
ATOM 1492 O O . LYS A 1 182 ? 22.320 -3.630 2.065 1.00 91.25 182 LYS A O 1
ATOM 1497 N N . ALA A 1 183 ? 21.927 -2.337 3.858 1.00 90.25 183 ALA A N 1
ATOM 1498 C CA . ALA A 1 183 ? 21.061 -3.285 4.532 1.00 90.25 183 ALA A CA 1
ATOM 1499 C C . ALA A 1 183 ? 19.677 -2.689 4.774 1.00 90.25 183 ALA A C 1
ATOM 1501 O O . ALA A 1 183 ? 19.459 -1.482 4.668 1.00 90.25 183 ALA A O 1
ATOM 1502 N N . HIS A 1 184 ? 18.745 -3.572 5.105 1.00 90.19 184 HIS A N 1
ATOM 1503 C CA . HIS A 1 184 ? 17.411 -3.232 5.574 1.00 90.19 184 HIS A CA 1
ATOM 1504 C C . HIS A 1 184 ? 16.822 -4.378 6.396 1.00 90.19 184 HIS A C 1
ATOM 1506 O O . HIS A 1 184 ? 17.290 -5.527 6.358 1.00 90.19 184 HIS A O 1
ATOM 1512 N N . GLY A 1 185 ? 15.787 -4.056 7.164 1.00 80.56 185 GLY A N 1
ATOM 1513 C CA . GLY A 1 185 ? 15.033 -4.993 7.978 1.00 80.56 185 GLY A CA 1
ATOM 1514 C C . GLY A 1 185 ? 15.883 -5.608 9.078 1.00 80.56 185 GLY A C 1
ATOM 1515 O O . GLY A 1 185 ? 15.835 -6.827 9.264 1.00 80.56 185 GLY A O 1
ATOM 1516 N N . ASN A 1 186 ? 16.691 -4.792 9.762 1.00 72.00 186 ASN A N 1
ATOM 1517 C CA . ASN A 1 186 ? 17.367 -5.232 10.978 1.00 72.00 186 ASN A CA 1
ATOM 1518 C C . ASN A 1 186 ? 16.324 -5.748 11.984 1.00 72.00 186 ASN A C 1
ATOM 1520 O O . ASN A 1 186 ? 15.344 -5.069 12.290 1.00 72.00 186 ASN A O 1
ATOM 1524 N N . TYR A 1 187 ? 16.535 -6.971 12.475 1.00 60.09 187 TYR A N 1
ATOM 1525 C CA . TYR A 1 187 ? 15.562 -7.674 13.302 1.00 60.09 187 TYR A CA 1
ATOM 1526 C C . TYR A 1 187 ? 15.528 -7.222 14.772 1.00 60.09 187 TYR A C 1
ATOM 1528 O O . TYR A 1 187 ? 14.664 -7.662 15.523 1.00 60.09 187 TYR A O 1
ATOM 1536 N N . ILE A 1 188 ? 16.478 -6.397 15.212 1.00 64.31 188 ILE A N 1
ATOM 1537 C CA . ILE A 1 188 ? 16.591 -6.008 16.624 1.00 64.31 188 ILE A CA 1
ATOM 1538 C C . ILE A 1 188 ? 16.125 -4.566 16.823 1.00 64.31 188 ILE A C 1
ATOM 1540 O O . ILE A 1 188 ? 15.403 -4.280 17.774 1.00 64.31 188 ILE A O 1
ATOM 1544 N N . ILE A 1 189 ? 16.518 -3.654 15.929 1.00 76.50 189 ILE A N 1
ATOM 1545 C CA . ILE A 1 189 ? 16.184 -2.229 16.027 1.00 76.50 189 ILE A CA 1
ATOM 1546 C C . ILE A 1 189 ? 15.853 -1.707 14.632 1.00 76.50 189 ILE A C 1
ATOM 1548 O O . ILE A 1 189 ? 16.720 -1.674 13.761 1.00 76.50 189 ILE A O 1
ATOM 1552 N N . GLN A 1 190 ? 14.612 -1.257 14.438 1.00 86.75 190 GLN A N 1
ATOM 1553 C CA . GLN A 1 190 ? 14.230 -0.525 13.232 1.00 86.75 190 GLN A CA 1
ATOM 1554 C C . GLN A 1 190 ? 14.845 0.879 13.260 1.00 86.75 190 GLN A C 1
ATOM 1556 O O . GLN A 1 190 ? 14.802 1.550 14.292 1.00 86.75 190 GLN A O 1
ATOM 1561 N N . GLN A 1 191 ? 15.382 1.350 12.133 1.00 90.00 191 GLN A N 1
ATOM 1562 C CA . GLN A 1 191 ? 15.876 2.722 11.989 1.00 90.00 191 GLN A CA 1
ATOM 1563 C C . GLN A 1 191 ? 14.871 3.606 11.248 1.00 90.00 191 GLN A C 1
ATOM 1565 O O . GLN A 1 191 ? 14.160 3.147 10.357 1.00 90.00 191 GLN A O 1
ATOM 1570 N N . LYS A 1 192 ? 14.884 4.915 11.538 1.00 91.44 192 LYS A N 1
ATOM 1571 C CA . LYS A 1 192 ? 14.088 5.910 10.797 1.00 91.44 192 LYS A CA 1
ATOM 1572 C C . LYS A 1 192 ? 14.290 5.797 9.283 1.00 91.44 192 LYS A C 1
ATOM 1574 O O . LYS A 1 192 ? 13.318 5.800 8.537 1.00 91.44 192 LYS A O 1
ATOM 1579 N N . THR A 1 193 ? 15.544 5.692 8.843 1.00 93.50 193 THR A N 1
ATOM 1580 C CA . THR A 1 193 ? 15.892 5.619 7.418 1.00 93.50 193 THR A CA 1
ATOM 1581 C C . THR A 1 193 ? 15.344 4.363 6.752 1.00 93.50 193 THR A C 1
ATOM 1583 O O . THR A 1 193 ? 15.030 4.412 5.574 1.00 93.50 193 THR A O 1
ATOM 1586 N N . GLU A 1 194 ? 15.169 3.268 7.497 1.00 94.12 194 GLU A N 1
ATOM 1587 C CA . GLU A 1 194 ? 14.531 2.049 6.996 1.00 94.12 194 GLU A CA 1
ATOM 1588 C C . GLU A 1 194 ? 13.002 2.200 6.951 1.00 94.12 194 GLU A C 1
ATOM 1590 O O . GLU A 1 194 ? 12.366 1.691 6.034 1.00 94.12 194 GLU A O 1
ATOM 1595 N N . LYS A 1 195 ? 12.394 2.912 7.913 1.00 95.19 195 LYS A N 1
ATOM 1596 C CA . LYS A 1 195 ? 10.939 3.164 7.932 1.00 95.19 195 LYS A CA 1
ATOM 1597 C C . LYS A 1 195 ? 10.492 4.145 6.855 1.00 95.19 195 LYS A C 1
ATOM 1599 O O . LYS A 1 195 ? 9.319 4.137 6.493 1.00 95.19 195 LYS A O 1
ATOM 1604 N N . GLN A 1 196 ? 11.389 4.998 6.371 1.00 95.88 196 GLN A N 1
ATOM 1605 C CA . GLN A 1 196 ? 11.066 5.994 5.362 1.00 95.88 196 GLN A CA 1
ATOM 1606 C C . GLN A 1 196 ? 10.724 5.329 4.026 1.00 95.88 196 GLN A C 1
ATOM 1608 O O . GLN A 1 196 ? 11.501 4.561 3.475 1.00 95.88 196 GLN A O 1
ATOM 1613 N N . SER A 1 197 ? 9.564 5.677 3.494 1.00 96.94 197 SER A N 1
ATOM 1614 C CA . SER A 1 197 ? 9.105 5.328 2.155 1.00 96.94 197 SER A CA 1
ATOM 1615 C C . SER A 1 197 ? 8.784 6.622 1.392 1.00 96.94 197 SER A C 1
ATOM 1617 O O . SER A 1 197 ? 8.908 7.737 1.915 1.00 96.94 197 SER A O 1
ATOM 1619 N N . PHE A 1 198 ? 8.400 6.488 0.133 1.00 96.38 198 PHE A N 1
ATOM 1620 C CA . PHE A 1 198 ? 7.970 7.567 -0.732 1.00 96.38 198 PHE A CA 1
ATOM 1621 C C . PHE A 1 198 ? 6.647 7.199 -1.402 1.00 96.38 198 PHE A C 1
ATOM 1623 O O . PHE A 1 198 ? 6.466 6.063 -1.832 1.00 96.38 198 PHE A O 1
ATOM 1630 N N . ILE A 1 199 ? 5.745 8.178 -1.515 1.00 98.00 199 ILE A N 1
ATOM 1631 C CA . ILE A 1 199 ? 4.561 8.111 -2.379 1.00 98.00 199 ILE A CA 1
ATOM 1632 C C . ILE A 1 199 ? 4.540 9.368 -3.253 1.00 98.00 199 ILE A C 1
ATOM 1634 O O . ILE A 1 199 ? 4.432 10.493 -2.751 1.00 98.00 199 ILE A O 1
ATOM 1638 N N . GLY A 1 200 ? 4.651 9.179 -4.563 1.00 97.19 200 GLY A N 1
ATOM 1639 C CA . GLY A 1 200 ? 4.447 10.189 -5.597 1.00 97.19 200 GLY A CA 1
ATOM 1640 C C . GLY A 1 200 ? 3.203 9.870 -6.418 1.00 97.19 200 GLY A C 1
ATOM 1641 O O . GLY A 1 200 ? 2.841 8.706 -6.561 1.00 97.19 200 GLY A O 1
ATOM 1642 N N . THR A 1 201 ? 2.548 10.897 -6.952 1.00 97.50 201 THR A N 1
ATOM 1643 C CA . THR A 1 201 ? 1.411 10.744 -7.865 1.00 97.50 201 THR A CA 1
ATOM 1644 C C . THR A 1 201 ? 1.418 11.845 -8.918 1.00 97.50 201 THR A C 1
ATOM 1646 O O . THR A 1 201 ? 1.950 12.927 -8.665 1.00 97.50 201 THR A O 1
ATOM 1649 N N . LEU A 1 202 ? 0.818 11.563 -10.074 1.00 95.00 202 LEU A N 1
ATOM 1650 C CA . LEU A 1 202 ? 0.562 12.551 -11.124 1.00 95.00 202 LEU A CA 1
ATOM 1651 C C . LEU A 1 202 ? -0.819 13.209 -11.013 1.00 95.00 202 LEU A C 1
ATOM 1653 O O . LEU A 1 202 ? -1.091 14.140 -11.762 1.00 95.00 202 LEU A O 1
ATOM 1657 N N . GLN A 1 203 ? -1.667 12.754 -10.085 1.00 96.69 203 GLN A N 1
ATOM 1658 C CA . GLN A 1 203 ? -2.994 13.324 -9.827 1.00 96.69 203 GLN A CA 1
ATOM 1659 C C . GLN A 1 203 ? -3.118 13.813 -8.373 1.00 96.69 203 GLN A C 1
ATOM 1661 O O . GLN A 1 203 ? -4.001 13.366 -7.630 1.00 96.69 203 GLN A O 1
ATOM 1666 N N . PRO A 1 204 ? -2.206 14.687 -7.897 1.00 96.12 204 PRO A N 1
ATOM 1667 C CA . PRO A 1 204 ? -2.231 15.168 -6.518 1.00 96.12 204 PRO A CA 1
ATOM 1668 C C . PRO A 1 204 ? -3.534 15.902 -6.167 1.00 96.12 204 PRO A C 1
ATOM 1670 O O . PRO A 1 204 ? -3.954 15.872 -5.015 1.00 96.12 204 PRO A O 1
ATOM 1673 N N . GLU A 1 205 ? -4.199 16.529 -7.136 1.00 96.19 205 GLU A N 1
ATOM 1674 C CA . GLU A 1 205 ? -5.468 17.242 -6.970 1.00 96.19 205 GLU A CA 1
ATOM 1675 C C . GLU A 1 205 ? -6.651 16.338 -6.601 1.00 96.19 205 GLU A C 1
ATOM 1677 O O . GLU A 1 205 ? -7.609 16.816 -5.995 1.00 96.19 205 GLU A O 1
ATOM 1682 N N . LEU A 1 206 ? -6.582 15.038 -6.915 1.00 96.69 206 LEU A N 1
ATOM 1683 C CA . LEU A 1 206 ? -7.594 14.065 -6.491 1.00 96.69 206 LEU A CA 1
ATOM 1684 C C . LEU A 1 206 ? -7.467 13.714 -5.004 1.00 96.69 206 LEU A C 1
ATOM 1686 O O . LEU A 1 206 ? -8.413 13.194 -4.404 1.00 96.69 206 LEU A O 1
ATOM 1690 N N . LEU A 1 207 ? -6.296 13.966 -4.412 1.00 97.06 207 LEU A N 1
ATOM 1691 C CA . LEU A 1 207 ? -5.983 13.532 -3.061 1.00 97.06 207 LEU A CA 1
ATOM 1692 C C . LEU A 1 207 ? -6.362 14.585 -2.015 1.00 97.06 207 LEU A C 1
ATOM 1694 O O . LEU A 1 207 ? -6.264 15.790 -2.230 1.00 97.06 207 LEU A O 1
ATOM 1698 N N . ASN A 1 208 ? -6.786 14.111 -0.850 1.00 95.44 208 ASN A N 1
ATOM 1699 C CA . ASN A 1 208 ? -7.187 14.910 0.296 1.00 95.44 208 ASN A CA 1
ATOM 1700 C C . ASN A 1 208 ? -5.994 15.234 1.216 1.00 95.44 208 ASN A C 1
ATOM 1702 O O . ASN A 1 208 ? -4.843 14.864 0.968 1.00 95.44 208 ASN A O 1
ATOM 1706 N N . ASP A 1 209 ? -6.277 15.927 2.320 1.00 93.69 209 ASP A N 1
ATOM 1707 C CA . ASP A 1 209 ? -5.263 16.367 3.281 1.00 93.69 209 ASP A CA 1
ATOM 1708 C C . ASP A 1 209 ? -4.493 15.233 3.975 1.00 93.69 209 ASP A C 1
ATOM 1710 O O . ASP A 1 209 ? -3.444 15.516 4.548 1.00 93.69 209 ASP A O 1
ATOM 1714 N N . GLU A 1 210 ? -4.940 13.970 3.921 1.00 93.62 210 GLU A N 1
ATOM 1715 C CA . GLU A 1 210 ? -4.096 12.859 4.381 1.00 93.62 210 GLU A CA 1
ATOM 1716 C C . GLU A 1 210 ? -2.814 12.787 3.565 1.00 93.62 210 GLU A C 1
ATOM 1718 O O . GLU A 1 210 ? -1.759 12.562 4.146 1.00 93.62 210 GLU A O 1
ATOM 1723 N N . PHE A 1 211 ? -2.892 13.023 2.253 1.00 95.62 211 PHE A N 1
ATOM 1724 C CA . PHE A 1 211 ? -1.717 13.079 1.396 1.00 95.62 211 PHE A CA 1
ATOM 1725 C C . PHE A 1 211 ? -0.986 14.416 1.502 1.00 95.62 211 PHE A C 1
ATOM 1727 O O . PHE A 1 211 ? 0.236 14.412 1.565 1.00 95.62 211 PHE A O 1
ATOM 1734 N N . HIS A 1 212 ? -1.704 15.546 1.512 1.00 93.81 212 HIS A N 1
ATOM 1735 C CA . HIS A 1 212 ? -1.095 16.881 1.375 1.00 93.81 212 HIS A CA 1
ATOM 1736 C C . HIS A 1 212 ? -0.529 17.471 2.665 1.00 93.81 212 HIS A C 1
ATOM 1738 O O . HIS A 1 212 ? 0.382 18.298 2.603 1.00 93.81 212 HIS A O 1
ATOM 1744 N N . LYS A 1 213 ? -1.059 17.094 3.835 1.00 92.00 213 LYS A N 1
ATOM 1745 C CA . LYS A 1 213 ? -0.699 17.724 5.111 1.00 92.00 213 LYS A CA 1
ATOM 1746 C C . LYS A 1 213 ? 0.021 16.750 6.029 1.00 92.00 213 LYS A C 1
ATOM 1748 O O . LYS A 1 213 ? -0.501 15.706 6.409 1.00 92.00 213 LYS A O 1
ATOM 1753 N N . VAL A 1 214 ? 1.210 17.157 6.463 1.00 92.12 214 VAL A N 1
ATOM 1754 C CA . VAL A 1 214 ? 1.916 16.505 7.567 1.00 92.12 214 VAL A CA 1
ATOM 1755 C C . VAL A 1 214 ? 1.286 16.992 8.867 1.00 92.12 214 VAL A C 1
ATOM 1757 O O . VAL A 1 214 ? 1.357 18.178 9.188 1.00 92.12 214 VAL A O 1
ATOM 1760 N N . ILE A 1 215 ? 0.655 16.083 9.605 1.00 90.31 215 ILE A N 1
ATOM 1761 C CA . ILE A 1 215 ? -0.008 16.393 10.876 1.00 90.31 215 ILE A CA 1
ATOM 1762 C C . ILE A 1 215 ? 0.630 15.596 12.001 1.00 90.31 215 ILE A C 1
ATOM 1764 O O . ILE A 1 215 ? 0.999 14.442 11.805 1.00 90.31 215 ILE A O 1
ATOM 1768 N N . GLN A 1 216 ? 0.750 16.201 13.181 1.00 91.44 216 GLN A N 1
ATOM 1769 C CA . GLN A 1 216 ? 1.389 15.558 14.323 1.00 91.44 216 GLN A CA 1
ATOM 1770 C C . GLN A 1 216 ? 0.636 14.284 14.725 1.00 91.44 216 GLN A C 1
ATOM 1772 O O . GLN A 1 216 ? -0.519 14.343 15.156 1.00 91.44 216 GLN A O 1
ATOM 1777 N N . ALA A 1 217 ? 1.306 13.139 14.602 1.00 92.50 217 ALA A N 1
ATOM 1778 C CA . ALA A 1 217 ? 0.806 11.875 15.118 1.00 92.50 217 ALA A CA 1
ATOM 1779 C C . ALA A 1 217 ? 0.881 11.833 16.660 1.00 92.50 217 ALA A C 1
ATOM 1781 O O . ALA A 1 217 ? 1.738 12.506 17.248 1.00 92.50 217 ALA A O 1
ATOM 1782 N N . PRO A 1 218 ? 0.027 11.025 17.323 1.00 90.94 218 PRO A N 1
ATOM 1783 C CA . PRO A 1 218 ? 0.085 10.814 18.772 1.00 90.94 218 PRO A CA 1
ATOM 1784 C C . PRO A 1 218 ? 1.454 10.344 19.285 1.00 90.94 218 PRO A C 1
ATOM 1786 O O . PRO A 1 218 ? 1.836 10.681 20.402 1.00 90.94 218 PRO A O 1
ATOM 1789 N N . ILE A 1 219 ? 2.191 9.587 18.466 1.00 87.94 219 ILE A N 1
ATOM 1790 C CA . ILE A 1 219 ? 3.554 9.125 18.747 1.00 87.94 219 ILE A CA 1
ATOM 1791 C C . ILE A 1 219 ? 4.528 9.858 17.820 1.00 87.94 219 ILE A C 1
ATOM 1793 O O . ILE A 1 219 ? 4.332 9.891 16.604 1.00 87.94 219 ILE A O 1
ATOM 1797 N N . SER A 1 220 ? 5.595 10.414 18.394 1.00 89.25 220 SER A N 1
ATOM 1798 C CA . SER A 1 220 ? 6.612 11.215 17.696 1.00 89.25 220 SER A CA 1
ATOM 1799 C C . SER A 1 220 ? 7.907 10.459 17.365 1.00 89.25 220 SER A C 1
ATOM 1801 O O . SER A 1 220 ? 8.883 11.070 16.921 1.00 89.25 220 SER A O 1
ATOM 1803 N N . ASP A 1 221 ? 7.929 9.138 17.550 1.00 89.69 221 ASP A N 1
ATOM 1804 C CA . ASP A 1 221 ? 9.094 8.291 17.283 1.00 89.69 221 ASP A CA 1
ATOM 1805 C C . ASP A 1 221 ? 9.647 8.461 15.858 1.00 89.69 221 ASP A C 1
ATOM 1807 O O . ASP A 1 221 ? 8.932 8.794 14.906 1.00 89.69 221 ASP A O 1
ATOM 1811 N N . TYR A 1 222 ? 10.945 8.171 15.711 1.00 92.00 222 TYR A N 1
ATOM 1812 C CA . TYR A 1 222 ? 11.664 8.226 14.432 1.00 92.00 222 TYR A CA 1
ATOM 1813 C C . TYR A 1 222 ? 11.559 9.593 13.740 1.00 92.00 222 TYR A C 1
ATOM 1815 O O . TYR A 1 222 ? 11.376 9.673 12.525 1.00 92.00 222 TYR A O 1
ATOM 1823 N N . ASP A 1 223 ? 11.684 10.668 14.521 1.00 92.88 223 ASP A N 1
ATOM 1824 C CA . ASP A 1 223 ? 11.522 12.058 14.087 1.00 92.88 223 ASP A CA 1
ATOM 1825 C C . ASP A 1 223 ? 10.174 12.302 13.388 1.00 92.88 223 ASP A C 1
ATOM 1827 O O . ASP A 1 223 ? 10.120 12.836 12.275 1.00 92.88 223 ASP A O 1
ATOM 1831 N N . ASN A 1 224 ? 9.079 11.907 14.044 1.00 93.31 224 ASN A N 1
ATOM 1832 C CA . ASN A 1 224 ? 7.710 12.097 13.561 1.00 93.31 224 ASN A CA 1
ATOM 1833 C C . ASN A 1 224 ? 7.406 11.400 12.222 1.00 93.31 224 ASN A C 1
ATOM 1835 O O . ASN A 1 224 ? 6.608 11.903 11.429 1.00 93.31 224 ASN A O 1
ATOM 1839 N N . ILE A 1 225 ? 7.999 10.231 11.948 1.00 95.06 225 ILE A N 1
ATOM 1840 C CA . ILE A 1 225 ? 7.745 9.512 10.685 1.00 95.06 225 ILE A CA 1
ATOM 1841 C C . ILE A 1 225 ? 6.261 9.129 10.520 1.00 95.06 225 ILE A C 1
ATOM 1843 O O . ILE A 1 225 ? 5.746 9.090 9.406 1.00 95.06 225 ILE A O 1
ATOM 1847 N N . TYR A 1 226 ? 5.546 8.913 11.629 1.00 94.81 226 TYR A N 1
ATOM 1848 C CA . TYR A 1 226 ? 4.117 8.589 11.629 1.00 94.81 226 TYR A CA 1
ATOM 1849 C C . TYR A 1 226 ? 3.212 9.784 11.307 1.00 94.81 226 TYR A C 1
ATOM 1851 O O . TYR A 1 226 ? 2.021 9.598 11.081 1.00 94.81 226 TYR A O 1
ATOM 1859 N N . SER A 1 227 ? 3.752 11.003 11.236 1.00 95.12 227 SER A N 1
ATOM 1860 C CA . SER A 1 227 ? 3.010 12.187 10.782 1.00 95.12 227 SER A CA 1
ATOM 1861 C C . SER A 1 227 ? 2.756 12.187 9.266 1.00 95.12 227 SER A C 1
ATOM 1863 O O . SER A 1 227 ? 1.945 12.970 8.768 1.00 95.12 227 SER A O 1
ATOM 1865 N N . TYR A 1 228 ? 3.420 11.295 8.526 1.00 95.81 228 TYR A N 1
ATOM 1866 C CA . TYR A 1 228 ? 3.283 11.120 7.080 1.00 95.81 228 TYR A CA 1
ATOM 1867 C C . TYR A 1 228 ? 2.260 10.025 6.723 1.00 95.81 228 TYR A C 1
ATOM 1869 O O . TYR A 1 228 ? 1.858 9.247 7.592 1.00 95.81 228 TYR A O 1
ATOM 1877 N N . PRO A 1 229 ? 1.768 9.959 5.472 1.00 95.88 229 PRO A N 1
ATOM 1878 C CA . PRO A 1 229 ? 0.962 8.835 4.994 1.00 95.88 229 PRO A CA 1
ATOM 1879 C C . PRO A 1 229 ? 1.683 7.495 5.141 1.00 95.88 229 PRO A C 1
ATOM 1881 O O . PRO A 1 229 ? 2.907 7.411 5.023 1.00 95.88 229 PRO A O 1
ATOM 1884 N N . SER A 1 230 ? 0.913 6.428 5.327 1.00 96.50 230 SER A N 1
ATOM 1885 C CA . SER A 1 230 ? 1.453 5.069 5.323 1.00 96.50 230 SER A CA 1
ATOM 1886 C C . SER A 1 230 ? 1.364 4.437 3.935 1.00 96.50 230 SER A C 1
ATOM 1888 O O . SER A 1 230 ? 0.428 4.718 3.184 1.00 96.50 230 SER A O 1
ATOM 1890 N N . ILE A 1 231 ? 2.261 3.499 3.617 1.00 98.12 231 ILE A N 1
ATOM 1891 C CA . ILE A 1 231 ? 2.139 2.678 2.395 1.00 98.12 231 ILE A CA 1
ATOM 1892 C C . ILE A 1 231 ? 0.852 1.831 2.364 1.00 98.12 231 ILE A C 1
ATOM 1894 O O . ILE A 1 231 ? 0.396 1.430 1.294 1.00 98.12 231 ILE A O 1
ATOM 1898 N N . ALA A 1 232 ? 0.216 1.594 3.518 1.00 97.62 232 ALA A N 1
ATOM 1899 C CA . ALA A 1 232 ? -1.060 0.889 3.600 1.00 97.62 232 ALA A CA 1
ATOM 1900 C C . ALA A 1 232 ? -2.241 1.723 3.062 1.00 97.62 232 ALA A C 1
ATOM 1902 O O . ALA A 1 232 ? -3.307 1.167 2.803 1.00 97.62 232 ALA A O 1
ATOM 1903 N N . ASN A 1 233 ? -2.071 3.034 2.850 1.00 97.75 233 ASN A N 1
ATOM 1904 C CA . ASN A 1 233 ? -3.124 3.914 2.332 1.00 97.75 233 ASN A CA 1
ATOM 1905 C C . ASN A 1 233 ? -3.395 3.708 0.826 1.00 97.75 233 ASN A C 1
ATOM 1907 O O . ASN A 1 233 ? -4.427 4.147 0.323 1.00 97.75 233 ASN A O 1
ATOM 1911 N N . LEU A 1 234 ? -2.505 3.038 0.084 1.00 98.25 234 LEU A N 1
ATOM 1912 C CA . LEU A 1 234 ? -2.601 2.941 -1.379 1.00 98.25 234 LEU A CA 1
ATOM 1913 C C . LEU A 1 234 ? -3.827 2.152 -1.845 1.00 98.25 234 LEU A C 1
ATOM 1915 O O . LEU A 1 234 ? -4.639 2.684 -2.594 1.00 98.25 234 LEU A O 1
ATOM 1919 N N . VAL A 1 235 ? -4.015 0.915 -1.374 1.00 97.94 235 VAL A N 1
ATOM 1920 C CA . VAL A 1 235 ? -5.167 0.090 -1.785 1.00 97.94 235 VAL A CA 1
ATOM 1921 C C . VAL A 1 235 ? -6.509 0.746 -1.474 1.00 97.94 235 VAL A C 1
ATOM 1923 O O . VAL A 1 235 ? -7.302 0.857 -2.404 1.00 97.94 235 VAL A O 1
ATOM 1926 N N . PRO A 1 236 ? -6.813 1.212 -0.245 1.00 97.50 236 PRO A N 1
ATOM 1927 C CA . PRO A 1 236 ? -8.100 1.857 0.000 1.00 97.50 236 PRO A CA 1
ATOM 1928 C C . PRO A 1 236 ? -8.308 3.099 -0.881 1.00 97.50 236 PRO A C 1
ATOM 1930 O O . PRO A 1 236 ? -9.434 3.343 -1.300 1.00 97.50 236 PRO A O 1
ATOM 1933 N N . THR A 1 237 ? -7.238 3.823 -1.226 1.00 98.06 237 THR A N 1
ATOM 1934 C CA . THR A 1 237 ? -7.300 4.951 -2.169 1.00 98.06 237 THR A CA 1
ATOM 1935 C C . THR A 1 237 ? -7.650 4.500 -3.588 1.00 98.06 237 THR A C 1
ATOM 1937 O O . THR A 1 237 ? -8.567 5.044 -4.197 1.00 98.06 237 THR A O 1
ATOM 1940 N N . ILE A 1 238 ? -6.962 3.482 -4.112 1.00 98.19 238 ILE A N 1
ATOM 1941 C CA . ILE A 1 238 ? -7.195 2.976 -5.475 1.00 98.19 238 ILE A CA 1
ATOM 1942 C C . ILE A 1 238 ? -8.585 2.337 -5.588 1.00 98.19 238 ILE A C 1
ATOM 1944 O O . ILE A 1 238 ? -9.267 2.517 -6.592 1.00 98.19 238 ILE A O 1
ATOM 1948 N N . LEU A 1 239 ? -9.042 1.622 -4.556 1.00 97.56 239 LEU A N 1
ATOM 1949 C CA . LEU A 1 239 ? -10.391 1.055 -4.541 1.00 97.56 239 LEU A CA 1
ATOM 1950 C C . LEU A 1 239 ? -11.467 2.147 -4.579 1.00 97.56 239 LEU A C 1
ATOM 1952 O O . LEU A 1 239 ? -12.444 1.982 -5.301 1.00 97.56 239 LEU A O 1
ATOM 1956 N N . ASP A 1 240 ? -11.273 3.270 -3.880 1.00 96.75 240 ASP A N 1
ATOM 1957 C CA . ASP A 1 240 ? -12.202 4.405 -3.962 1.00 96.75 240 ASP A CA 1
ATOM 1958 C C . ASP A 1 240 ? -12.194 5.077 -5.329 1.00 96.75 240 ASP A C 1
ATOM 1960 O O . ASP A 1 240 ? -13.262 5.343 -5.871 1.00 96.75 240 ASP A O 1
ATOM 1964 N N . PHE A 1 241 ? -11.016 5.282 -5.922 1.00 97.69 241 PHE A N 1
ATOM 1965 C CA . PHE A 1 241 ? -10.906 5.788 -7.291 1.00 97.69 241 PHE A CA 1
ATOM 1966 C C . PHE A 1 241 ? -11.673 4.908 -8.289 1.00 97.69 241 PHE A C 1
ATOM 1968 O O . PHE A 1 241 ? -12.403 5.396 -9.146 1.00 97.69 241 PHE A O 1
ATOM 1975 N N . LEU A 1 242 ? -11.575 3.587 -8.130 1.00 96.94 242 LEU A N 1
ATOM 1976 C CA . LEU A 1 242 ? -12.269 2.622 -8.976 1.00 96.94 242 LEU A CA 1
ATOM 1977 C C . LEU A 1 242 ? -13.745 2.415 -8.596 1.00 96.94 242 LEU A C 1
ATOM 1979 O O . LEU A 1 242 ? -14.410 1.608 -9.252 1.00 96.94 242 LEU A O 1
ATOM 1983 N N . ASN A 1 243 ? -14.277 3.105 -7.583 1.00 95.94 243 ASN A N 1
ATOM 1984 C CA . ASN A 1 243 ? -15.623 2.891 -7.041 1.00 95.94 243 ASN A CA 1
ATOM 1985 C C . ASN A 1 243 ? -15.881 1.421 -6.644 1.00 95.94 243 ASN A C 1
ATOM 1987 O O . ASN A 1 243 ? -16.905 0.834 -6.992 1.00 95.94 243 ASN A O 1
ATOM 1991 N N . ILE A 1 244 ? -14.920 0.805 -5.955 1.00 96.25 244 ILE A N 1
ATOM 1992 C CA . ILE A 1 244 ? -14.986 -0.572 -5.456 1.00 96.25 244 ILE A CA 1
ATOM 1993 C C . ILE A 1 244 ? -15.228 -0.553 -3.950 1.00 96.25 244 ILE A C 1
ATOM 1995 O O . ILE A 1 244 ? -14.495 0.074 -3.182 1.00 96.25 244 ILE A O 1
ATOM 1999 N N . GLU A 1 245 ? -16.225 -1.310 -3.500 1.00 93.25 245 GLU A N 1
ATOM 2000 C CA . GLU A 1 245 ? -16.524 -1.431 -2.082 1.00 93.25 245 GLU A CA 1
ATOM 2001 C C . GLU A 1 245 ? -15.383 -2.141 -1.348 1.00 93.25 245 GLU A C 1
ATOM 2003 O O . GLU A 1 245 ? -15.041 -3.296 -1.610 1.00 93.25 245 GLU A O 1
ATOM 2008 N N . LYS A 1 246 ? -14.806 -1.454 -0.367 1.00 87.19 246 LYS A N 1
ATOM 2009 C CA . LYS A 1 246 ? -13.676 -1.956 0.421 1.00 87.19 246 LYS A CA 1
ATOM 2010 C C . LYS A 1 246 ? -14.094 -3.069 1.407 1.00 87.19 246 LYS A C 1
ATOM 2012 O O . LYS A 1 246 ? -13.269 -3.868 1.838 1.00 87.19 246 LYS A O 1
ATOM 2017 N N . GLY A 1 247 ? -15.374 -3.159 1.776 1.00 81.69 247 GLY A N 1
ATOM 2018 C CA . GLY A 1 247 ? -15.814 -3.966 2.924 1.00 81.69 247 GLY A CA 1
ATOM 2019 C C . GLY A 1 247 ? -15.253 -3.402 4.232 1.00 81.69 247 GLY A C 1
ATOM 2020 O O . GLY A 1 247 ? -14.936 -2.223 4.272 1.00 81.69 247 GLY A O 1
ATOM 2021 N N . GLN A 1 248 ? -15.110 -4.214 5.285 1.00 71.31 248 GLN A N 1
ATOM 2022 C CA . GLN A 1 248 ? -14.349 -3.869 6.505 1.00 71.31 248 GLN A CA 1
ATOM 2023 C C . GLN A 1 248 ? -12.912 -4.402 6.394 1.00 71.31 248 GLN A C 1
ATOM 2025 O O . GLN A 1 248 ? -12.694 -5.282 5.563 1.00 71.31 248 GLN A O 1
ATOM 2030 N N . ASN A 1 249 ? -11.975 -3.971 7.259 1.00 85.19 249 ASN A N 1
ATOM 2031 C CA . ASN A 1 249 ? -10.625 -4.557 7.440 1.00 85.19 249 ASN A CA 1
ATOM 2032 C C . ASN A 1 249 ? -9.438 -3.917 6.688 1.00 85.19 249 ASN A C 1
ATOM 2034 O O . ASN A 1 249 ? -8.604 -4.653 6.164 1.00 85.19 249 ASN A O 1
ATOM 2038 N N . PHE A 1 250 ? -9.317 -2.589 6.656 1.00 92.94 250 PHE A N 1
ATOM 2039 C CA . PHE A 1 250 ? -8.081 -1.931 6.200 1.00 92.94 250 PHE A CA 1
ATOM 2040 C C . PHE A 1 250 ? -7.329 -1.293 7.365 1.00 92.94 250 PHE A C 1
ATOM 2042 O O . PHE A 1 250 ? -7.955 -0.736 8.268 1.00 92.94 250 PHE A O 1
ATOM 2049 N N . ASN A 1 251 ? -5.997 -1.379 7.353 1.00 93.56 251 ASN A N 1
ATOM 2050 C CA . ASN A 1 251 ? -5.157 -0.600 8.264 1.00 93.56 251 ASN A CA 1
ATOM 2051 C C . ASN A 1 251 ? -4.878 0.805 7.716 1.00 93.56 251 ASN A C 1
ATOM 2053 O O . ASN A 1 251 ? -4.680 1.721 8.506 1.00 93.56 251 ASN A O 1
ATOM 2057 N N . GLY A 1 252 ? -4.850 0.973 6.391 1.00 93.44 252 GLY A N 1
ATOM 2058 C CA . GLY A 1 252 ? -4.746 2.285 5.759 1.00 93.44 252 GLY A CA 1
ATOM 2059 C C . GLY A 1 252 ? -6.095 2.977 5.57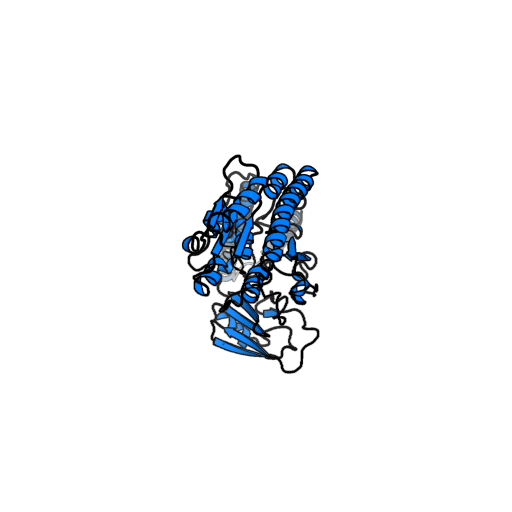8 1.00 93.44 252 GLY A C 1
ATOM 2060 O O . GLY A 1 252 ? -7.146 2.333 5.554 1.00 93.44 252 GLY A O 1
ATOM 2061 N N . ILE A 1 253 ? -6.039 4.293 5.391 1.00 93.94 253 ILE A N 1
ATOM 2062 C CA . ILE A 1 253 ? -7.182 5.130 5.005 1.00 93.94 253 ILE A CA 1
ATOM 2063 C C . ILE A 1 253 ? -7.065 5.576 3.551 1.00 93.94 253 ILE A C 1
ATOM 2065 O O . ILE A 1 253 ? -5.978 5.573 2.975 1.00 93.94 253 ILE A O 1
ATOM 2069 N N . SER A 1 254 ? -8.193 5.951 2.954 1.00 96.06 254 SER A N 1
ATOM 2070 C CA . SER A 1 254 ? -8.215 6.465 1.591 1.00 96.06 254 SER A CA 1
ATOM 2071 C C . SER A 1 254 ? -7.770 7.921 1.563 1.00 96.06 254 SER A C 1
ATOM 2073 O O . SER A 1 254 ? -8.248 8.765 2.328 1.00 96.06 254 SER A O 1
ATOM 2075 N N . MET A 1 255 ? -6.869 8.220 0.639 1.00 96.75 255 MET A N 1
ATOM 2076 C CA . MET A 1 255 ? -6.416 9.573 0.355 1.00 96.75 255 MET A CA 1
ATOM 2077 C C . MET A 1 255 ? -7.343 10.285 -0.633 1.00 96.75 255 MET A C 1
ATOM 2079 O O . MET A 1 255 ? -7.028 11.397 -1.011 1.00 96.75 255 MET A O 1
ATOM 2083 N N . ILE A 1 256 ? -8.474 9.703 -1.045 1.00 95.31 256 ILE A N 1
ATOM 2084 C CA . ILE A 1 256 ? -9.479 10.357 -1.899 1.00 95.31 256 ILE A CA 1
ATOM 2085 C C . ILE A 1 256 ? -10.744 10.646 -1.084 1.00 95.31 256 ILE A C 1
ATOM 2087 O O . ILE A 1 256 ? -11.097 9.926 -0.148 1.00 95.31 256 ILE A O 1
ATOM 2091 N N . GLY A 1 257 ? -11.441 11.727 -1.434 1.00 92.50 257 GLY A N 1
ATOM 2092 C CA . GLY A 1 257 ? -12.708 12.099 -0.810 1.00 92.50 257 GLY A CA 1
ATOM 2093 C C . GLY A 1 257 ? -12.549 12.652 0.609 1.00 92.50 257 GLY A C 1
ATOM 2094 O O . GLY A 1 257 ? -11.537 13.265 0.953 1.00 92.50 257 GLY A O 1
ATOM 2095 N N . LYS A 1 258 ? -13.578 12.475 1.447 1.00 91.50 258 LYS A N 1
ATOM 2096 C CA . LYS A 1 258 ? -13.609 13.024 2.816 1.00 91.50 258 LYS A CA 1
ATOM 2097 C C . LYS A 1 258 ? -12.546 12.377 3.698 1.00 91.50 258 LYS A C 1
ATOM 2099 O O . LYS A 1 258 ? -12.362 11.170 3.625 1.00 91.50 258 LYS A O 1
ATOM 2104 N N . LEU A 1 259 ? -11.927 13.154 4.586 1.00 90.38 259 LEU A N 1
ATOM 2105 C CA . LEU A 1 259 ? -10.912 12.655 5.517 1.00 90.38 259 LEU A CA 1
ATOM 2106 C C . LEU A 1 259 ? -11.470 11.601 6.476 1.00 90.38 259 LEU A C 1
ATOM 2108 O O . LEU A 1 259 ? -12.482 11.834 7.144 1.00 90.38 259 LEU A O 1
ATOM 2112 N N . GLY A 1 260 ? -10.764 10.473 6.563 1.00 91.00 260 GLY A N 1
ATOM 2113 C CA . GLY A 1 260 ? -10.933 9.481 7.618 1.00 91.00 260 GLY A CA 1
ATOM 2114 C C . GLY A 1 260 ? -10.268 9.894 8.932 1.00 91.00 260 GLY A C 1
ATOM 2115 O O . GLY A 1 260 ? -9.818 11.027 9.102 1.00 91.00 260 GLY A O 1
ATOM 2116 N N . LEU A 1 261 ? -10.214 8.961 9.884 1.00 91.69 261 LEU A N 1
ATOM 2117 C CA . LEU A 1 261 ? -9.531 9.175 11.156 1.00 91.69 261 LEU A CA 1
ATOM 2118 C C . LEU A 1 261 ? -8.014 9.130 10.939 1.00 91.69 261 LEU A C 1
ATOM 2120 O O . LEU A 1 261 ? -7.437 8.061 10.741 1.00 91.69 261 LEU A O 1
ATOM 2124 N N . GLN A 1 262 ? -7.376 10.295 10.924 1.00 91.56 262 GLN A N 1
ATOM 2125 C CA . GLN A 1 262 ? -5.970 10.401 10.557 1.00 91.56 262 GLN A CA 1
ATOM 2126 C C . GLN A 1 262 ? -5.048 10.037 11.719 1.00 91.56 262 GLN A C 1
ATOM 2128 O O . GLN A 1 262 ? -5.266 10.442 12.862 1.00 91.56 262 GLN A O 1
ATOM 2133 N N . LYS A 1 263 ? -3.975 9.309 11.401 1.00 92.50 263 LYS A N 1
ATOM 2134 C CA . LYS A 1 263 ? -2.925 8.895 12.348 1.00 92.50 263 LYS A CA 1
ATOM 2135 C C . LYS A 1 263 ? -3.504 8.218 13.591 1.00 92.50 263 LYS A C 1
ATOM 2137 O O . LYS A 1 263 ? -3.049 8.469 14.704 1.00 92.50 263 LYS A O 1
ATOM 2142 N N . LEU A 1 264 ? -4.545 7.404 13.396 1.00 93.06 264 LEU A N 1
ATOM 2143 C CA . LEU A 1 264 ? -5.002 6.482 14.425 1.00 93.06 264 LEU A CA 1
ATOM 2144 C C . LEU A 1 264 ? -3.824 5.571 14.796 1.00 93.06 264 LEU A C 1
ATOM 2146 O O . LEU A 1 264 ? -3.123 5.109 13.903 1.00 93.06 264 LEU A O 1
ATOM 2150 N N . MET A 1 265 ? -3.591 5.376 16.091 1.00 91.25 265 MET A N 1
ATOM 2151 C CA . MET A 1 265 ? -2.502 4.584 16.664 1.00 91.25 265 MET A CA 1
ATOM 2152 C C . MET A 1 265 ? -2.968 3.928 17.959 1.00 91.25 265 MET A C 1
ATOM 2154 O O . MET A 1 265 ? -3.840 4.464 18.647 1.00 91.25 265 MET A O 1
ATOM 2158 N N . LYS A 1 266 ? -2.373 2.791 18.331 1.00 87.88 266 LYS A N 1
ATOM 2159 C CA . LYS A 1 266 ? -2.641 2.138 19.625 1.00 87.88 266 LYS A CA 1
ATOM 2160 C C . LYS A 1 266 ? -1.500 2.416 20.614 1.00 87.88 266 LYS A C 1
ATOM 2162 O O . LYS A 1 266 ? -0.337 2.297 20.260 1.00 87.88 266 LYS A O 1
ATOM 2167 N N . ILE A 1 267 ? -1.819 2.789 21.854 1.00 86.31 267 ILE A N 1
ATOM 2168 C CA . ILE A 1 267 ? -0.853 3.043 22.940 1.00 86.31 267 ILE A CA 1
ATOM 2169 C C . ILE A 1 267 ? -1.453 2.508 24.245 1.00 86.31 267 ILE A C 1
ATOM 2171 O O . ILE A 1 267 ? -2.557 2.904 24.612 1.00 86.31 267 ILE A O 1
ATOM 2175 N N . ASP A 1 268 ? -0.770 1.582 24.927 1.00 79.62 268 ASP A N 1
ATOM 2176 C CA . ASP A 1 268 ? -1.150 1.056 26.253 1.00 79.62 268 ASP A CA 1
ATOM 2177 C C . ASP A 1 268 ? -2.644 0.680 26.410 1.00 79.62 268 ASP A C 1
ATOM 2179 O O . ASP A 1 268 ? -3.279 0.947 27.428 1.00 79.62 268 ASP A O 1
ATOM 2183 N N . ASN A 1 269 ? -3.213 0.018 25.392 1.00 80.56 269 ASN A N 1
ATOM 2184 C CA . ASN A 1 269 ? -4.628 -0.405 25.274 1.00 80.56 269 ASN A CA 1
ATOM 2185 C C . ASN A 1 269 ? -5.661 0.685 24.964 1.00 80.56 269 ASN A C 1
ATOM 2187 O O . ASN A 1 269 ? -6.858 0.392 24.916 1.00 80.56 269 ASN A O 1
ATOM 2191 N N . LYS A 1 270 ? -5.216 1.902 24.685 1.00 88.75 270 LYS A N 1
ATOM 2192 C CA . LYS A 1 270 ? -6.044 2.967 24.130 1.00 88.75 270 LYS A CA 1
ATOM 2193 C C . LYS A 1 270 ? -5.671 3.227 22.681 1.00 88.75 270 LYS A C 1
ATOM 2195 O O . LYS A 1 270 ? -4.593 2.868 22.217 1.00 88.75 270 LYS A O 1
ATOM 2200 N N . TYR A 1 271 ? -6.594 3.834 21.969 1.00 92.25 271 TYR A N 1
ATOM 2201 C CA . TYR A 1 271 ? -6.433 4.302 20.611 1.00 92.25 271 TYR A CA 1
ATOM 2202 C C . TYR A 1 271 ? -6.401 5.817 20.641 1.00 92.25 271 TYR A C 1
ATOM 2204 O O . TYR A 1 271 ? -7.221 6.429 21.318 1.00 92.25 271 TYR A O 1
ATOM 2212 N N . TYR A 1 272 ? -5.463 6.401 19.916 1.00 92.81 272 TYR A N 1
ATOM 2213 C CA . TYR A 1 272 ? -5.248 7.836 19.808 1.00 92.81 272 TYR A CA 1
ATOM 2214 C C . TYR A 1 272 ? -5.203 8.212 18.341 1.00 92.81 272 TYR A C 1
ATOM 2216 O O . TYR A 1 272 ? -4.750 7.415 17.530 1.00 92.81 272 TYR A O 1
ATOM 2224 N N . TRP A 1 273 ? -5.635 9.412 17.985 1.00 93.00 273 TRP A N 1
ATOM 2225 C CA . TRP A 1 273 ? -5.533 9.912 16.615 1.00 93.00 273 TRP A CA 1
ATOM 2226 C C . TRP A 1 273 ? -5.162 11.386 16.597 1.00 93.00 273 TRP A C 1
ATOM 2228 O O . TRP A 1 273 ? -5.258 12.082 17.611 1.00 93.00 273 TRP A O 1
ATOM 2238 N N . ALA A 1 274 ? -4.714 11.866 15.438 1.00 88.69 274 ALA A N 1
ATOM 2239 C CA . ALA A 1 274 ? -4.401 13.275 15.276 1.00 88.69 274 ALA A CA 1
ATOM 2240 C C . ALA A 1 274 ? -5.653 14.121 15.544 1.00 88.69 274 ALA A C 1
ATOM 2242 O O . ALA A 1 274 ? -6.755 13.807 15.083 1.00 88.69 274 ALA A O 1
ATOM 2243 N N . LYS A 1 275 ? -5.484 15.212 16.298 1.00 73.88 275 LYS A N 1
ATOM 2244 C CA . LYS A 1 275 ? -6.588 16.121 16.603 1.00 73.88 275 LYS A CA 1
ATOM 2245 C C . LYS A 1 275 ? -7.131 16.695 15.295 1.00 73.88 275 LYS A C 1
ATOM 2247 O O . LYS A 1 275 ? -6.397 17.321 14.533 1.00 73.88 275 LYS A O 1
ATOM 2252 N N . ILE A 1 276 ? -8.417 16.485 15.038 1.00 67.62 276 ILE A N 1
ATOM 2253 C CA . ILE A 1 276 ? -9.079 17.018 13.849 1.00 67.62 276 ILE A CA 1
ATOM 2254 C C . ILE A 1 276 ? -9.217 18.529 14.068 1.00 67.62 276 ILE A C 1
ATOM 2256 O O . ILE A 1 276 ? -9.968 18.959 14.936 1.00 67.62 276 ILE A O 1
ATOM 2260 N N . TYR A 1 277 ? -8.459 19.343 13.326 1.00 56.47 277 TYR A N 1
ATOM 2261 C CA . TYR A 1 277 ? -8.417 20.806 13.510 1.00 56.47 277 TYR A CA 1
ATOM 2262 C C . TYR A 1 277 ? -9.661 21.544 12.984 1.00 56.47 277 TYR A C 1
ATOM 2264 O O . TYR A 1 277 ? -9.753 22.758 13.123 1.00 56.47 277 TYR A O 1
ATOM 2272 N N . ASN A 1 278 ? -10.629 20.820 12.418 1.00 57.50 278 ASN A N 1
ATOM 2273 C CA . ASN A 1 278 ? -11.914 21.359 11.978 1.00 57.50 278 ASN A CA 1
ATOM 2274 C C . ASN A 1 278 ? -13.034 20.332 12.251 1.00 57.50 278 ASN A C 1
ATOM 2276 O O . ASN A 1 278 ? -13.577 19.741 11.313 1.00 57.50 278 ASN A O 1
ATOM 2280 N N . PRO A 1 279 ? -13.343 20.015 13.524 1.00 58.22 279 PRO A N 1
ATOM 2281 C CA . PRO A 1 279 ? -14.462 19.143 13.817 1.00 58.22 279 PRO A CA 1
ATOM 2282 C C . PRO A 1 279 ? -15.724 19.944 13.501 1.00 58.22 279 PRO A C 1
ATOM 2284 O O . PRO A 1 279 ? -16.084 20.859 14.236 1.00 58.22 279 PRO A O 1
ATOM 2287 N N . ASN A 1 280 ? -16.394 19.638 12.391 1.00 59.75 280 ASN A N 1
ATOM 2288 C CA . ASN A 1 280 ? -17.790 20.038 12.262 1.00 59.75 280 ASN A CA 1
ATOM 2289 C C . ASN A 1 280 ? -18.511 19.428 13.471 1.00 59.75 280 ASN A C 1
ATOM 2291 O O . ASN A 1 280 ? -18.549 18.196 13.585 1.00 59.75 280 ASN A O 1
ATOM 2295 N N . GLU A 1 281 ? -18.987 20.269 14.391 1.00 58.19 281 GLU A N 1
ATOM 2296 C CA . GLU A 1 281 ? -19.684 19.821 15.596 1.00 58.19 281 GLU A CA 1
ATOM 2297 C C . GLU A 1 281 ? -20.843 18.890 15.200 1.00 58.19 281 GLU A C 1
ATOM 2299 O O . GLU A 1 281 ? -21.624 19.193 14.296 1.00 58.19 281 GLU A O 1
ATOM 2304 N N . GLY A 1 282 ? -20.921 17.720 15.842 1.00 66.44 282 GLY A N 1
ATOM 2305 C CA . GLY A 1 282 ? -21.992 16.740 15.644 1.00 66.44 282 GLY A CA 1
ATOM 2306 C C . GLY A 1 282 ? -21.701 15.584 14.677 1.00 66.44 282 GLY A C 1
ATOM 2307 O O . GLY A 1 282 ? -22.561 14.715 14.514 1.00 66.44 282 GLY A O 1
ATOM 2308 N N . GLN A 1 283 ? -20.521 15.509 14.044 1.00 84.50 283 GLN A N 1
ATOM 2309 C CA . GLN A 1 283 ? -20.114 14.266 13.370 1.00 84.50 283 GLN A CA 1
ATOM 2310 C C . GLN A 1 283 ? -19.582 13.251 14.382 1.00 84.50 283 GLN A C 1
ATOM 2312 O O . GLN A 1 283 ? -18.804 13.585 15.272 1.00 84.50 283 GLN A O 1
ATOM 2317 N N . LYS A 1 284 ? -19.959 11.983 14.204 1.00 91.31 284 LYS A N 1
ATOM 2318 C CA . LYS A 1 284 ? -19.610 10.913 15.140 1.00 91.31 284 LYS A CA 1
ATOM 2319 C C . LYS A 1 284 ? -18.631 9.913 14.545 1.00 91.31 284 LYS A C 1
ATOM 2321 O O . LYS A 1 284 ? -18.690 9.590 13.358 1.00 91.31 284 LYS A O 1
ATOM 2326 N N . ILE A 1 285 ? -17.768 9.387 15.401 1.00 93.38 285 ILE A N 1
ATOM 2327 C CA . ILE A 1 285 ? -16.904 8.243 15.135 1.00 93.38 285 ILE A CA 1
ATOM 2328 C C . ILE A 1 285 ? -17.643 7.005 15.640 1.00 93.38 285 ILE A C 1
ATOM 2330 O O . ILE A 1 285 ? -17.965 6.900 16.823 1.00 93.38 285 ILE A O 1
ATOM 2334 N N . SER A 1 286 ? -17.933 6.071 14.738 1.00 94.94 286 SER A N 1
ATOM 2335 C CA . SER A 1 286 ? -18.558 4.792 15.089 1.00 94.94 286 SER A CA 1
ATOM 2336 C C . SER A 1 286 ? -17.484 3.739 15.322 1.00 94.94 286 SER A C 1
ATOM 2338 O O . SER A 1 286 ? -16.572 3.598 14.507 1.00 94.94 286 SER A O 1
ATOM 2340 N N . ILE A 1 287 ? -17.594 2.985 16.412 1.00 94.50 287 ILE A N 1
ATOM 2341 C CA . ILE A 1 287 ? -16.590 1.995 16.803 1.00 94.50 287 ILE A CA 1
ATOM 2342 C C . ILE A 1 287 ? -17.243 0.624 16.853 1.00 94.50 287 ILE A C 1
ATOM 2344 O O . ILE A 1 287 ? -18.257 0.423 17.524 1.00 94.50 287 ILE A O 1
ATOM 2348 N N . TYR A 1 288 ? -16.645 -0.328 16.144 1.00 94.06 288 TYR A N 1
ATOM 2349 C CA . TYR A 1 288 ? -17.156 -1.682 15.994 1.00 94.06 288 TYR A CA 1
ATOM 2350 C C . TYR A 1 288 ? -16.178 -2.704 16.569 1.00 94.06 288 TYR A C 1
ATOM 2352 O O . TYR A 1 288 ? -14.997 -2.689 16.229 1.00 94.06 288 TYR A O 1
ATOM 2360 N N . GLY A 1 289 ? -16.674 -3.631 17.383 1.00 92.88 289 GLY A N 1
ATOM 2361 C CA . GLY A 1 289 ? -15.953 -4.819 17.833 1.00 92.88 289 GLY A CA 1
ATOM 2362 C C . GLY A 1 289 ? -16.438 -6.041 17.064 1.00 92.88 289 GLY A C 1
ATOM 2363 O O . GLY A 1 289 ? -17.624 -6.359 17.104 1.00 92.88 289 GLY A O 1
ATOM 2364 N N . ASP A 1 290 ? -15.551 -6.699 16.314 1.00 91.31 290 ASP A N 1
ATOM 2365 C CA . ASP A 1 290 ? -15.892 -7.841 15.446 1.00 91.31 290 ASP A CA 1
ATOM 2366 C C . ASP A 1 290 ? -17.109 -7.592 14.523 1.00 91.31 290 ASP A C 1
ATOM 2368 O O . ASP A 1 290 ? -17.882 -8.495 14.216 1.00 91.31 290 ASP A O 1
ATOM 2372 N N . GLY A 1 291 ? -17.274 -6.346 14.061 1.00 91.38 291 GLY A N 1
ATOM 2373 C CA . GLY A 1 291 ? -18.371 -5.921 13.181 1.00 91.38 291 GLY A CA 1
ATOM 2374 C C . GLY A 1 291 ? -19.661 -5.509 13.901 1.00 91.38 291 GLY A C 1
ATOM 2375 O O . GLY A 1 291 ? -20.564 -4.980 13.259 1.00 91.38 291 GLY A O 1
ATOM 2376 N N . LYS A 1 292 ? -19.754 -5.680 15.224 1.00 92.69 292 LYS A N 1
ATOM 2377 C CA . LYS A 1 292 ? -20.867 -5.175 16.041 1.00 92.69 292 LYS A CA 1
ATOM 2378 C C . LYS A 1 292 ? -20.567 -3.752 16.501 1.00 92.69 292 LYS A C 1
ATOM 2380 O O . LYS A 1 292 ? -19.473 -3.516 16.997 1.00 92.69 292 LYS A O 1
ATOM 2385 N N . LEU A 1 293 ? -21.516 -2.822 16.377 1.00 94.12 293 LEU A N 1
ATOM 2386 C CA . LEU A 1 293 ? -21.368 -1.472 16.937 1.00 94.12 293 LEU A CA 1
ATOM 2387 C C . LEU A 1 293 ? -21.268 -1.569 18.466 1.00 94.12 293 LEU A C 1
ATOM 2389 O O . LEU A 1 293 ? -22.141 -2.162 19.104 1.00 94.12 293 LEU A O 1
ATOM 2393 N N . ILE A 1 294 ? -20.196 -1.023 19.036 1.00 93.62 294 ILE A N 1
ATOM 2394 C CA . ILE A 1 294 ? -19.919 -1.068 20.481 1.00 93.62 294 ILE A CA 1
ATOM 2395 C C . ILE A 1 294 ? -19.869 0.312 21.116 1.00 93.62 294 ILE A C 1
ATOM 2397 O O . ILE A 1 294 ? -20.083 0.415 22.319 1.00 93.62 294 ILE A O 1
ATOM 2401 N N . ASP A 1 295 ? -19.587 1.349 20.327 1.00 93.81 295 ASP A N 1
ATOM 2402 C CA . ASP A 1 295 ? -19.567 2.721 20.811 1.00 93.81 295 ASP A CA 1
ATOM 2403 C C . ASP A 1 295 ? -19.787 3.723 19.673 1.00 93.81 295 ASP A C 1
ATOM 2405 O O . ASP A 1 295 ? -19.628 3.412 18.487 1.00 93.81 295 ASP A O 1
ATOM 2409 N N . THR A 1 296 ? -20.170 4.940 20.032 1.00 94.12 296 THR A N 1
ATOM 2410 C CA . THR A 1 296 ? -20.280 6.076 19.122 1.00 94.12 296 THR A CA 1
ATOM 2411 C C . THR A 1 296 ? -19.910 7.342 19.878 1.00 94.12 296 THR A C 1
ATOM 2413 O O . THR A 1 296 ? -20.628 7.757 20.785 1.00 94.12 296 THR A O 1
ATOM 2416 N N . ILE A 1 297 ? -18.805 7.964 19.480 1.00 92.12 297 ILE A N 1
ATOM 2417 C CA . ILE A 1 297 ? -18.216 9.117 20.171 1.00 92.12 297 ILE A CA 1
ATOM 2418 C C . ILE A 1 297 ? -18.175 10.340 19.255 1.00 92.12 297 ILE A C 1
ATOM 2420 O O . ILE A 1 297 ? -18.171 10.210 18.031 1.00 92.12 297 ILE A O 1
ATOM 2424 N N . GLU A 1 298 ? -18.154 11.532 19.839 1.00 89.94 298 GLU A N 1
ATOM 2425 C CA . GLU A 1 298 ? -18.053 12.784 19.083 1.00 89.94 298 GLU A CA 1
ATOM 2426 C C . GLU A 1 298 ? -16.672 12.916 18.423 1.00 89.94 298 GLU A C 1
ATOM 2428 O O . GLU A 1 298 ? -15.656 12.541 19.007 1.00 89.94 298 GLU A O 1
ATOM 2433 N N . ASN A 1 299 ? -16.602 13.486 17.218 1.00 84.88 299 ASN A N 1
ATOM 2434 C CA . ASN A 1 299 ? -15.340 13.711 16.494 1.00 84.88 299 ASN A CA 1
ATOM 2435 C C . ASN A 1 299 ? -14.402 14.744 17.152 1.00 84.88 299 ASN A C 1
ATOM 2437 O O . ASN A 1 299 ? -13.285 14.950 16.678 1.00 84.88 299 ASN A O 1
ATOM 2441 N N . THR A 1 300 ? -14.850 15.401 18.223 1.00 85.81 300 THR A N 1
ATOM 2442 C CA . THR A 1 300 ? -14.063 16.345 19.025 1.00 85.81 300 THR A CA 1
ATOM 2443 C C . THR A 1 300 ? -13.078 15.646 19.962 1.00 85.81 300 THR A C 1
ATOM 2445 O O . THR A 1 300 ? -12.128 16.276 20.435 1.00 85.81 300 THR A O 1
ATOM 2448 N N . VAL A 1 301 ? -13.266 14.349 20.222 1.00 88.62 301 VAL A N 1
ATOM 2449 C CA . VAL A 1 301 ? -12.330 13.548 21.019 1.00 88.62 301 VAL A CA 1
ATOM 2450 C C . VAL A 1 301 ? -11.141 13.089 20.166 1.00 88.62 301 VAL A C 1
ATOM 2452 O O . VAL A 1 301 ? -11.215 13.029 18.940 1.00 88.62 301 VAL A O 1
ATOM 2455 N N . SER A 1 302 ? -10.017 12.788 20.820 1.00 89.88 302 SER A N 1
ATOM 2456 C CA . SER A 1 302 ? -8.759 12.356 20.171 1.00 89.88 302 SER A CA 1
ATOM 2457 C C . SER A 1 302 ? -8.234 11.015 20.684 1.00 89.88 302 SER A C 1
ATOM 2459 O O . SER A 1 302 ? -7.123 10.605 20.351 1.00 89.88 302 SER A O 1
ATOM 2461 N N . GLN A 1 303 ? -9.034 10.337 21.507 1.00 92.69 303 GLN A N 1
ATOM 2462 C CA . GLN A 1 303 ? -8.696 9.047 22.080 1.00 92.69 303 GLN A CA 1
ATOM 2463 C C . GLN A 1 303 ? -9.948 8.214 22.365 1.00 92.69 303 GLN A C 1
ATOM 2465 O O . GLN A 1 303 ? -11.040 8.756 22.528 1.00 92.69 303 GLN A O 1
ATOM 2470 N N . TRP A 1 304 ? -9.773 6.899 22.457 1.00 93.38 304 TRP A N 1
ATOM 2471 C CA . TRP A 1 304 ? -10.781 5.957 22.933 1.00 93.38 304 TRP A CA 1
ATOM 2472 C C . TRP A 1 304 ? -10.121 4.646 23.393 1.00 93.38 304 TRP A C 1
ATOM 2474 O O . TRP A 1 304 ? -9.182 4.192 22.744 1.00 93.38 304 TRP A O 1
ATOM 2484 N N . PRO A 1 305 ? -10.597 3.970 24.449 1.00 91.38 305 PRO A N 1
ATOM 2485 C CA . PRO A 1 305 ? -11.738 4.331 25.286 1.00 91.38 305 PRO A CA 1
ATOM 2486 C C . PRO A 1 305 ? -11.367 5.230 26.473 1.00 91.38 305 PRO A C 1
ATOM 2488 O O . PRO A 1 305 ? -10.216 5.261 26.920 1.00 91.38 305 PRO A O 1
ATOM 2491 N N . ASP A 1 306 ? -12.378 5.888 27.043 1.00 83.75 306 ASP A N 1
ATOM 2492 C CA . ASP A 1 306 ? -12.217 6.808 28.178 1.00 83.75 306 ASP A CA 1
ATOM 2493 C C . ASP A 1 306 ? -12.419 6.146 29.552 1.00 83.75 306 ASP A C 1
ATOM 2495 O O . ASP A 1 306 ? -11.980 6.688 30.565 1.00 83.75 306 ASP A O 1
ATOM 2499 N N . SER A 1 307 ? -13.017 4.948 29.612 1.00 81.25 307 SER A N 1
ATOM 2500 C CA . SER A 1 307 ? -13.226 4.202 30.863 1.00 81.25 307 SER A CA 1
ATOM 2501 C C . SER A 1 307 ? -12.470 2.871 30.913 1.00 81.25 307 SER A C 1
ATOM 2503 O O . SER A 1 307 ? -12.254 2.209 29.896 1.00 81.25 307 SER A O 1
ATOM 2505 N N . ASN A 1 308 ? -12.112 2.428 32.123 1.00 76.44 308 ASN A N 1
ATOM 2506 C CA . ASN A 1 308 ? -11.478 1.118 32.335 1.00 76.44 308 ASN A CA 1
ATOM 2507 C C . ASN A 1 308 ? -12.405 -0.049 31.947 1.00 76.44 308 ASN A C 1
ATOM 2509 O O . ASN A 1 308 ? -11.939 -1.047 31.411 1.00 76.44 308 ASN A O 1
ATOM 2513 N N . PHE A 1 309 ? -13.721 0.098 32.134 1.00 73.75 309 PHE A N 1
ATOM 2514 C CA . PHE A 1 309 ? -14.704 -0.907 31.714 1.00 73.75 309 PHE A CA 1
ATOM 2515 C C . PHE A 1 309 ? -14.670 -1.146 30.198 1.00 73.75 309 PHE A C 1
ATOM 2517 O O . PHE A 1 309 ? -14.634 -2.287 29.740 1.00 73.75 309 PHE A O 1
ATOM 2524 N N . GLN A 1 310 ? -14.621 -0.073 29.405 1.00 76.69 310 GLN A N 1
ATOM 2525 C CA . GLN A 1 310 ? -14.484 -0.181 27.952 1.00 76.69 310 GLN A CA 1
ATOM 2526 C C . GLN A 1 310 ? -13.127 -0.784 27.547 1.00 76.69 310 GLN A C 1
ATOM 2528 O O . GLN A 1 310 ? -13.071 -1.524 26.568 1.00 76.69 310 GLN A O 1
ATOM 2533 N N . GLN A 1 311 ? -12.043 -0.538 28.295 1.00 78.00 311 GLN A N 1
ATOM 2534 C CA . GLN A 1 311 ? -10.751 -1.191 28.028 1.00 78.00 311 GLN A CA 1
ATOM 2535 C C . GLN A 1 311 ? -10.827 -2.711 28.194 1.00 78.00 311 GLN A C 1
ATOM 2537 O O . GLN A 1 311 ? -10.277 -3.451 27.378 1.00 78.00 311 GLN A O 1
ATOM 2542 N N . ASP A 1 312 ? -11.530 -3.194 29.217 1.00 78.25 312 ASP A N 1
ATOM 2543 C CA . ASP A 1 312 ? -11.748 -4.629 29.393 1.00 78.25 312 ASP A CA 1
ATOM 2544 C C . ASP A 1 312 ? -12.667 -5.202 28.307 1.00 78.25 312 ASP A C 1
ATOM 2546 O O . ASP A 1 312 ? -12.404 -6.291 27.795 1.00 78.25 312 ASP A O 1
ATOM 2550 N N . LEU A 1 313 ? -13.668 -4.433 27.867 1.00 75.75 313 LEU A N 1
ATOM 2551 C CA . LEU A 1 313 ? -14.539 -4.796 26.748 1.00 75.75 313 LEU A CA 1
ATOM 2552 C C . LEU A 1 313 ? -13.745 -5.009 25.447 1.00 75.75 313 LEU A C 1
ATOM 2554 O O . LEU A 1 313 ? -14.021 -5.941 24.701 1.00 75.75 313 LEU A O 1
ATOM 2558 N N . ILE A 1 314 ? -12.729 -4.188 25.171 1.00 79.81 314 ILE A N 1
ATOM 2559 C CA . ILE A 1 314 ? -11.892 -4.299 23.962 1.00 79.81 314 ILE A CA 1
ATOM 2560 C C . ILE A 1 314 ? -11.179 -5.651 23.880 1.00 79.81 314 ILE A C 1
ATOM 2562 O O . ILE A 1 314 ? -11.039 -6.206 22.786 1.00 79.81 314 ILE A O 1
ATOM 2566 N N . LYS A 1 315 ? -10.762 -6.205 25.027 1.00 79.69 315 LYS A N 1
ATOM 2567 C CA . LYS A 1 315 ? -10.031 -7.481 25.101 1.00 79.69 315 LYS A CA 1
ATOM 2568 C C . LYS A 1 315 ? -10.857 -8.669 24.604 1.00 79.69 315 LYS A C 1
ATOM 2570 O O . LYS A 1 315 ? -10.276 -9.687 24.236 1.00 79.69 315 LYS A O 1
ATOM 2575 N N . GLN A 1 316 ? -12.186 -8.552 24.572 1.00 85.00 316 GLN A N 1
ATOM 2576 C CA . GLN A 1 316 ? -13.064 -9.632 24.117 1.00 85.00 316 GLN A CA 1
ATOM 2577 C C . GLN A 1 316 ? -13.177 -9.718 22.588 1.00 85.00 316 GLN A C 1
ATOM 2579 O O . GLN A 1 316 ? -13.539 -10.771 22.064 1.00 85.00 316 GLN A O 1
ATOM 2584 N N . TYR A 1 317 ? -12.861 -8.635 21.871 1.00 88.25 317 TYR A N 1
ATOM 2585 C CA . TYR A 1 317 ? -12.992 -8.573 20.417 1.00 88.25 317 TYR A CA 1
ATOM 2586 C C . TYR A 1 317 ? -11.696 -8.960 19.719 1.00 88.25 317 TYR A C 1
ATOM 2588 O O . TYR A 1 317 ? -10.599 -8.596 20.146 1.00 88.25 317 TYR A O 1
ATOM 2596 N N . THR A 1 318 ? -11.811 -9.665 18.595 1.00 87.44 318 THR A N 1
ATOM 2597 C CA . THR A 1 318 ? -10.648 -10.034 17.777 1.00 87.44 318 THR A CA 1
ATOM 2598 C C . THR A 1 318 ? -10.114 -8.862 16.966 1.00 87.44 318 THR A C 1
ATOM 2600 O O . THR A 1 318 ? -8.903 -8.779 16.743 1.00 87.44 318 THR A O 1
ATOM 2603 N N . LYS A 1 319 ? -10.997 -7.943 16.569 1.00 89.38 319 LYS A N 1
ATOM 2604 C CA . LYS A 1 319 ? -10.667 -6.694 15.886 1.00 89.38 319 LYS A CA 1
ATOM 2605 C C . LYS A 1 319 ? -11.575 -5.549 16.332 1.00 89.38 319 LYS A C 1
ATOM 2607 O O . LYS A 1 319 ? -12.751 -5.758 16.627 1.00 89.38 319 LYS A O 1
ATOM 2612 N N . ILE A 1 320 ? -11.024 -4.342 16.309 1.00 92.31 320 ILE A N 1
ATOM 2613 C CA . ILE A 1 320 ? -11.734 -3.080 16.512 1.00 92.31 320 ILE A CA 1
ATOM 2614 C C . ILE A 1 320 ? -11.662 -2.285 15.214 1.00 92.31 320 ILE A C 1
ATOM 2616 O O . ILE A 1 320 ? -10.588 -2.157 14.635 1.00 92.31 320 ILE A O 1
ATOM 2620 N N . THR A 1 321 ? -12.793 -1.771 14.743 1.00 94.12 321 THR A N 1
ATOM 2621 C CA . THR A 1 321 ? -12.876 -0.928 13.543 1.00 94.12 321 THR A CA 1
ATOM 2622 C C . THR A 1 321 ? -13.438 0.434 13.909 1.00 94.12 321 THR A C 1
ATOM 2624 O O . THR A 1 321 ? -14.531 0.519 14.463 1.00 94.12 321 THR A O 1
ATOM 2627 N N . PHE A 1 322 ? -12.702 1.486 13.575 1.00 94.56 322 PHE A N 1
ATOM 2628 C CA . PHE A 1 322 ? -13.142 2.871 13.681 1.00 94.56 322 PHE A CA 1
ATOM 2629 C C . PHE A 1 322 ? -13.678 3.303 12.329 1.00 94.56 322 PHE A C 1
ATOM 2631 O O . PHE A 1 322 ? -13.021 3.058 11.320 1.00 94.56 322 PHE A O 1
ATOM 2638 N N . VAL A 1 323 ? -14.846 3.938 12.307 1.00 93.88 323 VAL A N 1
ATOM 2639 C CA . VAL A 1 323 ? -15.469 4.465 11.093 1.00 93.88 323 VAL A CA 1
ATOM 2640 C C . VAL A 1 323 ? -15.759 5.948 11.281 1.00 93.88 323 VAL A C 1
ATOM 2642 O O . VAL A 1 323 ? -16.474 6.335 12.207 1.00 93.88 323 VAL A O 1
ATOM 2645 N N . TYR A 1 324 ? -15.222 6.771 10.383 1.00 92.50 324 TYR A N 1
ATOM 2646 C CA . TYR A 1 324 ? -15.432 8.216 10.337 1.00 92.50 324 TYR A CA 1
ATOM 2647 C C . TYR A 1 324 ? -15.479 8.673 8.879 1.00 92.50 324 TYR A C 1
ATOM 2649 O O . TYR A 1 324 ? -14.636 8.272 8.081 1.00 92.50 324 TYR A O 1
ATOM 2657 N N . ASN A 1 325 ? -16.483 9.477 8.511 1.00 90.75 325 ASN A N 1
ATOM 2658 C CA . ASN A 1 325 ? -16.709 9.924 7.128 1.00 90.75 325 ASN A CA 1
ATOM 2659 C C . ASN A 1 325 ? -16.714 8.785 6.088 1.00 90.75 325 ASN A C 1
ATOM 2661 O O . ASN A 1 325 ? -16.166 8.938 5.002 1.00 90.75 325 ASN A O 1
ATOM 2665 N N . GLN A 1 326 ? -17.329 7.642 6.423 1.00 88.06 326 GLN A N 1
ATOM 2666 C CA . GLN A 1 326 ? -17.372 6.420 5.591 1.00 88.06 326 GLN A CA 1
ATOM 2667 C C . GLN A 1 326 ? -15.999 5.779 5.321 1.00 88.06 326 GLN A C 1
ATOM 2669 O O . GLN A 1 326 ? -15.910 4.735 4.678 1.00 88.06 326 GLN A O 1
ATOM 2674 N N . GLN A 1 327 ? -14.929 6.359 5.856 1.00 91.00 327 GLN A N 1
ATOM 2675 C CA . GLN A 1 327 ? -13.624 5.738 5.912 1.00 91.00 327 GLN A CA 1
ATOM 2676 C C . GLN A 1 327 ? -13.497 4.904 7.176 1.00 91.00 327 GLN A C 1
ATOM 2678 O O . GLN A 1 327 ? -14.158 5.164 8.183 1.00 91.00 327 GLN A O 1
ATOM 2683 N N . GLN A 1 328 ? -12.619 3.911 7.128 1.00 92.06 328 GLN A N 1
ATOM 2684 C CA . GLN A 1 328 ? -12.458 2.964 8.214 1.00 92.06 328 GLN A CA 1
ATOM 2685 C C . GLN A 1 328 ? -10.996 2.627 8.463 1.00 92.06 328 GLN A C 1
ATOM 2687 O O . GLN A 1 328 ? -10.203 2.564 7.526 1.00 92.06 328 GLN A O 1
ATOM 2692 N N . VAL A 1 329 ? -10.682 2.322 9.717 1.00 93.75 329 VAL A N 1
ATOM 2693 C CA . VAL A 1 329 ? -9.391 1.772 10.129 1.00 93.75 329 VAL A CA 1
ATOM 2694 C C . VAL A 1 329 ? -9.634 0.633 11.100 1.00 93.75 329 VAL A C 1
ATOM 2696 O O . VAL A 1 329 ? -10.390 0.769 12.060 1.00 93.75 329 VAL A O 1
ATOM 2699 N N . THR A 1 330 ? -9.015 -0.512 10.843 1.00 92.31 330 THR A N 1
ATOM 2700 C CA . THR A 1 330 ? -9.175 -1.734 11.633 1.00 92.31 330 THR A CA 1
ATOM 2701 C C . THR A 1 330 ? -7.882 -2.081 12.357 1.00 92.31 330 THR A C 1
ATOM 2703 O O . THR A 1 330 ? -6.824 -2.145 11.742 1.00 92.31 330 THR A O 1
ATOM 2706 N N . TYR A 1 331 ? -7.977 -2.383 13.649 1.00 89.50 331 TYR A N 1
ATOM 2707 C CA . TYR A 1 331 ? -6.904 -2.949 14.465 1.00 89.50 331 TYR A CA 1
ATOM 2708 C C . TYR A 1 331 ? -7.270 -4.361 14.895 1.00 89.50 331 TYR A C 1
ATOM 2710 O O . TYR A 1 331 ? -8.387 -4.609 15.341 1.00 89.50 331 TYR A O 1
ATOM 2718 N N . TYR A 1 332 ? -6.316 -5.283 14.819 1.00 84.38 332 TYR A N 1
ATOM 2719 C CA . TYR A 1 332 ? -6.501 -6.662 15.262 1.00 84.38 332 TYR A CA 1
ATOM 2720 C C . TYR A 1 332 ? -5.944 -6.820 16.676 1.00 84.38 332 TYR A C 1
ATOM 2722 O O . TYR A 1 332 ? -4.753 -6.646 16.891 1.00 84.38 332 TYR A O 1
ATOM 2730 N N . ASN A 1 333 ? -6.805 -7.141 17.642 1.00 73.31 333 ASN A N 1
ATOM 2731 C CA . ASN A 1 333 ? -6.447 -7.262 19.058 1.00 73.31 333 ASN A CA 1
ATOM 2732 C C . ASN A 1 333 ? -5.844 -8.611 19.429 1.00 73.31 333 ASN A C 1
ATOM 2734 O O . ASN A 1 333 ? -5.074 -8.689 20.384 1.00 73.31 333 ASN A O 1
ATOM 2738 N N . LYS A 1 334 ? -6.198 -9.686 18.716 1.00 58.66 334 LYS A N 1
ATOM 2739 C CA . LYS A 1 334 ? -5.575 -10.985 18.973 1.00 58.66 334 LYS A CA 1
ATOM 2740 C C . LYS A 1 334 ? -4.098 -10.900 18.613 1.00 58.66 334 LYS A C 1
ATOM 2742 O O . LYS A 1 334 ? -3.776 -10.496 17.497 1.00 58.66 334 LYS A O 1
ATOM 2747 N N . ASN A 1 335 ? -3.249 -11.329 19.552 1.00 45.75 335 ASN A N 1
ATOM 2748 C CA . ASN A 1 335 ? -1.815 -11.564 19.388 1.00 45.75 335 ASN A CA 1
ATOM 2749 C C . ASN A 1 335 ? -1.559 -12.545 18.233 1.00 45.75 335 ASN A C 1
ATOM 2751 O O . ASN A 1 335 ? -1.292 -13.725 18.421 1.00 45.75 335 ASN A O 1
ATOM 2755 N N . TYR A 1 336 ? -1.687 -12.051 17.009 1.00 42.59 336 TYR A N 1
ATOM 2756 C CA . TYR A 1 336 ? -0.896 -12.505 15.886 1.00 42.59 336 TYR A CA 1
ATOM 2757 C C . TYR A 1 336 ? 0.321 -11.605 15.697 1.00 42.59 336 TYR A C 1
ATOM 2759 O O . TYR A 1 336 ? 0.982 -11.696 14.664 1.00 42.59 336 TYR A O 1
ATOM 2767 N N . SER A 1 337 ? 0.649 -10.774 16.693 1.00 38.19 337 SER A N 1
ATOM 2768 C CA . SER A 1 337 ? 2.043 -10.656 17.069 1.00 38.19 337 SER A CA 1
ATOM 2769 C C . SER A 1 337 ? 2.509 -12.091 17.276 1.00 38.19 337 SER A C 1
ATOM 2771 O O . SER A 1 337 ? 2.346 -12.687 18.330 1.00 38.19 337 SER A O 1
ATOM 2773 N N . ILE A 1 338 ? 3.048 -12.685 16.218 1.00 41.56 338 ILE A N 1
ATOM 2774 C CA . ILE A 1 338 ? 4.267 -13.441 16.402 1.00 41.56 338 ILE A CA 1
ATOM 2775 C C . ILE A 1 338 ? 5.152 -12.357 17.000 1.00 41.56 338 ILE A C 1
ATOM 2777 O O . ILE A 1 338 ? 5.407 -11.377 16.292 1.00 41.56 338 ILE A O 1
ATOM 2781 N N . PRO A 1 339 ? 5.453 -12.394 18.315 1.00 41.62 339 PRO A N 1
ATOM 2782 C CA . PRO A 1 339 ? 6.372 -11.421 18.873 1.00 41.62 339 PRO A CA 1
ATOM 2783 C C . PRO A 1 339 ? 7.539 -11.351 17.901 1.00 41.62 339 PRO A C 1
ATOM 2785 O O . PRO A 1 339 ? 7.952 -12.395 17.392 1.00 41.62 339 PRO A O 1
ATOM 2788 N N . PHE A 1 340 ? 8.051 -10.167 17.600 1.00 46.12 340 PHE A N 1
ATOM 2789 C CA . PHE A 1 340 ? 9.240 -10.043 16.759 1.00 46.12 340 PHE A CA 1
ATOM 2790 C C . PHE A 1 340 ? 10.333 -11.056 17.209 1.00 46.12 340 PHE A C 1
ATOM 2792 O O . PHE A 1 340 ? 10.979 -11.722 16.403 1.00 46.12 340 PHE A O 1
ATOM 2799 N N . TYR A 1 341 ? 10.359 -11.328 18.521 1.00 39.75 341 TYR A N 1
ATOM 2800 C CA . TYR A 1 341 ? 11.077 -12.395 19.225 1.00 39.75 341 TYR A CA 1
ATOM 2801 C C . TYR A 1 341 ? 10.811 -13.862 18.805 1.00 39.75 341 TYR A C 1
ATOM 2803 O O . TYR A 1 341 ? 11.712 -14.694 18.827 1.00 39.75 341 TYR A O 1
ATOM 2811 N N . TYR A 1 342 ? 9.585 -14.235 18.454 1.00 37.56 342 TYR A N 1
ATOM 2812 C CA . TYR A 1 342 ? 9.200 -15.610 18.111 1.00 37.56 342 TYR A CA 1
ATOM 2813 C C . TYR A 1 342 ? 9.484 -15.937 16.635 1.00 37.56 342 TYR A C 1
ATOM 2815 O O . TYR A 1 342 ? 9.711 -17.096 16.293 1.00 37.56 342 TYR A O 1
ATOM 2823 N N . PHE A 1 343 ? 9.546 -14.922 15.763 1.00 45.16 343 PHE A N 1
ATOM 2824 C CA . PHE A 1 343 ? 10.136 -15.073 14.428 1.00 45.16 343 PHE A CA 1
ATOM 2825 C C . PHE A 1 343 ? 11.667 -15.064 14.483 1.00 45.16 343 PHE A C 1
ATOM 2827 O O . PHE A 1 343 ? 12.286 -15.848 13.767 1.00 45.16 343 PHE A O 1
ATOM 2834 N N . TYR A 1 344 ? 12.257 -14.248 15.369 1.00 43.94 344 TYR A N 1
ATOM 2835 C CA . TYR A 1 344 ? 13.696 -14.244 15.654 1.00 43.94 344 TYR A CA 1
ATOM 2836 C C . TYR A 1 344 ? 14.199 -15.654 15.990 1.00 43.94 344 TYR A C 1
ATOM 2838 O O . TYR A 1 344 ? 15.134 -16.118 15.359 1.00 43.94 344 TYR A O 1
ATOM 2846 N N . LEU A 1 345 ? 13.519 -16.401 16.866 1.00 41.72 345 LEU A N 1
ATOM 2847 C CA . LEU A 1 345 ? 13.941 -17.765 17.224 1.00 41.72 345 LEU A CA 1
ATOM 2848 C C . LEU A 1 345 ? 13.826 -18.807 16.092 1.00 41.72 345 LEU A C 1
ATOM 2850 O O . LEU A 1 345 ? 14.496 -19.832 16.155 1.00 41.72 345 LEU A O 1
ATOM 2854 N N . ASN A 1 346 ? 13.000 -18.568 15.069 1.00 37.16 346 ASN A N 1
ATOM 2855 C CA . ASN A 1 346 ? 12.732 -19.546 14.005 1.00 37.16 346 ASN A CA 1
ATOM 2856 C C . ASN A 1 346 ? 13.485 -19.274 12.689 1.00 37.16 346 ASN A C 1
ATOM 2858 O O . ASN A 1 346 ? 13.440 -20.117 11.800 1.00 37.16 346 ASN A O 1
ATOM 2862 N N . ASN A 1 347 ? 14.166 -18.128 12.552 1.00 41.47 347 ASN A N 1
ATOM 2863 C CA . ASN A 1 347 ? 14.914 -17.740 11.343 1.00 41.47 347 ASN A CA 1
ATOM 2864 C C . ASN A 1 347 ? 16.377 -17.346 11.637 1.00 41.47 347 ASN A C 1
ATOM 2866 O O . ASN A 1 347 ? 16.974 -16.585 10.876 1.00 41.47 347 ASN A O 1
ATOM 2870 N N . ILE A 1 348 ? 16.955 -17.831 12.741 1.00 41.28 348 ILE A N 1
ATOM 2871 C CA . ILE A 1 348 ? 18.382 -17.649 13.039 1.00 41.28 348 ILE A CA 1
ATOM 2872 C C . ILE A 1 348 ? 19.224 -18.380 11.989 1.00 41.28 348 ILE A C 1
ATOM 2874 O O . ILE A 1 348 ? 19.136 -19.600 11.846 1.00 41.28 348 ILE A O 1
ATOM 2878 N N . ASP A 1 349 ? 20.076 -17.628 11.294 1.00 40.94 349 ASP A N 1
ATOM 2879 C CA . ASP A 1 349 ? 21.234 -18.177 10.596 1.00 40.94 349 ASP A CA 1
ATOM 2880 C C . ASP A 1 349 ? 22.318 -18.461 11.647 1.00 40.94 349 ASP A C 1
ATOM 2882 O O . ASP A 1 349 ? 22.900 -17.547 12.233 1.00 40.94 349 ASP A O 1
ATOM 2886 N N . PHE A 1 350 ? 22.552 -19.740 11.947 1.00 45.56 350 PHE A N 1
ATOM 2887 C CA . PHE A 1 350 ? 23.479 -20.183 12.999 1.00 45.56 350 PHE A CA 1
ATOM 2888 C C . PHE A 1 350 ? 24.961 -19.888 12.696 1.00 45.56 350 PHE A C 1
ATOM 2890 O O . PHE A 1 350 ? 25.824 -20.226 13.504 1.00 45.56 350 PHE A O 1
ATOM 2897 N N . ASN A 1 351 ? 25.266 -19.253 11.561 1.00 42.38 351 ASN A N 1
ATOM 2898 C CA . ASN A 1 351 ? 26.622 -18.868 11.178 1.00 42.38 351 ASN A CA 1
ATOM 2899 C C . ASN A 1 351 ? 27.066 -17.493 11.711 1.00 42.38 351 ASN A C 1
ATOM 2901 O O . ASN A 1 351 ? 28.217 -17.114 11.496 1.00 42.38 351 ASN A O 1
ATOM 2905 N N . ASP A 1 352 ? 26.203 -16.741 12.404 1.00 44.59 352 ASP A N 1
ATOM 2906 C CA . ASP A 1 352 ? 26.589 -15.450 12.984 1.00 44.59 352 ASP A CA 1
ATOM 2907 C C . ASP A 1 352 ? 27.283 -15.632 14.350 1.00 44.59 352 ASP A C 1
ATOM 2909 O O . ASP A 1 352 ? 26.662 -15.916 15.379 1.00 44.59 352 ASP A O 1
ATOM 2913 N N . THR A 1 353 ? 28.609 -15.478 14.376 1.00 38.84 353 THR A N 1
ATOM 2914 C CA . THR A 1 353 ? 29.462 -15.678 15.561 1.00 38.84 353 THR A CA 1
ATOM 2915 C C . THR A 1 353 ? 29.063 -14.786 16.746 1.00 38.84 353 THR A C 1
ATOM 2917 O O . THR A 1 353 ? 29.250 -15.171 17.903 1.00 38.84 353 THR A O 1
ATOM 2920 N N . TYR A 1 354 ? 28.464 -13.618 16.489 1.00 46.47 354 TYR A N 1
ATOM 2921 C CA . TYR A 1 354 ? 27.978 -12.721 17.543 1.00 46.47 354 TYR A CA 1
ATOM 2922 C C . TYR A 1 354 ? 26.717 -13.256 18.234 1.00 46.47 354 TYR A C 1
ATOM 2924 O O . TYR A 1 354 ? 26.535 -13.040 19.436 1.00 46.47 354 TYR A O 1
ATOM 2932 N N . PHE A 1 355 ? 25.888 -14.018 17.514 1.00 45.47 355 PHE A N 1
ATOM 2933 C CA . PHE A 1 355 ? 24.700 -14.663 18.066 1.00 45.47 355 PHE A CA 1
ATOM 2934 C C . PHE A 1 355 ? 25.075 -15.769 19.055 1.00 45.47 355 PHE A C 1
ATOM 2936 O O . PHE A 1 355 ? 24.521 -15.813 20.148 1.00 45.47 355 PHE A O 1
ATOM 2943 N N . LEU A 1 356 ? 26.058 -16.615 18.728 1.00 41.31 356 LEU A N 1
ATOM 2944 C CA . LEU A 1 356 ? 26.537 -17.668 19.633 1.00 41.31 356 LEU A CA 1
ATOM 2945 C C . LEU A 1 356 ? 27.036 -17.085 20.961 1.00 41.31 356 LEU A C 1
ATOM 2947 O O . LEU A 1 356 ? 26.621 -17.538 22.026 1.00 41.31 356 LEU A O 1
ATOM 2951 N N . ILE A 1 357 ? 27.859 -16.035 20.913 1.00 49.12 357 ILE A N 1
ATOM 2952 C CA . ILE A 1 357 ? 28.404 -15.393 22.119 1.00 49.12 357 ILE A CA 1
ATOM 2953 C C . ILE A 1 357 ? 27.282 -14.767 22.964 1.00 49.12 357 ILE A C 1
ATOM 2955 O O . ILE A 1 357 ? 27.251 -14.957 24.181 1.00 49.12 357 ILE A O 1
ATOM 2959 N N . PHE A 1 358 ? 26.327 -14.076 22.335 1.00 46.16 358 PHE A N 1
ATOM 2960 C CA . PHE A 1 358 ? 25.208 -13.452 23.042 1.00 46.16 358 PHE A CA 1
ATOM 2961 C C . PHE A 1 358 ? 24.221 -14.480 23.613 1.00 46.16 358 PHE A C 1
ATOM 2963 O O . PHE A 1 358 ? 23.779 -14.342 24.751 1.00 46.16 358 PHE A O 1
ATOM 2970 N N . PHE A 1 359 ? 23.902 -15.540 22.868 1.00 45.75 359 PHE A N 1
ATOM 2971 C CA . PHE A 1 359 ? 22.959 -16.575 23.295 1.00 45.75 359 PHE A CA 1
ATOM 2972 C C . PHE A 1 359 ? 23.535 -17.433 24.426 1.00 45.75 359 PHE A C 1
ATOM 2974 O O . PHE A 1 359 ? 22.826 -17.719 25.392 1.00 45.75 359 PHE A O 1
ATOM 2981 N N . TYR A 1 360 ? 24.831 -17.768 24.374 1.00 45.91 360 TYR A N 1
ATOM 2982 C CA . TYR A 1 360 ? 25.523 -18.395 25.504 1.00 45.91 360 TYR A CA 1
ATOM 2983 C C . TYR A 1 360 ? 25.616 -17.445 26.703 1.00 45.91 360 TYR A C 1
ATOM 2985 O O . TYR A 1 360 ? 25.364 -17.880 27.824 1.00 45.91 360 TYR A O 1
ATOM 2993 N N . GLY A 1 361 ? 25.877 -16.151 26.493 1.00 51.75 361 GLY A N 1
ATOM 2994 C CA . GLY A 1 361 ? 25.864 -15.148 27.564 1.00 51.75 361 GLY A CA 1
ATOM 2995 C C . GLY A 1 361 ? 24.496 -15.011 28.248 1.00 51.75 361 GLY A C 1
ATOM 2996 O O . GLY A 1 361 ? 24.410 -15.013 29.477 1.00 51.75 361 GLY A O 1
ATOM 2997 N N . LEU A 1 362 ? 23.412 -14.974 27.468 1.00 41.91 362 LEU A N 1
ATOM 2998 C CA . LEU A 1 362 ? 22.039 -14.891 27.968 1.00 41.91 362 LEU A CA 1
ATOM 2999 C C . LEU A 1 362 ? 21.617 -16.188 28.673 1.00 41.91 362 LEU A C 1
ATOM 3001 O O . LEU A 1 362 ? 21.028 -16.135 29.750 1.00 41.91 362 LEU A O 1
ATOM 3005 N N . MET A 1 363 ? 21.959 -17.355 28.115 1.00 40.78 363 MET A N 1
ATOM 3006 C CA . MET A 1 363 ? 21.695 -18.652 28.747 1.00 40.78 363 MET A CA 1
ATOM 3007 C C . MET A 1 363 ? 22.455 -18.809 30.062 1.00 40.78 363 MET A C 1
ATOM 3009 O O . MET A 1 363 ? 21.866 -19.259 31.043 1.00 40.78 363 MET A O 1
ATOM 3013 N N . ILE A 1 364 ? 23.722 -18.387 30.115 1.00 50.47 364 ILE A N 1
ATOM 3014 C CA . ILE A 1 364 ? 24.517 -18.374 31.348 1.00 50.47 364 ILE A CA 1
ATOM 3015 C C . ILE A 1 364 ? 23.891 -17.413 32.362 1.00 50.47 364 ILE A C 1
ATOM 3017 O O . ILE A 1 364 ? 23.724 -17.798 33.512 1.00 50.47 364 ILE A O 1
ATOM 3021 N N . SER A 1 365 ? 23.459 -16.216 31.955 1.00 44.09 365 SER A N 1
ATOM 3022 C CA . SER A 1 365 ? 22.799 -15.249 32.846 1.00 44.09 365 SER A CA 1
ATOM 3023 C C . SER A 1 365 ? 21.458 -15.757 33.394 1.00 44.09 365 SER A C 1
ATOM 3025 O O . SER A 1 365 ? 21.180 -15.620 34.585 1.00 44.09 365 SER A O 1
ATOM 3027 N N . ILE A 1 366 ? 20.632 -16.406 32.567 1.00 45.91 366 ILE A N 1
ATOM 3028 C CA . ILE A 1 366 ? 19.349 -16.984 32.996 1.00 45.91 366 ILE A CA 1
ATOM 3029 C C . ILE A 1 366 ? 19.585 -18.177 33.926 1.00 45.91 366 ILE A C 1
ATOM 3031 O O . ILE A 1 366 ? 18.972 -18.246 34.991 1.00 45.91 366 ILE A O 1
ATOM 3035 N N . LEU A 1 367 ? 20.500 -19.088 33.576 1.00 42.78 367 LEU A N 1
ATOM 3036 C CA . LEU A 1 367 ? 20.856 -20.223 34.430 1.00 42.78 367 LEU A CA 1
ATOM 3037 C C . LEU A 1 367 ? 21.457 -19.752 35.759 1.00 42.78 367 LEU A C 1
ATOM 3039 O O . LEU A 1 367 ? 21.106 -20.296 36.802 1.00 42.78 367 LEU A O 1
ATOM 3043 N N . PHE A 1 368 ? 22.284 -18.704 35.747 1.00 47.72 368 PHE A N 1
ATOM 3044 C CA . PHE A 1 368 ? 22.881 -18.122 36.947 1.00 47.72 368 PHE A CA 1
ATOM 3045 C C . PHE A 1 368 ? 21.837 -17.425 37.828 1.00 47.72 368 PHE A C 1
ATOM 3047 O O . PHE A 1 368 ? 21.814 -17.655 39.034 1.00 47.72 368 PHE A O 1
ATOM 3054 N N . ASN A 1 369 ? 20.906 -16.660 37.250 1.00 43.25 369 ASN A N 1
ATOM 3055 C CA . ASN A 1 369 ? 19.806 -16.040 37.995 1.00 43.25 369 ASN A CA 1
ATOM 3056 C C . ASN A 1 369 ? 18.858 -17.082 38.602 1.00 43.25 369 ASN A C 1
ATOM 3058 O O . ASN A 1 369 ? 18.465 -16.956 39.762 1.00 43.25 369 ASN A O 1
ATOM 3062 N N . VAL A 1 370 ? 18.546 -18.159 37.874 1.00 46.25 370 VAL A N 1
ATOM 3063 C CA . VAL A 1 370 ? 17.765 -19.285 38.410 1.00 46.25 370 VAL A CA 1
ATOM 3064 C C . VAL A 1 370 ? 18.523 -19.972 39.550 1.00 46.25 370 VAL A C 1
ATOM 3066 O O . VAL A 1 370 ? 17.920 -20.269 40.583 1.00 46.25 370 VAL A O 1
ATOM 3069 N N . PHE A 1 371 ? 19.842 -20.156 39.428 1.00 44.72 371 PHE A N 1
ATOM 3070 C CA . PHE A 1 371 ? 20.671 -20.755 40.478 1.00 44.72 371 PHE A CA 1
ATOM 3071 C C . PHE A 1 371 ? 20.778 -19.864 41.723 1.00 44.72 371 PHE A C 1
ATOM 3073 O O . PHE A 1 371 ? 20.683 -20.360 42.844 1.00 44.72 371 PHE A O 1
ATOM 3080 N N . VAL A 1 372 ? 20.898 -18.544 41.552 1.00 46.53 372 VAL A N 1
ATOM 3081 C CA . VAL A 1 372 ? 20.923 -17.561 42.647 1.00 46.53 372 VAL A CA 1
ATOM 3082 C C . VAL A 1 372 ? 19.560 -17.481 43.338 1.00 46.53 372 VAL A C 1
ATOM 3084 O O . VAL A 1 372 ? 19.494 -17.537 44.566 1.00 46.53 372 VAL A O 1
ATOM 3087 N N . CYS A 1 373 ? 18.453 -17.450 42.592 1.00 39.53 373 CYS A N 1
ATOM 3088 C CA . CYS A 1 373 ? 17.107 -17.504 43.166 1.00 39.53 373 CYS A CA 1
ATOM 3089 C C . CYS A 1 373 ? 16.847 -18.825 43.907 1.00 39.53 373 CYS A C 1
ATOM 3091 O O . CYS A 1 373 ? 16.237 -18.819 44.983 1.00 39.53 373 CYS A O 1
ATOM 3093 N N . PHE A 1 374 ? 17.343 -19.950 43.384 1.00 39.72 374 PHE A N 1
ATOM 3094 C CA . PHE A 1 374 ? 17.256 -21.253 44.041 1.00 39.72 374 PHE A CA 1
ATOM 3095 C C . PHE A 1 374 ? 18.104 -21.292 45.321 1.00 39.72 374 PHE A C 1
ATOM 3097 O O . PHE A 1 374 ? 17.598 -21.667 46.378 1.00 39.72 374 PHE A O 1
ATOM 3104 N N . ALA A 1 375 ? 19.343 -20.795 45.281 1.00 44.81 375 ALA A N 1
ATOM 3105 C CA . ALA A 1 375 ? 20.225 -20.700 46.442 1.00 44.81 375 ALA A CA 1
ATOM 3106 C C . ALA A 1 375 ? 19.661 -19.771 47.533 1.00 44.81 375 ALA A C 1
ATOM 3108 O O . ALA A 1 375 ? 19.699 -20.116 48.714 1.00 44.81 375 ALA A O 1
ATOM 3109 N N . LEU A 1 376 ? 19.058 -18.634 47.166 1.00 43.31 376 LEU A N 1
ATOM 3110 C CA . LEU A 1 376 ? 18.382 -17.723 48.101 1.00 43.31 376 LEU A CA 1
ATOM 3111 C C . LEU A 1 376 ? 17.123 -18.349 48.717 1.00 43.31 376 LEU A C 1
ATOM 3113 O O . LEU A 1 376 ? 16.838 -18.135 49.899 1.00 43.31 376 LEU A O 1
ATOM 3117 N N . SER A 1 377 ? 16.388 -19.152 47.947 1.00 42.19 377 SER A N 1
ATOM 3118 C CA . SER A 1 377 ? 15.202 -19.875 48.419 1.00 42.19 377 SER A CA 1
ATOM 3119 C C . SER A 1 377 ? 15.580 -21.003 49.382 1.00 42.19 377 SER A C 1
ATOM 3121 O O . SER A 1 377 ? 14.996 -21.109 50.461 1.00 42.19 377 SER A O 1
ATOM 3123 N N . VAL A 1 378 ? 16.627 -21.772 49.064 1.00 44.31 378 VAL A N 1
ATOM 3124 C CA . VAL A 1 378 ? 17.205 -22.792 49.950 1.00 44.31 378 VAL A CA 1
ATOM 3125 C C . VAL A 1 378 ? 17.789 -22.146 51.213 1.00 44.31 378 VAL A C 1
ATOM 3127 O O . VAL A 1 378 ? 17.509 -22.618 52.313 1.00 44.31 378 VAL A O 1
ATOM 3130 N N . LYS A 1 379 ? 18.485 -21.003 51.108 1.00 45.41 379 LYS A N 1
ATOM 3131 C CA . LYS A 1 379 ? 18.993 -20.238 52.264 1.00 45.41 379 LYS A CA 1
ATOM 3132 C C . LYS A 1 379 ? 17.851 -19.732 53.154 1.00 45.41 379 LYS A C 1
ATOM 3134 O O . LYS A 1 379 ? 17.930 -19.876 54.370 1.00 45.41 379 LYS A O 1
ATOM 3139 N N . LYS A 1 380 ? 16.745 -19.223 52.589 1.00 47.34 380 LYS A N 1
ATOM 3140 C CA . LYS A 1 380 ? 15.538 -18.836 53.354 1.00 47.34 380 LYS A CA 1
ATOM 3141 C C . LYS A 1 380 ? 14.878 -20.024 54.059 1.00 47.34 380 LYS A C 1
ATOM 3143 O O . LYS A 1 380 ? 14.408 -19.863 55.187 1.00 47.34 380 LYS A O 1
ATOM 3148 N N . ILE A 1 381 ? 14.846 -21.197 53.426 1.00 46.41 381 ILE A N 1
ATOM 3149 C CA . ILE A 1 381 ? 14.307 -22.431 54.018 1.00 46.41 381 ILE A CA 1
ATOM 3150 C C . ILE A 1 381 ? 15.212 -22.913 55.159 1.00 46.41 381 ILE A C 1
ATOM 3152 O O . ILE A 1 381 ? 14.715 -23.152 56.258 1.00 46.41 381 ILE A O 1
ATOM 3156 N N . ILE A 1 382 ? 16.532 -22.948 54.956 1.00 43.72 382 ILE A N 1
ATOM 3157 C CA . ILE A 1 382 ? 17.517 -23.320 55.982 1.00 43.72 382 ILE A CA 1
ATOM 3158 C C . ILE A 1 382 ? 17.476 -22.333 57.160 1.00 43.72 382 ILE A C 1
ATOM 3160 O O . ILE A 1 382 ? 17.426 -22.765 58.310 1.00 43.72 382 ILE A O 1
ATOM 3164 N N . ILE A 1 383 ? 17.392 -21.020 56.914 1.00 48.47 383 ILE A N 1
ATOM 3165 C CA . ILE A 1 383 ? 17.248 -20.002 57.970 1.00 48.47 383 ILE A CA 1
ATOM 3166 C C . ILE A 1 383 ? 15.928 -20.186 58.731 1.00 48.47 383 ILE A C 1
ATOM 3168 O O . ILE A 1 383 ? 15.941 -20.180 59.959 1.00 48.47 383 ILE A O 1
ATOM 3172 N N . LYS A 1 384 ? 14.795 -20.431 58.055 1.00 46.19 384 LYS A N 1
ATOM 3173 C CA . LYS A 1 384 ? 13.519 -20.745 58.732 1.00 46.19 384 LYS A CA 1
ATOM 3174 C C . LYS A 1 384 ? 13.604 -22.024 59.571 1.00 46.19 384 LYS A C 1
ATOM 3176 O O . LYS A 1 384 ? 13.039 -22.063 60.663 1.00 46.19 384 LYS A O 1
ATOM 3181 N N . MET A 1 385 ? 14.322 -23.044 59.098 1.00 40.69 385 MET A N 1
ATOM 3182 C CA . MET A 1 385 ? 14.559 -24.286 59.841 1.00 40.69 385 MET A CA 1
ATOM 3183 C C . MET A 1 385 ? 15.463 -24.067 61.065 1.00 40.69 385 MET A C 1
ATOM 3185 O O . MET A 1 385 ? 15.195 -24.636 62.122 1.00 40.69 385 MET A O 1
ATOM 3189 N N . PHE A 1 386 ? 16.477 -23.201 60.967 1.00 41.41 386 PHE A N 1
ATOM 3190 C CA . PHE A 1 386 ? 17.362 -22.848 62.083 1.00 41.41 386 PHE A CA 1
ATOM 3191 C C . PHE A 1 386 ? 16.706 -21.904 63.104 1.00 41.41 386 PHE A C 1
ATOM 3193 O O . PHE A 1 386 ? 16.921 -22.072 64.304 1.00 41.41 386 PHE A O 1
ATOM 3200 N N . VAL A 1 387 ? 15.859 -20.965 62.666 1.00 47.19 387 VAL A N 1
ATOM 3201 C CA . VAL A 1 387 ? 15.095 -20.061 63.548 1.00 47.19 387 VAL A CA 1
ATOM 3202 C C . VAL A 1 387 ? 14.039 -20.832 64.348 1.00 47.19 387 VAL A C 1
ATOM 3204 O O . VAL A 1 387 ? 13.851 -20.550 65.527 1.00 47.19 387 VAL A O 1
ATOM 3207 N N . LYS A 1 388 ? 13.433 -21.888 63.781 1.00 44.06 388 LYS A N 1
ATOM 3208 C CA . LYS A 1 388 ? 12.536 -22.791 64.530 1.00 44.06 388 LYS A CA 1
ATOM 3209 C C . LYS A 1 388 ? 13.251 -23.640 65.595 1.00 44.06 388 LYS A C 1
ATOM 3211 O O . LYS A 1 388 ? 12.578 -24.186 66.464 1.00 44.06 388 LYS A O 1
ATOM 3216 N N . LYS A 1 389 ? 14.586 -23.761 65.544 1.00 44.94 389 LYS A N 1
ATOM 3217 C CA . LYS A 1 389 ? 15.388 -24.610 66.449 1.00 44.94 389 LYS A CA 1
ATOM 3218 C C . LYS A 1 389 ? 16.259 -23.847 67.460 1.00 44.94 389 LYS A C 1
ATOM 3220 O O . LYS A 1 389 ? 16.882 -24.489 68.300 1.00 44.94 389 LYS A O 1
ATOM 3225 N N . LYS A 1 390 ? 16.300 -22.510 67.435 1.00 40.62 390 LYS A N 1
ATOM 3226 C CA . LYS A 1 390 ? 17.119 -21.696 68.356 1.00 40.62 390 LYS A CA 1
ATOM 3227 C C . LYS A 1 390 ? 16.266 -20.916 69.357 1.00 40.62 390 LYS A C 1
ATOM 3229 O O . LYS A 1 390 ? 16.113 -19.707 69.251 1.00 40.62 390 LYS A O 1
ATOM 3234 N N . SER A 1 391 ? 15.775 -21.614 70.379 1.00 42.00 391 SER A N 1
ATOM 3235 C CA . SER A 1 391 ? 15.377 -20.995 71.652 1.00 42.00 391 SER A CA 1
ATOM 3236 C C . SER A 1 391 ? 16.513 -20.949 72.684 1.00 42.00 391 SER A C 1
ATOM 3238 O O . SER A 1 391 ? 16.282 -20.500 73.801 1.00 42.00 391 SER A O 1
ATOM 3240 N N . LYS A 1 392 ? 17.753 -21.349 72.355 1.00 45.94 392 LYS A N 1
ATOM 3241 C CA . LYS A 1 392 ? 18.929 -21.176 73.231 1.00 45.94 392 LYS A CA 1
ATOM 3242 C C . LYS A 1 392 ? 20.210 -20.962 72.407 1.00 45.94 392 LYS A C 1
ATOM 3244 O O . LYS A 1 392 ? 20.390 -21.650 71.407 1.00 45.94 392 LYS A O 1
ATOM 3249 N N . ILE A 1 393 ? 21.079 -20.057 72.886 1.00 37.25 393 ILE A N 1
ATOM 3250 C CA . ILE A 1 393 ? 22.501 -19.767 72.544 1.00 37.25 393 ILE A CA 1
ATOM 3251 C C . ILE A 1 393 ? 22.742 -18.335 71.990 1.00 37.25 393 ILE A C 1
ATOM 3253 O O . ILE A 1 393 ? 22.345 -18.047 70.859 1.00 37.25 393 ILE A O 1
ATOM 3257 N N . PRO A 1 394 ? 23.461 -17.454 72.726 1.00 44.25 394 PRO A N 1
ATOM 3258 C CA . PRO A 1 394 ? 23.888 -16.133 72.257 1.00 44.25 394 PRO A CA 1
ATOM 3259 C C . PRO A 1 394 ? 25.379 -16.107 71.859 1.00 44.25 394 PRO A C 1
ATOM 3261 O O . PRO A 1 394 ? 26.235 -16.185 72.736 1.00 44.25 394 PRO A O 1
ATOM 3264 N N . LYS A 1 395 ? 25.690 -15.977 70.553 1.00 44.84 395 LYS A N 1
ATOM 3265 C 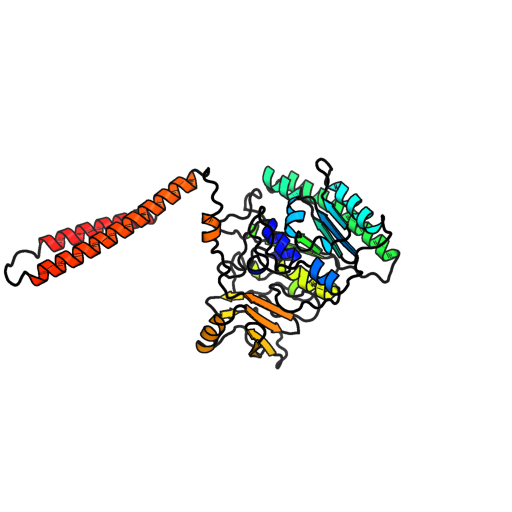CA . LYS A 1 395 ? 26.976 -15.432 70.031 1.00 44.84 395 LYS A CA 1
ATOM 3266 C C . LYS A 1 395 ? 27.053 -15.230 68.496 1.00 44.84 395 LYS A C 1
ATOM 3268 O O . LYS A 1 395 ? 28.127 -15.307 67.926 1.00 44.84 395 LYS A O 1
ATOM 3273 N N . ILE A 1 396 ? 25.938 -14.977 67.800 1.00 40.34 396 ILE A N 1
ATOM 3274 C CA . ILE A 1 396 ? 25.914 -14.862 66.320 1.00 40.34 396 ILE A CA 1
ATOM 3275 C C . ILE A 1 396 ? 25.237 -13.551 65.906 1.00 40.34 396 ILE A C 1
ATOM 3277 O O . ILE A 1 396 ? 24.120 -13.549 65.393 1.00 40.34 396 ILE A O 1
ATOM 3281 N N . LYS A 1 397 ? 25.860 -12.415 66.217 1.00 40.12 397 LYS A N 1
ATOM 3282 C CA . LYS A 1 397 ? 25.426 -11.110 65.686 1.00 40.12 397 LYS A CA 1
ATOM 3283 C C . LYS A 1 397 ? 26.533 -10.396 64.915 1.00 40.12 397 LYS A C 1
ATOM 3285 O O . LYS A 1 397 ? 26.207 -9.699 63.961 1.00 40.12 397 LYS A O 1
ATOM 3290 N N . ASP A 1 398 ? 27.795 -10.643 65.254 1.00 38.22 398 ASP A N 1
ATOM 3291 C CA . ASP A 1 398 ? 28.916 -9.929 64.639 1.00 38.22 398 ASP A CA 1
ATOM 3292 C C . ASP A 1 398 ? 29.344 -10.551 63.293 1.00 38.22 398 ASP A C 1
ATOM 3294 O O . ASP A 1 398 ? 29.572 -9.812 62.339 1.00 38.22 398 ASP A O 1
ATOM 3298 N N . ASP A 1 399 ? 29.278 -11.881 63.144 1.00 39.12 399 ASP A N 1
ATOM 3299 C CA . ASP A 1 399 ? 29.607 -12.571 61.877 1.00 39.12 399 ASP A CA 1
ATOM 3300 C C . ASP A 1 399 ? 28.575 -12.330 60.758 1.00 39.12 399 ASP A C 1
ATOM 3302 O O . ASP A 1 399 ? 28.902 -12.320 59.576 1.00 39.12 399 ASP A O 1
ATOM 3306 N N . ILE A 1 400 ? 27.308 -12.080 61.112 1.00 40.12 400 ILE A N 1
ATOM 3307 C CA . ILE A 1 400 ? 26.242 -11.810 60.127 1.00 40.12 400 ILE A CA 1
ATOM 3308 C C . ILE A 1 400 ? 26.391 -10.403 59.531 1.00 40.12 400 ILE A C 1
ATOM 3310 O O . ILE A 1 400 ? 25.948 -10.151 58.410 1.00 40.12 400 ILE A O 1
ATOM 3314 N N . LYS A 1 401 ? 27.000 -9.472 60.275 1.00 41.06 401 LYS A N 1
ATOM 3315 C CA . LYS A 1 401 ? 27.166 -8.089 59.825 1.00 41.06 401 LYS A CA 1
ATOM 3316 C C . LYS A 1 401 ? 28.325 -7.967 58.830 1.00 41.06 401 LYS A C 1
ATOM 3318 O O . LYS A 1 401 ? 28.153 -7.309 57.811 1.00 41.06 401 LYS A O 1
ATOM 3323 N N . SER A 1 402 ? 29.436 -8.675 59.061 1.00 43.22 402 SER A N 1
ATOM 3324 C CA . SER A 1 402 ? 30.582 -8.676 58.140 1.00 43.22 402 SER A CA 1
ATOM 3325 C C . SER A 1 402 ? 30.286 -9.379 56.806 1.00 43.22 402 SER A C 1
ATOM 3327 O O . SER A 1 402 ? 30.692 -8.880 55.759 1.00 43.22 402 SER A O 1
ATOM 3329 N N . GLU A 1 403 ? 29.511 -10.473 56.804 1.00 43.38 403 GLU A N 1
ATOM 3330 C CA . GLU A 1 403 ? 29.101 -11.155 55.562 1.00 43.38 403 GLU A CA 1
ATOM 3331 C C . GLU A 1 403 ? 28.132 -10.316 54.708 1.00 43.38 403 GLU A C 1
ATOM 3333 O O . GLU A 1 403 ? 28.171 -10.377 53.475 1.00 43.38 403 GLU A O 1
ATOM 3338 N N . ASN A 1 404 ? 27.269 -9.509 55.337 1.00 46.97 404 ASN A N 1
ATOM 3339 C CA . ASN A 1 404 ? 26.344 -8.633 54.613 1.00 46.97 404 ASN A CA 1
ATOM 3340 C C . ASN A 1 404 ? 27.084 -7.495 53.891 1.00 46.97 404 ASN A C 1
ATOM 3342 O O . ASN A 1 404 ? 26.771 -7.221 52.731 1.00 46.97 404 ASN A O 1
ATOM 3346 N N . ASP A 1 405 ? 28.095 -6.899 54.525 1.00 44.56 405 ASP A N 1
ATOM 3347 C CA . ASP A 1 405 ? 28.884 -5.811 53.932 1.00 44.56 405 ASP A CA 1
ATOM 3348 C C . ASP A 1 405 ? 29.728 -6.304 52.739 1.00 44.56 405 ASP A C 1
ATOM 3350 O O . ASP A 1 405 ? 29.787 -5.649 51.695 1.00 44.56 405 ASP A O 1
ATOM 3354 N N . GLN A 1 406 ? 30.286 -7.519 52.824 1.00 42.66 406 GLN A N 1
ATOM 3355 C CA . GLN A 1 406 ? 31.001 -8.155 51.709 1.00 42.66 406 GLN A CA 1
ATOM 3356 C C . GLN A 1 406 ? 30.070 -8.468 50.525 1.00 42.66 406 GLN A C 1
ATOM 3358 O O . GLN A 1 406 ? 30.441 -8.288 49.364 1.00 42.66 406 GLN A O 1
ATOM 3363 N N . SER A 1 407 ? 28.832 -8.887 50.804 1.00 42.69 407 SER A N 1
ATOM 3364 C CA . SER A 1 407 ? 27.841 -9.177 49.762 1.00 42.69 407 SER A CA 1
ATOM 3365 C C . SER A 1 407 ? 27.330 -7.920 49.046 1.00 42.69 407 SER A C 1
ATOM 3367 O O . SER A 1 407 ? 27.114 -7.959 47.834 1.00 42.69 407 SER A O 1
ATOM 3369 N N . GLN A 1 408 ? 27.206 -6.788 49.752 1.00 45.66 408 GLN A N 1
ATOM 3370 C CA . GLN A 1 408 ? 26.847 -5.509 49.134 1.00 45.66 408 GLN A CA 1
ATOM 3371 C C . GLN A 1 408 ? 27.969 -4.958 48.251 1.00 45.66 408 GLN A C 1
ATOM 3373 O O . GLN A 1 408 ? 27.683 -4.441 47.173 1.00 45.66 408 GLN A O 1
ATOM 3378 N N . GLN A 1 409 ? 29.237 -5.124 48.643 1.00 42.81 409 GLN A N 1
ATOM 3379 C CA . GLN A 1 409 ? 30.374 -4.751 47.794 1.00 42.81 409 GLN A CA 1
ATOM 3380 C C . GLN A 1 409 ? 30.428 -5.560 46.492 1.00 42.81 409 GLN A C 1
ATOM 3382 O O . GLN A 1 409 ? 30.643 -4.983 45.428 1.00 42.81 409 GLN A O 1
ATOM 3387 N N . ILE A 1 410 ? 30.177 -6.872 46.555 1.00 43.84 410 ILE A N 1
ATOM 3388 C CA . ILE A 1 410 ? 30.124 -7.733 45.363 1.00 43.84 410 ILE A CA 1
ATOM 3389 C C . ILE A 1 410 ? 28.947 -7.335 44.460 1.00 43.84 410 ILE A C 1
ATOM 3391 O O . ILE A 1 410 ? 29.102 -7.260 43.244 1.00 43.84 410 ILE A O 1
ATOM 3395 N N . TYR A 1 411 ? 27.788 -7.015 45.042 1.00 39.28 411 TYR A N 1
ATOM 3396 C CA . TYR A 1 411 ? 26.619 -6.560 44.287 1.00 39.28 411 TYR A CA 1
ATOM 3397 C C . TYR A 1 411 ? 26.865 -5.217 43.581 1.00 39.28 411 TYR A C 1
ATOM 3399 O O . TYR A 1 411 ? 26.502 -5.056 42.418 1.00 39.28 411 TYR A O 1
ATOM 3407 N N . GLN A 1 412 ? 27.545 -4.277 44.244 1.00 42.25 412 GLN A N 1
ATOM 3408 C CA . GLN A 1 412 ? 27.872 -2.980 43.653 1.00 42.25 412 GLN A CA 1
ATOM 3409 C C . GLN A 1 412 ? 28.916 -3.104 42.533 1.00 42.25 412 GLN A C 1
ATOM 3411 O O . GLN A 1 412 ? 28.740 -2.516 41.470 1.00 42.25 412 GLN A O 1
ATOM 3416 N N . GLN A 1 413 ? 29.935 -3.952 42.713 1.00 41.78 413 GLN A N 1
ATOM 3417 C CA . GLN A 1 413 ? 30.902 -4.267 41.654 1.00 41.78 413 GLN A CA 1
ATOM 3418 C C . GLN A 1 413 ? 30.239 -4.932 40.436 1.00 41.78 413 GLN A C 1
ATOM 3420 O O . GLN A 1 413 ? 30.649 -4.685 39.306 1.00 41.78 413 GLN A O 1
ATOM 3425 N N . MET A 1 414 ? 29.196 -5.744 40.640 1.00 37.19 414 MET A N 1
ATOM 3426 C CA . MET A 1 414 ? 28.435 -6.361 39.547 1.00 37.19 414 MET A CA 1
ATOM 3427 C C . MET A 1 414 ? 27.565 -5.354 38.786 1.00 37.19 414 MET A C 1
ATOM 3429 O O . MET A 1 414 ? 27.487 -5.440 37.561 1.00 37.19 414 MET A O 1
ATOM 3433 N N . ILE A 1 415 ? 26.966 -4.376 39.476 1.00 40.25 415 ILE A N 1
ATOM 3434 C CA . ILE A 1 415 ? 26.245 -3.270 38.826 1.00 40.25 415 ILE A CA 1
ATOM 3435 C C . ILE A 1 415 ? 27.209 -2.449 37.960 1.00 40.25 415 ILE A C 1
ATOM 3437 O O . ILE A 1 415 ? 26.919 -2.208 36.788 1.00 40.25 415 ILE A O 1
ATOM 3441 N N . ASP A 1 416 ? 28.386 -2.113 38.487 1.00 38.16 416 ASP A N 1
ATOM 3442 C CA . ASP A 1 416 ? 29.381 -1.306 37.771 1.00 38.16 416 ASP A CA 1
ATOM 3443 C C . ASP A 1 416 ? 29.969 -2.029 36.541 1.00 38.16 416 ASP A C 1
ATOM 3445 O O . ASP A 1 416 ? 30.323 -1.381 35.555 1.00 38.16 416 ASP A O 1
ATOM 3449 N N . ILE A 1 417 ? 30.033 -3.368 36.562 1.00 41.00 417 ILE A N 1
ATOM 3450 C CA . ILE A 1 417 ? 30.428 -4.197 35.407 1.00 41.00 417 ILE A CA 1
ATOM 3451 C C . ILE A 1 417 ? 29.303 -4.293 34.367 1.00 41.00 417 ILE A C 1
ATOM 3453 O O . ILE A 1 417 ? 29.594 -4.365 33.183 1.00 41.00 417 ILE A O 1
ATOM 3457 N N . SER A 1 418 ? 28.034 -4.280 34.783 1.00 30.64 418 SER A N 1
ATOM 3458 C CA . SER A 1 418 ? 26.883 -4.389 33.870 1.00 30.64 418 SER A CA 1
ATOM 3459 C C . SER A 1 418 ? 26.502 -3.087 33.149 1.00 30.64 418 SER A C 1
ATOM 3461 O O . SER A 1 418 ? 25.740 -3.124 32.186 1.00 30.64 418 SER A O 1
ATOM 3463 N N . ILE A 1 419 ? 27.007 -1.943 33.623 1.00 35.66 419 ILE A N 1
ATOM 3464 C CA . ILE A 1 419 ? 26.773 -0.611 33.036 1.00 35.66 419 ILE A CA 1
ATOM 3465 C C . ILE A 1 419 ? 27.843 -0.243 31.983 1.00 35.66 419 ILE A C 1
ATOM 3467 O O . ILE A 1 419 ? 27.601 0.639 31.158 1.00 35.66 419 ILE A O 1
ATOM 3471 N N . LYS A 1 420 ? 29.007 -0.905 31.986 1.00 31.55 420 LYS A N 1
ATOM 3472 C CA . LYS A 1 420 ? 30.043 -0.795 30.941 1.00 31.55 420 LYS A CA 1
ATOM 3473 C C . LYS A 1 420 ? 29.845 -1.851 29.864 1.00 31.55 420 LYS A C 1
ATOM 3475 O O . LYS A 1 420 ? 30.174 -1.527 28.701 1.00 31.55 420 LYS A O 1
#

Radius of gyration: 27.77 Å; chains: 1; bounding box: 53×46×101 Å

Sequence (420 aa):
MIAYAGGEVGNTTEQPLKSGASWMTILTGNWANYHKVVSNQNGPSKTSKTIFNYIKKQKPHSKLSYIYHWAQFQTLVRNDLNYIDYHKKLDKGKQESYIYDLFLQSYQDDMIIPDFTFIQFDNIDHVGHSEGLSQNYNDQVFETDKIIGKILENIEEIKAQNQNLEFLIFIVTDHGRDKKGKAHGNYIIQQKTEKQSFIGTLQPELLNDEFHKVIQAPISDYDNIYSYPSIANLVPTILDFLNIEKGQNFNGISMIGKLGLQKLMKIDNKYYWAKIYNPNEGQKISIYGDGKLIDTIENTVSQWPDSNFQQDLIKQYTKITFVYNQQQVTYYNKNYSIPFYYFYLNNIDFNDTYFLIFFYGLMISILFNVFVCFALSVKKIIIKMFVKKKSKIPKIKDDIKSENDQSQQIYQQMIDISIK

Secondary structure (DSSP, 8-state):
-EEE-S--TTSTT---S-HHHHHHHHHHTS-HHHH---SSS-PPPTT---HHHHHHHH-TT--EEEEESSTTHHHHTTTTGGG-SEEEEPPTT--GGGHHHHHHHHHHTTT---SEEEEE--HHHHHHHHHSS-HHHHHHHHHHHHHHHHHHHHHHHHHHH-TT-----EEE-S----TTSS----SS---HHHHEEEEEES-GGGB-HHHH-----S--HHHHGGGSPBGGGHHHHHHHHTT----S--SS--SBSS---TT-EEETTEEE----SS--TT-EEEEEETTEEEEEEETT--EE--SHHHHHHHTT-SEEEEEETTEEEEEE-S-----HHHHHTTS--TT-HHHHHHHHHHHHHHHHHHHHHHHHHHHHHHHHHHHTT-SS----SHHHHHHHHHHHHHHHHHHHHH--

InterPro domains:
  IPR002591 Type I phosphodiesterase/nucleotide pyrophosphatase/phosphate transferase [PF01663] (16-178)
  IPR017850 Alkaline-phosphatase-like, core domain superfamily [G3DSA:3.40.720.10] (2-270)
  IPR017850 Alkaline-phosphatase-like, core domain superfamily [SSF53649] (2-256)